Protein AF-A0A0V0R9X2-F1 (afdb_monomer_lite)

Secondary structure (DSSP, 8-state):
---S--TTT--TTSS--HHHHTTBTTS---S-SS-B--HHHHHHHHHTT-SS---GGGPPPP-TTTT--HHHHHHTTTT-TTTSGGG---SEEE-TTSSEEEEEE--EETTEEGGGG--EEEEEEESSS--------SS-S---STTEEEEEE--EETT-TT--TT--EEEEEEEEETTEEEEEETTEEEEE-STT-EEEEEETTEEEEEE--S-HHHHHHSPPPPGGGGGGSEEEETTEEEEPTTEESTTS-EE-SS-EEE-TTS-EEE-SSPPTT----TT------EEETTEEESSPPTTEEE-TTSSBEEEP-GGGTEEEEEEETTTTEEEEEEE-----TTS-----EEETTEEESSPPTTEEEETTTTEEEEPPTTBSSBSSSSTT-BSSB-TT-EEETTEEESSPPTTEEE-SSSBEEE---SSB-TTS-B-SS--TTEEE-TTT-BEEEPPTTEEEESSSTT-EEEESSTTEEEETTEEEEGGG-----

Structure (mmCIF, N/CA/C/O backbone):
data_AF-A0A0V0R9X2-F1
#
_entry.id   AF-A0A0V0R9X2-F1
#
loop_
_atom_site.group_PDB
_atom_site.id
_atom_site.type_symbol
_atom_site.label_atom_id
_atom_site.label_alt_id
_atom_site.label_comp_id
_atom_site.label_asym_id
_atom_site.label_entity_id
_atom_site.label_seq_id
_atom_site.pdbx_PDB_ins_code
_atom_site.Cartn_x
_atom_site.Cartn_y
_atom_site.Cartn_z
_atom_site.occupancy
_atom_site.B_iso_or_equiv
_atom_site.auth_seq_id
_atom_site.auth_comp_id
_atom_site.auth_asym_id
_atom_site.auth_atom_id
_atom_site.pdbx_PDB_model_num
ATOM 1 N N . MET A 1 1 ? -22.196 19.394 17.015 1.00 80.19 1 MET A N 1
ATOM 2 C CA . MET A 1 1 ? -20.835 19.959 16.987 1.00 80.19 1 MET A CA 1
ATOM 3 C C . MET A 1 1 ? -20.416 20.221 18.410 1.00 80.19 1 MET A C 1
ATOM 5 O O . MET A 1 1 ? -21.273 20.595 19.205 1.00 80.19 1 MET A O 1
ATOM 9 N N . GLU A 1 2 ? -19.144 19.989 18.705 1.00 75.19 2 GLU A N 1
ATOM 10 C CA . GLU A 1 2 ? -18.575 20.197 20.029 1.00 75.19 2 GLU A CA 1
ATOM 11 C C . GLU A 1 2 ? -18.632 21.679 20.406 1.00 75.19 2 GLU A C 1
ATOM 13 O O . GLU A 1 2 ? -18.247 22.552 19.619 1.00 75.19 2 GLU A O 1
ATOM 18 N N . ASN A 1 3 ? -19.162 21.949 21.596 1.00 70.06 3 ASN A N 1
ATOM 19 C CA . ASN A 1 3 ? -19.391 23.302 22.098 1.00 70.06 3 ASN A CA 1
ATOM 20 C C . ASN A 1 3 ? -18.400 23.678 23.210 1.00 70.06 3 ASN A C 1
ATOM 22 O O . ASN A 1 3 ? -18.380 24.835 23.634 1.00 70.06 3 ASN A O 1
ATOM 26 N N . TYR A 1 4 ? -17.563 22.729 23.638 1.00 64.06 4 TYR A N 1
ATOM 27 C CA . TYR A 1 4 ? -16.479 22.932 24.590 1.00 64.06 4 TYR A CA 1
ATOM 28 C C . TYR A 1 4 ? -15.119 22.915 23.876 1.00 64.06 4 TYR A C 1
ATOM 30 O O . TYR A 1 4 ? -14.870 22.117 22.977 1.00 64.06 4 TYR A O 1
ATOM 38 N N . GLY A 1 5 ? -14.247 23.865 24.215 1.00 54.88 5 GLY A N 1
ATOM 39 C CA . GLY A 1 5 ? -12.938 24.007 23.575 1.00 54.88 5 GLY A CA 1
ATOM 40 C C . GLY A 1 5 ? -11.884 23.159 24.279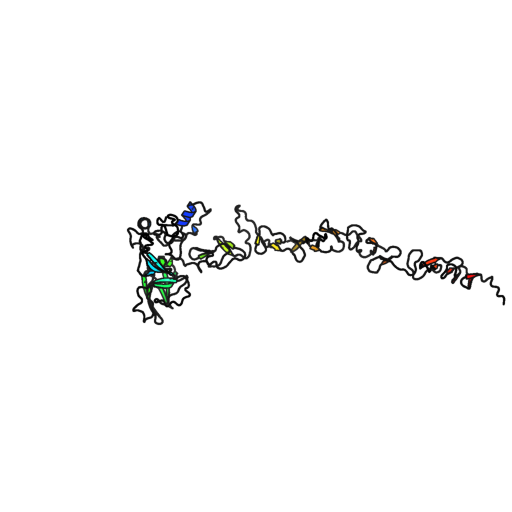 1.00 54.88 5 GLY A C 1
ATOM 41 O O . GLY A 1 5 ? -11.788 23.202 25.502 1.00 54.88 5 GLY A O 1
ATOM 42 N N . ASP A 1 6 ? -11.059 22.441 23.518 1.00 55.72 6 ASP A N 1
ATOM 43 C CA . ASP A 1 6 ? -9.864 21.791 24.059 1.00 55.72 6 ASP A CA 1
ATOM 44 C C . ASP A 1 6 ? -8.648 22.744 24.087 1.00 55.72 6 ASP A C 1
ATOM 46 O O . ASP A 1 6 ? -8.526 23.648 23.250 1.00 55.72 6 ASP A O 1
ATOM 50 N N . TYR A 1 7 ? -7.734 22.517 25.042 1.00 49.47 7 TYR A N 1
ATOM 51 C CA . TYR A 1 7 ? -6.559 23.346 25.359 1.00 49.47 7 TYR A CA 1
ATOM 52 C C . TYR A 1 7 ? -5.622 23.580 24.161 1.00 49.47 7 TYR A C 1
ATOM 54 O O . TYR A 1 7 ? -4.859 24.544 24.154 1.00 49.47 7 TYR A O 1
ATOM 62 N N . ILE A 1 8 ? -5.667 22.713 23.144 1.00 52.38 8 ILE A N 1
ATOM 63 C CA . ILE A 1 8 ? -4.731 22.747 22.014 1.00 52.38 8 ILE A CA 1
ATOM 64 C C . ILE A 1 8 ? -5.265 23.581 20.837 1.00 52.38 8 ILE A C 1
ATOM 66 O O . ILE A 1 8 ? -4.474 23.999 19.993 1.00 52.38 8 ILE A O 1
ATOM 70 N N . SER A 1 9 ? -6.576 23.856 20.753 1.00 51.28 9 SER A N 1
ATOM 71 C CA . SER A 1 9 ? -7.138 24.425 19.518 1.00 51.28 9 SER A CA 1
ATOM 72 C C . SER A 1 9 ? -8.037 25.652 19.645 1.00 51.28 9 SER A C 1
ATOM 74 O O . SER A 1 9 ? -8.200 26.314 18.629 1.00 51.28 9 SER A O 1
ATOM 76 N N . GLU A 1 10 ? -8.644 25.967 20.800 1.00 51.88 10 GLU A N 1
ATOM 77 C CA . GLU A 1 10 ? -9.726 26.985 20.894 1.00 51.88 10 GLU A CA 1
ATOM 78 C C . GLU A 1 10 ? -10.854 26.804 19.836 1.00 51.88 10 GLU A C 1
ATOM 80 O O . GLU A 1 10 ? -11.753 27.637 19.711 1.00 51.88 10 GLU A O 1
ATOM 85 N N . ASN A 1 11 ? -10.856 25.691 19.088 1.00 55.38 11 ASN A N 1
ATOM 86 C CA . ASN A 1 11 ? -11.674 25.475 17.901 1.00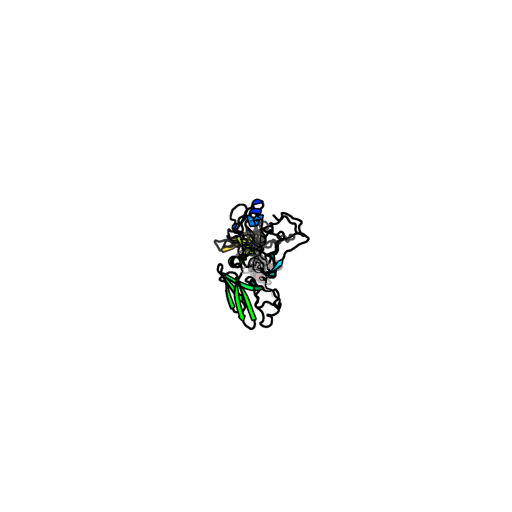 55.38 11 ASN A CA 1
ATOM 87 C C . ASN A 1 11 ? -12.970 24.778 18.299 1.00 55.38 11 ASN A C 1
ATOM 89 O O . ASN A 1 11 ? -13.234 23.616 17.972 1.00 55.38 11 ASN A O 1
ATOM 93 N N . ILE A 1 12 ? -13.795 25.528 19.021 1.00 65.75 12 ILE A N 1
ATOM 94 C CA . ILE A 1 12 ? -15.201 25.195 19.220 1.00 65.75 12 ILE A CA 1
ATOM 95 C C . ILE A 1 12 ? -15.829 25.012 17.825 1.00 65.75 12 ILE A C 1
ATOM 97 O O . ILE A 1 12 ? -15.502 25.739 16.887 1.00 65.75 12 ILE A O 1
ATOM 101 N N . GLN A 1 13 ? -16.722 24.035 17.667 1.00 71.75 13 GLN A N 1
ATOM 102 C CA . GLN A 1 13 ? -17.416 23.723 16.408 1.00 71.75 13 GLN A CA 1
ATOM 103 C C . GLN A 1 13 ? -16.568 23.121 15.273 1.00 71.75 13 GLN A C 1
ATOM 105 O O . GLN A 1 13 ? -17.040 23.082 14.140 1.00 71.75 13 GLN A O 1
ATOM 110 N N . SER A 1 14 ? -15.363 22.611 15.543 1.00 81.06 14 SER A N 1
ATOM 111 C CA . SER A 1 14 ? -14.566 21.874 14.534 1.00 81.06 14 SER A CA 1
ATOM 112 C C . SER A 1 14 ? -14.581 20.351 14.706 1.00 81.06 14 SER A C 1
ATOM 114 O O . SER A 1 14 ? -14.031 19.639 13.872 1.00 81.06 14 SER A O 1
ATOM 116 N N . HIS A 1 15 ? -15.228 19.854 15.762 1.00 85.81 15 HIS A N 1
ATOM 117 C CA . HIS A 1 15 ? -15.343 18.430 16.076 1.00 85.81 15 HIS A CA 1
ATOM 118 C C . HIS A 1 15 ? -16.805 18.036 16.291 1.00 85.81 15 HIS A C 1
ATOM 120 O O . HIS A 1 15 ? -17.671 18.885 16.557 1.00 85.81 15 HIS A O 1
ATOM 126 N N . TRP A 1 16 ? -17.086 16.740 16.204 1.00 88.38 16 TRP A N 1
ATOM 127 C CA . TRP A 1 16 ? -18.368 16.213 16.651 1.00 88.38 16 TRP A CA 1
ATOM 128 C C . TRP A 1 16 ? -18.502 16.279 18.166 1.00 88.38 16 TRP A C 1
ATOM 130 O O . TRP A 1 16 ? -17.515 16.275 18.893 1.00 88.38 16 TRP A O 1
ATOM 140 N N . GLU A 1 17 ? -19.752 16.357 18.618 1.00 85.19 17 GLU A N 1
ATOM 141 C CA . GLU A 1 17 ? -20.056 16.390 20.045 1.00 85.19 17 GLU A CA 1
ATOM 142 C C . GLU A 1 17 ? -19.743 15.014 20.657 1.00 85.19 17 GLU A C 1
ATOM 144 O O . GLU A 1 17 ? -20.178 13.974 20.145 1.00 85.19 17 GLU A O 1
ATOM 149 N N . VAL A 1 18 ? -18.934 15.014 21.718 1.00 83.62 18 VAL A N 1
ATOM 150 C CA . VAL A 1 18 ? -18.329 13.792 22.256 1.00 83.62 18 VAL A CA 1
ATOM 151 C C . VAL A 1 18 ? -19.325 12.877 22.977 1.00 83.62 18 VAL A C 1
ATOM 153 O O . VAL A 1 18 ? -19.177 11.658 22.892 1.00 83.62 18 VAL A O 1
ATOM 156 N N . THR A 1 19 ? -20.373 13.390 23.643 1.00 83.31 19 THR A N 1
ATOM 157 C CA . THR A 1 19 ? -21.357 12.520 24.321 1.00 83.31 19 THR A CA 1
ATOM 158 C C . THR A 1 19 ? -22.166 11.671 23.349 1.00 83.31 19 THR A C 1
ATOM 160 O O . THR A 1 19 ? -22.572 10.559 23.697 1.00 83.31 19 THR A O 1
ATOM 163 N N . VAL A 1 20 ? -22.356 12.145 22.120 1.00 86.38 20 VAL A N 1
ATOM 164 C CA . VAL A 1 20 ? -23.166 11.498 21.089 1.00 86.38 20 VAL A CA 1
ATOM 165 C C . VAL A 1 20 ? -22.308 10.710 20.106 1.00 86.38 20 VAL A C 1
ATOM 167 O O . VAL A 1 20 ? -22.731 9.639 19.675 1.00 86.38 20 VAL A O 1
ATOM 170 N N . LEU A 1 21 ? -21.119 11.209 19.758 1.00 89.12 21 LEU A N 1
ATOM 171 C CA . LEU A 1 21 ? -20.289 10.688 18.666 1.00 89.12 21 LEU A CA 1
ATOM 172 C C . LEU A 1 21 ? -18.864 10.333 19.120 1.00 89.12 21 LEU A C 1
ATOM 174 O O . LEU A 1 21 ? -17.911 10.482 18.365 1.00 89.12 21 LEU A O 1
ATOM 178 N N . ALA A 1 22 ? -18.700 9.819 20.340 1.00 88.19 22 ALA A N 1
ATOM 179 C CA . ALA A 1 22 ? -17.393 9.519 20.939 1.00 88.19 22 ALA A CA 1
ATOM 180 C C . ALA A 1 22 ? -16.443 8.668 20.067 1.00 88.19 22 ALA A C 1
ATOM 182 O O . ALA A 1 22 ? -15.235 8.868 20.098 1.00 88.19 22 ALA A O 1
ATOM 183 N N . GLN A 1 23 ? -16.973 7.719 19.290 1.00 90.44 23 GLN A N 1
ATOM 184 C CA . GLN A 1 23 ? -16.170 6.816 18.452 1.00 90.44 23 GLN A CA 1
ATOM 185 C C . GLN A 1 23 ? -15.819 7.408 17.071 1.00 90.44 23 GLN A C 1
ATOM 187 O O . GLN A 1 23 ? -15.144 6.773 16.264 1.00 90.44 23 GLN A O 1
ATOM 192 N N . GLU A 1 24 ? -16.313 8.597 16.748 1.00 91.44 24 GLU A N 1
ATOM 193 C CA . GLU A 1 24 ? -16.180 9.184 15.417 1.00 91.44 24 GLU A CA 1
ATOM 194 C C . GLU A 1 24 ? -14.770 9.762 15.180 1.00 91.44 24 GLU A C 1
ATOM 196 O O . GLU A 1 24 ? -14.148 10.325 16.082 1.00 91.44 24 GLU A O 1
ATOM 201 N N . GLN A 1 25 ? -14.253 9.630 13.957 1.00 88.75 25 GLN A N 1
ATOM 202 C CA . GLN A 1 25 ? -12.925 10.108 13.554 1.00 88.75 25 GLN A CA 1
ATOM 203 C C . GLN A 1 25 ? -12.683 11.610 13.795 1.00 88.75 25 GLN A C 1
ATOM 205 O O . GLN A 1 25 ? -11.577 12.000 14.172 1.00 88.75 25 GLN A O 1
ATOM 210 N N . LEU A 1 26 ? -13.697 12.448 13.584 1.00 89.19 26 LEU A N 1
ATOM 211 C CA . LEU A 1 26 ? -13.700 13.893 13.812 1.00 89.19 26 LEU A CA 1
ATOM 212 C C . LEU A 1 26 ? -14.105 14.258 15.251 1.00 89.19 26 LEU A C 1
ATOM 214 O O . LEU A 1 26 ? -14.367 15.427 15.534 1.00 89.19 26 LEU A O 1
ATOM 218 N N . THR A 1 27 ? -14.161 13.294 16.171 1.00 87.44 27 THR A N 1
ATOM 219 C CA . THR A 1 27 ? -14.316 13.557 17.605 1.00 87.44 27 THR A CA 1
ATOM 220 C C . THR A 1 27 ? -12.953 13.586 18.290 1.00 87.44 27 THR A C 1
ATOM 222 O O . THR A 1 27 ? -12.115 12.686 18.141 1.00 87.44 27 THR A O 1
ATOM 225 N N . TYR A 1 28 ? -12.731 14.626 19.089 1.00 79.19 28 TYR A N 1
ATOM 226 C CA . TYR A 1 28 ? -11.532 14.784 19.901 1.00 79.19 28 TYR A CA 1
ATOM 227 C C . TYR A 1 28 ? -11.665 13.986 21.209 1.00 79.19 28 TYR A C 1
ATOM 229 O O . TYR A 1 28 ? -12.071 14.496 22.248 1.00 79.19 28 TYR A O 1
ATOM 237 N N . THR A 1 29 ? -11.399 12.686 21.145 1.00 78.81 29 THR A N 1
ATOM 238 C CA . THR A 1 29 ? -11.272 11.825 22.325 1.00 78.81 29 THR A CA 1
ATOM 239 C C . THR A 1 29 ? -10.393 10.621 22.012 1.00 78.81 29 THR A C 1
ATOM 241 O O . THR A 1 29 ? -10.355 10.180 20.862 1.00 78.81 29 THR A O 1
ATOM 244 N N . ASP A 1 30 ? -9.722 10.089 23.030 1.00 79.31 30 ASP A N 1
ATOM 245 C CA . ASP A 1 30 ? -8.855 8.908 22.936 1.00 79.31 30 ASP A CA 1
ATOM 246 C C . ASP A 1 30 ? -9.429 7.710 23.717 1.00 79.31 30 ASP A C 1
ATOM 248 O O . ASP A 1 30 ? -8.724 6.745 24.001 1.00 79.31 30 ASP A O 1
ATOM 252 N N . ILE A 1 31 ? -10.729 7.735 24.054 1.00 86.38 31 ILE A N 1
ATOM 253 C CA . ILE A 1 31 ? -11.377 6.645 24.810 1.00 86.38 31 ILE A CA 1
ATOM 254 C C . ILE A 1 31 ? -11.676 5.384 23.972 1.00 86.38 31 ILE A C 1
ATOM 256 O O . ILE A 1 31 ? -12.237 4.416 24.487 1.00 86.38 31 ILE A O 1
ATOM 260 N N . PHE A 1 32 ? -11.319 5.404 22.686 1.00 88.81 32 PHE A N 1
ATOM 261 C CA . PHE A 1 32 ? -11.445 4.301 21.735 1.00 88.81 32 PHE A CA 1
ATOM 262 C C . PHE A 1 32 ? -10.104 4.057 21.053 1.00 88.81 32 PHE A C 1
ATOM 264 O O . PHE A 1 32 ? -9.469 5.003 20.589 1.00 88.81 32 PHE A O 1
ATOM 271 N N . GLU A 1 33 ? -9.707 2.791 20.911 1.00 84.94 33 GLU A N 1
ATOM 272 C CA . GLU A 1 33 ? -8.497 2.464 20.140 1.00 84.94 33 GLU A CA 1
ATOM 273 C C . GLU A 1 33 ? -8.731 2.574 18.631 1.00 84.94 33 GLU A C 1
ATOM 275 O O . GLU A 1 33 ? -7.809 2.864 17.868 1.00 84.94 33 GLU A O 1
ATOM 280 N N . THR A 1 34 ? -9.972 2.344 18.197 1.00 81.56 34 THR A N 1
ATOM 281 C CA . THR A 1 34 ? -10.385 2.438 16.795 1.00 81.56 34 THR A CA 1
ATOM 282 C C . THR A 1 34 ? -11.466 3.500 16.646 1.00 81.56 34 THR A C 1
ATOM 284 O O . THR A 1 34 ? -12.592 3.319 17.127 1.00 81.56 34 THR A O 1
ATOM 287 N N . LYS A 1 35 ? -11.129 4.591 15.959 1.00 86.44 35 LYS A N 1
ATOM 288 C CA . LYS A 1 35 ? -12.104 5.579 15.498 1.00 86.44 35 LYS A CA 1
ATOM 289 C C . LYS A 1 35 ? -12.736 5.122 14.189 1.00 86.44 35 LYS A C 1
ATOM 291 O O . LYS A 1 35 ? -12.134 4.346 13.456 1.00 86.44 35 LYS A O 1
ATOM 296 N N . GLN A 1 36 ? -13.952 5.588 13.940 1.00 88.00 36 GLN A N 1
ATOM 297 C CA . GLN A 1 36 ? -14.781 5.172 12.815 1.00 88.00 36 GLN A CA 1
ATOM 298 C C . GLN A 1 36 ? -15.109 6.388 11.947 1.00 88.00 36 GLN A C 1
ATOM 300 O O . GLN A 1 36 ? -15.550 7.417 12.471 1.00 88.00 36 GLN A O 1
ATOM 305 N N . VAL A 1 37 ? -14.942 6.272 10.629 1.00 89.69 37 VAL A N 1
ATOM 306 C CA . VAL A 1 37 ? -15.465 7.253 9.670 1.00 89.69 37 VAL A CA 1
ATOM 307 C C . VAL A 1 37 ? -16.935 6.942 9.419 1.00 89.69 37 VAL A C 1
ATOM 309 O O . VAL A 1 37 ? -17.289 6.056 8.644 1.00 89.69 37 VAL A O 1
ATOM 312 N N . SER A 1 38 ? -17.813 7.666 10.103 1.00 91.62 38 SER A N 1
ATOM 313 C CA . SER A 1 38 ? -19.253 7.405 10.065 1.00 91.62 38 SER A CA 1
ATOM 314 C C . SER A 1 38 ? -19.943 7.969 8.817 1.00 91.62 38 SER A C 1
ATOM 316 O O . SER A 1 38 ? -19.464 8.917 8.191 1.00 91.62 38 SER A O 1
ATOM 318 N N . GLU A 1 39 ? -21.151 7.473 8.517 1.00 93.00 39 GLU A N 1
ATOM 319 C CA . GLU A 1 39 ? -22.044 8.098 7.522 1.00 93.00 39 GLU A CA 1
ATOM 320 C C . GLU A 1 39 ? -22.312 9.584 7.828 1.00 93.00 39 GLU A C 1
ATOM 322 O O . GLU A 1 39 ? -22.533 10.363 6.907 1.00 93.00 39 GLU A O 1
ATOM 327 N N . ILE A 1 40 ? -22.262 9.992 9.103 1.00 92.19 40 ILE A N 1
ATOM 328 C CA . ILE A 1 40 ? -22.489 11.379 9.533 1.00 92.19 40 ILE A CA 1
ATOM 329 C C . ILE A 1 40 ? -21.333 12.280 9.084 1.00 92.19 40 ILE A C 1
ATOM 331 O O . ILE A 1 40 ? -21.572 13.354 8.533 1.00 92.19 40 ILE A O 1
ATOM 335 N N . SER A 1 41 ? -20.084 11.840 9.262 1.00 92.12 41 SER A N 1
ATOM 336 C CA . SER A 1 41 ? -18.917 12.562 8.739 1.00 92.12 41 SER A CA 1
ATOM 337 C C . SER A 1 41 ? -18.890 12.598 7.227 1.00 92.12 41 SER A C 1
ATOM 339 O O . SER A 1 41 ? -18.606 13.643 6.651 1.00 92.12 41 SER A O 1
ATOM 341 N N . LEU A 1 42 ? -19.210 11.484 6.571 1.00 92.62 42 LEU A N 1
ATOM 342 C CA . LEU A 1 42 ? -19.286 11.461 5.114 1.00 92.62 42 LEU A CA 1
ATOM 343 C C . LEU A 1 42 ? -20.358 12.428 4.596 1.00 92.62 42 LEU A C 1
ATOM 345 O O . LEU A 1 42 ? -20.074 13.174 3.665 1.00 92.62 42 LEU A O 1
ATOM 349 N N . ALA A 1 43 ? -21.524 12.499 5.246 1.00 93.69 43 ALA A N 1
ATOM 350 C CA . ALA A 1 43 ? -22.560 13.477 4.921 1.00 93.69 43 ALA A CA 1
ATOM 351 C C . ALA A 1 43 ? -22.088 14.924 5.109 1.00 93.69 43 ALA A C 1
ATOM 353 O O . ALA A 1 43 ? -22.313 15.753 4.231 1.00 93.69 43 ALA A O 1
ATOM 354 N N . LEU A 1 44 ? -21.360 15.221 6.195 1.00 92.06 44 LEU A N 1
ATOM 355 C CA . LEU A 1 44 ? -20.739 16.534 6.378 1.00 92.06 44 LEU A CA 1
ATOM 356 C C . LEU A 1 44 ? -19.805 16.874 5.209 1.00 92.06 44 LEU A C 1
ATOM 358 O O . LEU A 1 44 ? -19.877 17.980 4.683 1.00 92.06 44 LEU A O 1
ATOM 362 N N . LEU A 1 45 ? -18.937 15.944 4.796 1.00 91.81 45 LEU A N 1
ATOM 363 C CA . LEU A 1 45 ? -18.021 16.160 3.671 1.00 91.81 45 LEU A CA 1
ATOM 364 C C . LEU A 1 45 ? -18.776 16.363 2.351 1.00 91.81 45 LEU A C 1
ATOM 366 O O . LEU A 1 45 ? -18.395 17.233 1.570 1.00 91.81 45 LEU A O 1
ATOM 370 N N . ASP A 1 46 ? -19.847 15.611 2.116 1.00 93.62 46 ASP A N 1
ATOM 371 C CA . ASP A 1 46 ? -20.698 15.722 0.925 1.00 93.62 46 ASP A CA 1
ATOM 372 C C . ASP A 1 46 ? -21.360 17.111 0.849 1.00 93.62 46 ASP A C 1
ATOM 374 O O . ASP A 1 46 ? -21.249 17.814 -0.157 1.00 93.62 46 ASP A O 1
ATOM 378 N N . ASP A 1 47 ? -21.912 17.585 1.970 1.00 94.38 47 ASP A N 1
ATOM 379 C CA . ASP A 1 47 ? -22.558 18.898 2.085 1.00 94.38 47 ASP A CA 1
ATOM 380 C C . ASP A 1 47 ? -21.597 20.079 1.830 1.00 94.38 47 ASP A C 1
ATOM 382 O O . ASP A 1 47 ? -22.025 21.150 1.382 1.00 94.38 47 ASP A O 1
ATOM 386 N N . THR A 1 48 ? -20.284 19.913 2.059 1.00 92.44 48 THR A N 1
ATOM 387 C CA . THR A 1 48 ? -19.296 20.979 1.777 1.00 92.44 48 THR A CA 1
ATOM 388 C C . THR A 1 48 ? -19.150 21.289 0.289 1.00 92.44 48 THR A C 1
ATOM 390 O O . THR A 1 48 ? -18.699 22.381 -0.061 1.00 92.44 48 THR A O 1
ATOM 393 N N . ASN A 1 49 ? -19.498 20.343 -0.591 1.00 89.44 49 ASN A N 1
ATOM 394 C CA . ASN A 1 49 ? -19.192 20.383 -2.024 1.00 89.44 49 ASN A CA 1
ATOM 395 C C . ASN A 1 49 ? -17.687 20.544 -2.348 1.00 89.44 49 ASN A C 1
ATOM 397 O O . ASN A 1 49 ? -17.332 20.990 -3.439 1.00 89.44 49 ASN A O 1
ATOM 401 N N . TRP A 1 50 ? -16.781 20.206 -1.421 1.00 92.69 50 TRP A N 1
ATOM 402 C CA . TRP A 1 50 ? -15.331 20.211 -1.675 1.00 92.69 50 TRP A CA 1
ATOM 403 C C . TRP A 1 50 ? -14.836 18.931 -2.354 1.00 92.69 50 TRP A C 1
ATOM 405 O O . TRP A 1 50 ? -13.751 18.919 -2.936 1.00 92.69 50 TRP A O 1
ATOM 415 N N . TYR A 1 51 ? -15.622 17.857 -2.290 1.00 84.94 51 TYR A N 1
ATOM 416 C CA . TYR A 1 51 ? -15.266 16.538 -2.800 1.00 84.94 51 TYR A CA 1
ATOM 417 C C . TYR A 1 51 ? -16.139 16.186 -4.006 1.00 84.94 51 TYR A C 1
ATOM 419 O O . TYR A 1 51 ? -17.352 16.357 -3.972 1.00 84.94 51 TYR A O 1
ATOM 427 N N . ASN A 1 52 ? -15.525 15.662 -5.071 1.00 76.69 52 ASN A N 1
ATOM 428 C CA . ASN A 1 52 ? -16.240 15.315 -6.309 1.00 76.69 52 ASN A CA 1
ATOM 429 C C . ASN A 1 52 ? -17.192 14.116 -6.148 1.00 76.69 52 ASN A C 1
ATOM 431 O O . ASN A 1 52 ? -18.155 13.989 -6.899 1.00 76.69 52 ASN A O 1
ATOM 435 N N . SER A 1 53 ? -16.890 13.207 -5.217 1.00 83.06 53 SER A N 1
ATOM 436 C CA . SER A 1 53 ? -17.717 12.037 -4.915 1.00 83.06 53 SER A CA 1
ATOM 437 C C . SER A 1 53 ? -17.394 11.496 -3.524 1.00 83.06 53 SER A C 1
ATOM 439 O O . SER A 1 53 ? -16.253 11.091 -3.277 1.00 83.06 53 SER A O 1
ATOM 441 N N . VAL A 1 54 ? -18.391 11.436 -2.643 1.00 85.88 54 VAL A N 1
ATOM 442 C CA . VAL A 1 54 ? -18.278 10.807 -1.322 1.00 85.88 54 VAL A CA 1
ATOM 443 C C . VAL A 1 54 ? -18.727 9.346 -1.390 1.00 85.88 54 VAL A C 1
ATOM 445 O O . VAL A 1 54 ? -19.776 9.017 -1.943 1.00 85.88 54 VAL A O 1
ATOM 448 N N . LYS A 1 55 ? -17.914 8.444 -0.834 1.00 84.44 55 LYS A N 1
ATOM 449 C CA . LYS A 1 55 ? -18.117 6.990 -0.897 1.00 84.44 55 LYS A CA 1
ATOM 450 C C . LYS A 1 55 ? -18.785 6.459 0.370 1.00 84.44 55 LYS A C 1
ATOM 452 O O . LYS A 1 55 ? -18.127 5.908 1.245 1.00 84.44 55 LYS A O 1
ATOM 457 N N . TYR A 1 56 ? -20.109 6.585 0.457 1.00 88.44 56 TYR A N 1
ATOM 458 C CA . TYR A 1 56 ? -20.891 6.096 1.606 1.00 88.44 56 TYR A CA 1
ATOM 459 C C . TYR A 1 56 ? -20.800 4.579 1.829 1.00 88.44 56 TYR A C 1
ATOM 461 O O . TYR A 1 56 ? -21.021 4.104 2.934 1.00 88.44 56 TYR A O 1
ATOM 469 N N . ASN A 1 57 ? -20.428 3.800 0.813 1.00 84.62 57 ASN A N 1
ATOM 470 C CA . ASN A 1 57 ? -20.160 2.367 0.967 1.00 84.62 57 ASN A CA 1
ATOM 471 C C . ASN A 1 57 ? -18.906 2.059 1.806 1.00 84.62 57 ASN A C 1
ATOM 473 O O . ASN A 1 57 ? -18.718 0.908 2.188 1.00 84.62 57 ASN A O 1
ATOM 477 N N . MET A 1 58 ? -18.054 3.055 2.062 1.00 82.12 58 MET A N 1
ATOM 478 C CA . MET A 1 58 ? -16.911 2.959 2.974 1.00 82.12 58 MET A CA 1
ATOM 479 C C . MET A 1 58 ? -17.254 3.435 4.390 1.00 82.12 58 MET A C 1
ATOM 481 O O . MET A 1 58 ? -16.376 3.435 5.246 1.00 82.12 58 MET A O 1
ATOM 485 N N . ALA A 1 59 ? -18.496 3.870 4.631 1.00 88.81 59 ALA A N 1
ATOM 486 C CA . ALA A 1 59 ? -18.917 4.319 5.944 1.00 88.81 59 ALA A CA 1
ATOM 487 C C . ALA A 1 59 ? -18.836 3.175 6.949 1.00 88.81 59 ALA A C 1
ATOM 489 O O . ALA A 1 59 ? -19.373 2.084 6.733 1.00 88.81 59 ALA A O 1
ATOM 490 N N . GLU A 1 60 ? -18.203 3.454 8.073 1.00 89.31 60 GLU A N 1
ATOM 491 C CA . GLU A 1 60 ? -18.053 2.489 9.133 1.00 89.31 60 GLU A CA 1
ATOM 492 C C . GLU A 1 60 ? -19.169 2.623 10.169 1.00 89.31 60 GLU A C 1
ATOM 494 O O . GLU A 1 60 ? -19.788 3.677 10.376 1.00 89.31 60 GLU A O 1
ATOM 499 N N . LYS A 1 61 ? -19.457 1.507 10.837 1.00 87.69 61 LYS A N 1
ATOM 500 C CA . LYS A 1 61 ? -20.562 1.421 11.780 1.00 87.69 61 LYS A CA 1
ATOM 501 C C . LYS A 1 61 ? -20.093 1.819 13.175 1.00 87.69 61 LYS A C 1
ATOM 503 O O . LYS A 1 61 ? -19.322 1.110 13.810 1.00 87.69 61 LYS A O 1
ATOM 508 N N . MET A 1 62 ? -20.660 2.897 13.705 1.00 88.31 62 MET A N 1
ATOM 509 C CA . MET A 1 62 ? -20.468 3.257 15.111 1.00 88.31 62 MET A CA 1
ATOM 510 C C . MET A 1 62 ? -21.262 2.328 16.035 1.00 88.31 62 MET A C 1
ATOM 512 O O . MET A 1 62 ? -22.428 2.013 15.765 1.00 88.31 62 MET A O 1
ATOM 516 N N . ILE A 1 63 ? -20.643 1.930 17.146 1.00 89.44 63 ILE A N 1
ATOM 517 C CA . ILE A 1 63 ? -21.301 1.201 18.240 1.00 89.44 63 ILE A CA 1
ATOM 518 C C . ILE A 1 63 ? -21.797 2.147 19.339 1.00 89.44 63 ILE A C 1
ATOM 520 O O . ILE A 1 63 ? -22.819 1.874 19.967 1.00 89.44 63 ILE A O 1
ATOM 524 N N . TRP A 1 64 ? -21.130 3.285 19.536 1.00 89.94 64 TRP A N 1
ATOM 525 C CA . TRP A 1 64 ? -21.528 4.289 20.520 1.00 89.94 64 TRP A CA 1
ATOM 526 C C . TRP A 1 64 ? -22.825 4.998 20.107 1.00 89.94 64 TRP A C 1
ATOM 528 O O . TRP A 1 64 ? -22.958 5.446 18.968 1.00 89.94 64 TRP A O 1
ATOM 538 N N . GLY A 1 65 ? -23.805 5.084 21.014 1.00 87.38 65 GLY A N 1
ATOM 539 C CA . GLY A 1 65 ? -25.053 5.822 20.771 1.00 87.38 65 GLY A CA 1
ATOM 540 C C . GLY A 1 65 ? -25.996 5.182 19.743 1.00 87.38 65 GLY A C 1
ATOM 541 O O . GLY A 1 65 ? -27.069 5.717 19.440 1.00 87.38 65 GLY A O 1
ATOM 542 N N . GLN A 1 66 ? -25.653 4.002 19.223 1.00 87.94 66 GLN A N 1
ATOM 543 C CA . GLN A 1 66 ? -26.428 3.333 18.189 1.00 87.94 66 GLN A CA 1
ATOM 544 C C . GLN A 1 66 ? -27.797 2.867 18.712 1.00 87.94 66 GLN A C 1
ATOM 546 O O . GLN A 1 66 ? -27.909 2.217 19.751 1.00 87.94 66 GLN A O 1
ATOM 551 N N . LYS A 1 67 ? -28.858 3.168 17.946 1.00 87.44 67 LYS A N 1
ATOM 552 C CA . LYS A 1 67 ? -30.257 2.782 18.235 1.00 87.44 67 LYS A CA 1
ATOM 553 C C . LYS A 1 67 ? -30.775 3.261 19.606 1.00 87.44 67 LYS A C 1
ATOM 555 O O . LYS A 1 67 ? -31.705 2.666 20.146 1.00 87.44 67 LYS A O 1
ATOM 560 N N . LYS A 1 68 ? -30.216 4.340 20.168 1.00 87.12 68 LYS A N 1
ATOM 561 C CA . LYS A 1 68 ? -30.639 4.878 21.476 1.00 87.12 68 LYS A CA 1
ATOM 562 C C . LYS A 1 68 ? -31.786 5.897 21.407 1.00 87.12 68 LYS A C 1
ATOM 564 O O . LYS A 1 68 ? -32.412 6.183 22.421 1.00 87.12 68 LYS A O 1
ATOM 569 N N . GLY A 1 69 ? -32.114 6.389 20.210 1.00 87.50 69 GLY A N 1
ATOM 570 C CA . GLY A 1 69 ? -33.245 7.292 19.976 1.00 87.50 69 GLY A CA 1
ATOM 571 C C . GLY A 1 69 ? -32.987 8.745 20.394 1.00 87.50 69 GLY A C 1
ATOM 572 O O . GLY A 1 69 ? -31.885 9.117 20.791 1.00 87.50 69 GLY A O 1
ATOM 573 N N . CYS A 1 70 ? -34.017 9.586 20.276 1.00 86.12 70 CYS A N 1
ATOM 574 C CA . CYS A 1 70 ? -33.902 11.037 20.464 1.00 86.12 70 CYS A CA 1
ATOM 575 C C . CYS A 1 70 ? -33.502 11.444 21.889 1.00 86.12 70 CYS A C 1
ATOM 577 O O . CYS A 1 70 ? -32.826 12.455 22.058 1.00 86.12 70 CYS A O 1
ATOM 579 N N . ASP A 1 71 ? -33.885 10.661 22.902 1.00 84.31 71 ASP A N 1
ATOM 580 C CA . ASP A 1 71 ? -33.529 10.948 24.295 1.00 84.31 71 ASP A CA 1
ATOM 581 C C . ASP A 1 71 ? -32.020 10.849 24.539 1.00 84.31 71 ASP A C 1
ATOM 583 O O . ASP A 1 71 ? -31.495 11.595 25.357 1.00 84.31 71 ASP A O 1
ATOM 587 N N . PHE A 1 72 ? -31.304 9.980 23.821 1.00 84.50 72 PHE A N 1
ATOM 588 C CA . PHE A 1 72 ? -29.845 9.944 23.893 1.00 84.50 72 PHE A CA 1
ATOM 589 C C . PHE A 1 72 ? -29.238 11.229 23.331 1.00 84.50 72 PHE A C 1
ATOM 591 O O . PHE A 1 72 ? -28.417 11.840 23.990 1.00 84.50 72 PHE A O 1
ATOM 598 N N . LEU A 1 73 ? -29.708 11.711 22.177 1.00 80.12 73 LEU A N 1
ATOM 599 C CA . LEU A 1 73 ? -29.213 12.956 21.576 1.00 80.12 73 LEU A CA 1
ATOM 600 C C . LEU A 1 73 ? -29.502 14.201 22.437 1.00 80.12 73 LEU A C 1
ATOM 602 O O . LEU A 1 73 ? -28.717 15.140 22.443 1.00 80.12 73 LEU A O 1
ATOM 606 N N . GLN A 1 74 ? -30.649 14.237 23.123 1.00 75.56 74 GLN A N 1
ATOM 607 C CA . GLN A 1 74 ? -31.124 15.431 23.839 1.00 75.56 74 GLN A CA 1
ATOM 608 C C . GLN A 1 74 ? -30.797 15.437 25.336 1.00 75.56 74 GLN A C 1
ATOM 610 O O . GLN A 1 74 ? -30.794 16.500 25.951 1.00 75.56 74 GLN A O 1
ATOM 615 N N . LYS A 1 75 ? -30.604 14.258 25.939 1.00 68.56 75 LYS A N 1
ATOM 616 C CA . LYS A 1 75 ? -30.474 14.064 27.392 1.00 68.56 75 LYS A CA 1
ATOM 617 C C . LYS A 1 75 ? -29.367 13.066 27.756 1.00 68.56 75 LYS A C 1
ATOM 619 O O . LYS A 1 75 ? -29.418 12.520 28.861 1.00 68.56 75 LYS A O 1
ATOM 624 N N . SER A 1 76 ? -28.418 12.803 26.843 1.00 60.59 76 SER A N 1
ATOM 625 C CA . SER A 1 76 ? -27.350 11.782 26.948 1.00 60.59 76 SER A CA 1
ATOM 626 C C . SER A 1 76 ? -26.809 11.655 28.370 1.00 60.59 76 SER A C 1
ATOM 628 O O . SER A 1 76 ? -26.853 10.568 28.950 1.00 60.59 76 SER A O 1
ATOM 630 N N . CYS A 1 77 ? -26.368 12.785 28.934 1.00 65.19 77 CYS A N 1
ATOM 631 C CA . CYS A 1 77 ? -25.660 12.837 30.206 1.00 65.19 77 CYS A CA 1
ATOM 632 C C . CYS A 1 77 ? -26.410 13.537 31.364 1.00 65.19 77 CYS A C 1
ATOM 634 O O . CYS A 1 77 ? -26.256 13.149 32.526 1.00 65.19 77 CYS A O 1
ATOM 636 N N . TYR A 1 78 ? -27.249 14.543 31.085 1.00 58.75 78 TYR A N 1
ATOM 637 C CA . TYR A 1 78 ? -27.773 15.450 32.123 1.00 58.75 78 TYR A CA 1
ATOM 638 C C . TYR A 1 78 ? -28.862 14.822 33.024 1.00 58.75 78 TYR A C 1
ATOM 640 O O . TYR A 1 78 ? -28.829 15.007 34.242 1.00 58.75 78 TYR A O 1
ATOM 648 N N . ASP A 1 79 ? -29.771 14.017 32.450 1.00 57.44 79 ASP A N 1
ATOM 649 C CA . ASP A 1 79 ? -30.970 13.500 33.146 1.00 57.44 79 ASP A CA 1
ATOM 650 C C . ASP A 1 79 ? -31.012 11.966 33.294 1.00 57.44 79 ASP A C 1
ATOM 652 O O . ASP A 1 79 ? -31.718 11.439 34.155 1.00 57.44 79 ASP A O 1
ATOM 656 N N . LEU A 1 80 ? -30.265 11.226 32.466 1.00 59.12 80 LEU A N 1
ATOM 657 C CA . LEU A 1 80 ? -30.347 9.761 32.347 1.00 59.12 80 LEU A CA 1
ATOM 658 C C . LEU A 1 80 ? -29.141 9.028 32.944 1.00 59.12 80 LEU A C 1
ATOM 660 O O . LEU A 1 80 ? -28.865 7.895 32.538 1.00 59.12 80 LEU A O 1
ATOM 664 N N . LYS A 1 81 ? -28.444 9.665 33.901 1.00 56.88 81 LYS A N 1
ATOM 665 C CA . LYS A 1 81 ? -27.251 9.142 34.590 1.00 56.88 81 LYS A CA 1
ATOM 666 C C . LYS A 1 81 ? -27.353 7.623 34.757 1.00 56.88 81 LYS A C 1
ATOM 668 O O . LYS A 1 81 ? -28.166 7.153 35.547 1.00 56.88 81 LYS A O 1
ATOM 673 N N . GLN A 1 82 ? -26.513 6.890 34.019 1.00 60.66 82 GLN A N 1
ATOM 674 C CA . GLN A 1 82 ? -26.317 5.432 34.105 1.00 60.66 82 GLN A CA 1
ATOM 675 C C . GLN A 1 82 ? -27.342 4.519 33.391 1.00 60.66 82 GLN A C 1
ATOM 677 O O . GLN A 1 82 ? -27.193 3.296 33.442 1.00 60.66 82 GLN A O 1
ATOM 682 N N . ASN A 1 83 ? -28.359 5.035 32.690 1.00 71.75 83 ASN A N 1
ATOM 683 C CA . ASN A 1 83 ? -29.293 4.161 31.954 1.00 71.75 83 ASN A CA 1
ATOM 684 C C . ASN A 1 83 ? -28.679 3.586 30.671 1.00 71.75 83 ASN A C 1
ATOM 686 O O . ASN A 1 83 ? -28.951 2.437 30.310 1.00 71.75 83 ASN A O 1
ATOM 690 N N . TYR A 1 84 ? -27.821 4.360 30.008 1.00 83.56 84 TYR A N 1
ATOM 691 C CA . TYR A 1 84 ? -27.104 3.923 28.818 1.00 83.56 84 TYR A CA 1
ATOM 692 C C . TYR A 1 84 ? -25.810 3.208 29.191 1.00 83.56 84 TYR A C 1
ATOM 694 O O . TYR A 1 84 ? -25.039 3.679 30.022 1.00 83.56 84 TYR A O 1
ATOM 702 N N . THR A 1 85 ? -25.581 2.070 28.545 1.00 85.50 85 THR A N 1
ATOM 703 C CA . THR A 1 85 ? -24.378 1.231 28.652 1.00 85.50 85 THR A CA 1
ATOM 704 C C . THR A 1 85 ? -23.072 1.996 28.432 1.00 85.50 85 THR A C 1
ATOM 706 O O . THR A 1 85 ? -22.060 1.648 29.019 1.00 85.50 85 THR A O 1
ATOM 709 N N . GLU A 1 86 ? -23.120 3.049 27.624 1.00 86.94 86 GLU A N 1
ATOM 710 C CA . GLU A 1 86 ? -22.054 3.996 27.287 1.00 86.94 86 GLU A CA 1
ATOM 711 C C . GLU A 1 86 ? -21.478 4.701 28.519 1.00 86.94 86 GLU A C 1
ATOM 713 O O . GLU A 1 86 ? -20.278 4.940 28.596 1.00 86.94 86 GLU A O 1
ATOM 718 N N . PHE A 1 87 ? -22.332 4.970 29.508 1.00 85.06 87 PHE A N 1
ATOM 719 C CA . PHE A 1 87 ? -21.986 5.700 30.729 1.00 85.06 87 PHE A CA 1
ATOM 720 C C . PHE A 1 87 ? -22.074 4.824 31.985 1.00 85.06 87 PHE A C 1
ATOM 722 O O . PHE A 1 87 ? -22.041 5.339 33.104 1.00 85.06 87 PHE A O 1
ATOM 729 N N . LYS A 1 88 ? -22.238 3.503 31.818 1.00 84.69 88 LYS A N 1
ATOM 730 C CA . LYS A 1 88 ? -22.146 2.551 32.928 1.00 84.69 88 LYS A CA 1
ATOM 731 C C . LYS A 1 88 ? -20.681 2.277 33.204 1.00 84.69 88 LYS A C 1
ATOM 733 O O . LYS A 1 88 ? -19.966 1.777 32.340 1.00 84.69 88 LYS A O 1
ATOM 738 N N . THR A 1 89 ? -20.261 2.584 34.419 1.00 84.69 89 THR A N 1
ATOM 739 C CA . THR A 1 89 ? -18.865 2.496 34.829 1.00 84.69 89 THR A CA 1
ATOM 740 C C . THR A 1 89 ? -18.704 1.674 36.093 1.00 84.69 89 THR A C 1
ATOM 742 O O . THR A 1 89 ? -19.644 1.446 36.856 1.00 84.69 89 THR A O 1
ATOM 745 N N . GLN A 1 90 ? -17.480 1.215 36.295 1.00 85.50 90 GLN A N 1
ATOM 746 C CA . GLN A 1 90 ? -17.016 0.549 37.501 1.00 85.50 90 GLN A CA 1
ATOM 747 C C . GLN A 1 90 ? -15.556 0.950 37.718 1.00 85.50 90 GLN A C 1
ATOM 749 O O . GLN A 1 90 ? -14.881 1.237 36.728 1.00 85.50 90 GLN A O 1
ATOM 754 N N . PRO A 1 91 ? -15.043 0.953 38.965 1.00 87.44 91 PRO A N 1
ATOM 755 C CA . PRO A 1 91 ? -13.700 1.457 39.259 1.00 87.44 91 PRO A CA 1
ATOM 756 C C . PRO A 1 91 ? -12.609 0.902 38.329 1.00 87.44 91 PRO A C 1
ATOM 758 O O . PRO A 1 91 ? -11.755 1.659 37.876 1.00 87.44 91 PRO A O 1
ATOM 761 N N . TYR A 1 92 ? -12.705 -0.385 37.975 1.00 87.88 92 TYR A N 1
ATOM 762 C CA . TYR A 1 92 ? -11.848 -1.058 36.998 1.00 87.88 92 TYR A CA 1
ATOM 763 C C . TYR A 1 92 ? -12.707 -1.934 36.103 1.00 87.88 92 TYR A C 1
ATOM 765 O O . TYR A 1 92 ? -13.617 -2.620 36.569 1.00 87.88 92 TYR A O 1
ATOM 773 N N . GLY A 1 93 ? -12.411 -1.928 34.815 1.00 91.88 93 GLY A N 1
ATOM 774 C CA . GLY A 1 93 ? -13.186 -2.642 33.822 1.00 91.88 93 GLY A CA 1
ATOM 775 C C . GLY A 1 93 ? -12.472 -2.679 32.483 1.00 91.88 93 GLY A C 1
ATOM 776 O O . GLY A 1 93 ? -11.245 -2.617 32.405 1.00 91.88 93 GLY A O 1
ATOM 777 N N . CYS A 1 94 ? -13.267 -2.806 31.434 1.00 93.94 94 CYS A N 1
ATOM 778 C CA . CYS A 1 94 ? -12.805 -2.729 30.061 1.00 93.94 94 CYS A CA 1
ATOM 779 C C . CYS A 1 94 ? -13.302 -1.431 29.435 1.00 93.94 94 CYS A C 1
ATOM 781 O O . CYS A 1 94 ? -14.325 -0.888 29.863 1.00 93.94 94 CYS A O 1
ATOM 783 N N . SER A 1 95 ? -12.576 -0.939 28.436 1.00 93.56 95 SER A N 1
ATOM 784 C CA . SER A 1 95 ? -13.057 0.130 27.565 1.00 93.56 95 SER A CA 1
ATOM 785 C C . SER A 1 95 ? -14.374 -0.287 26.901 1.00 93.56 95 SER A C 1
ATOM 787 O O . SER A 1 95 ? -14.705 -1.475 26.827 1.00 93.56 95 SER A O 1
ATOM 789 N N . TYR A 1 96 ? -15.153 0.679 26.409 1.00 92.75 96 TYR A N 1
ATOM 790 C CA . TYR A 1 96 ? -16.454 0.386 25.790 1.00 92.75 96 TYR A CA 1
ATOM 791 C C . TYR A 1 96 ? -16.332 -0.546 24.566 1.00 92.75 96 TYR A C 1
ATOM 793 O O . TYR A 1 96 ? -17.238 -1.336 24.296 1.00 92.75 96 TYR A O 1
ATOM 801 N N . ASP A 1 97 ? -15.207 -0.477 23.851 1.00 93.12 97 ASP A N 1
ATOM 802 C CA . ASP A 1 97 ? -14.847 -1.346 22.724 1.00 93.12 97 ASP A CA 1
ATOM 803 C C . ASP A 1 97 ? -14.125 -2.646 23.142 1.00 93.12 97 ASP A C 1
ATOM 805 O O . ASP A 1 97 ? -13.718 -3.436 22.294 1.00 93.12 97 ASP A O 1
ATOM 809 N N . TYR A 1 98 ? -13.964 -2.906 24.442 1.00 95.44 98 TYR A N 1
ATOM 810 C CA . TYR A 1 98 ? -13.191 -4.024 24.995 1.00 95.44 98 TYR A CA 1
ATOM 811 C C . TYR A 1 98 ? -11.757 -4.143 24.458 1.00 95.44 98 TYR A C 1
ATOM 813 O O . TYR A 1 98 ? -11.143 -5.192 24.633 1.00 95.44 98 TYR A O 1
ATOM 821 N N . LEU A 1 99 ? -11.198 -3.133 23.792 1.00 94.44 99 LEU A N 1
ATOM 822 C CA . LEU A 1 99 ? -9.843 -3.221 23.246 1.00 94.44 99 LEU A CA 1
ATOM 823 C C . LEU A 1 99 ? -8.780 -2.904 24.302 1.00 94.44 99 LEU A C 1
ATOM 825 O O . LEU A 1 99 ? -7.628 -3.293 24.134 1.00 94.44 99 LEU A O 1
ATOM 829 N N . SER A 1 100 ? -9.172 -2.326 25.439 1.00 93.62 100 SER A N 1
ATOM 830 C CA . SER A 1 100 ? -8.265 -1.974 26.529 1.00 93.62 100 SER A CA 1
ATOM 831 C C . SER A 1 100 ? -8.836 -2.325 27.905 1.00 93.62 100 SER A C 1
ATOM 833 O O . SER A 1 100 ? -10.049 -2.317 28.127 1.00 93.62 100 SER A O 1
ATOM 835 N N . GLN A 1 101 ? -7.953 -2.564 28.875 1.00 92.81 101 GLN A N 1
ATOM 836 C CA . GLN A 1 101 ? -8.307 -2.416 30.288 1.00 92.81 101 GLN A CA 1
ATOM 837 C C . GLN A 1 101 ? -8.499 -0.934 30.588 1.00 92.81 101 GLN A C 1
ATOM 839 O O . GLN A 1 101 ? -7.735 -0.092 30.109 1.00 92.81 101 GLN A O 1
ATOM 844 N N . ALA A 1 102 ? -9.499 -0.618 31.396 1.00 91.88 102 ALA A N 1
ATOM 845 C CA . ALA A 1 102 ? -9.925 0.744 31.652 1.00 91.88 102 ALA A CA 1
ATOM 846 C C . ALA A 1 102 ? -10.245 0.971 33.128 1.00 91.88 102 ALA A C 1
ATOM 848 O O . ALA A 1 102 ? -10.550 0.032 33.871 1.00 91.88 102 ALA A O 1
ATOM 849 N N . VAL A 1 103 ? -10.214 2.234 33.533 1.00 90.00 103 VAL A N 1
ATOM 850 C CA . VAL A 1 103 ? -10.624 2.681 34.868 1.00 90.00 103 VAL A CA 1
ATOM 851 C C . VAL A 1 103 ? -11.765 3.676 34.751 1.00 90.00 103 VAL A C 1
ATOM 853 O O . VAL A 1 103 ? -11.902 4.364 33.742 1.00 90.00 103 VAL A O 1
ATOM 856 N N . GLU A 1 104 ? -12.607 3.749 35.776 1.00 88.62 104 GLU A N 1
ATOM 857 C CA . GLU A 1 104 ? -13.628 4.791 35.822 1.00 88.62 104 GLU A CA 1
ATOM 858 C C . GLU A 1 104 ? -12.959 6.164 35.901 1.00 88.62 104 GLU A C 1
ATOM 860 O O . GLU A 1 104 ? -12.165 6.433 36.803 1.00 88.62 104 GLU A O 1
ATOM 865 N N . GLN A 1 105 ? -13.337 7.050 34.986 1.00 83.62 105 GLN A N 1
ATOM 866 C CA . GLN A 1 105 ? -12.995 8.458 35.054 1.00 83.62 105 GLN A CA 1
ATOM 867 C C . GLN A 1 105 ? -14.244 9.316 35.063 1.00 83.62 105 GLN A C 1
ATOM 869 O O . GLN A 1 105 ? -15.288 8.987 34.500 1.00 83.62 105 GLN A O 1
ATOM 874 N N . GLN A 1 106 ? -14.083 10.470 35.689 1.00 75.00 106 GLN A N 1
ATOM 875 C CA . GLN A 1 106 ? -14.966 11.612 35.559 1.00 75.00 106 GLN A CA 1
ATOM 876 C C . GLN A 1 106 ? -14.040 12.816 35.394 1.00 75.00 106 GLN A C 1
ATOM 878 O O . GLN A 1 106 ? -13.786 13.545 36.350 1.00 75.00 106 GLN A O 1
ATOM 883 N N . GLN A 1 107 ? -13.398 12.930 34.226 1.00 61.12 107 GLN A N 1
ATOM 884 C CA . GLN A 1 107 ? -12.380 13.959 34.014 1.00 61.12 107 GLN A CA 1
ATOM 885 C C . GLN A 1 107 ? -12.975 15.362 34.218 1.00 61.12 107 GLN A C 1
ATOM 887 O O . GLN A 1 107 ? -13.899 15.767 33.514 1.00 61.12 107 GLN A O 1
ATOM 892 N N . GLN A 1 108 ? -12.393 16.109 35.159 1.00 53.28 108 GLN A N 1
ATOM 893 C CA . GLN A 1 108 ? -12.400 17.569 35.161 1.00 53.28 108 GLN A CA 1
ATOM 894 C C . GLN A 1 108 ? -11.083 18.020 34.535 1.00 53.28 108 GLN A C 1
ATOM 896 O O . GLN A 1 108 ? -10.042 17.988 35.194 1.00 53.28 108 GLN A O 1
ATOM 901 N N . ILE A 1 109 ? -11.101 18.432 33.270 1.00 51.44 109 ILE A N 1
ATOM 902 C CA . ILE A 1 109 ? -9.962 19.156 32.705 1.00 51.44 109 ILE A CA 1
ATOM 903 C C . ILE A 1 109 ? -10.236 20.636 32.974 1.00 51.44 109 ILE A C 1
ATOM 905 O O . ILE A 1 109 ? -11.073 21.232 32.308 1.00 51.44 109 ILE A O 1
ATOM 909 N N . ASN A 1 110 ? -9.558 21.227 33.965 1.00 45.16 110 ASN A N 1
ATOM 910 C CA . ASN A 1 110 ? -9.573 22.676 34.233 1.00 45.16 110 ASN A CA 1
ATOM 911 C C . ASN A 1 110 ? -10.985 23.318 34.224 1.00 45.16 110 ASN A C 1
ATOM 913 O O . ASN A 1 110 ? -11.233 24.251 33.464 1.00 45.16 110 ASN A O 1
ATOM 917 N N . ASP A 1 111 ? -11.909 22.807 35.048 1.00 48.53 111 ASP A N 1
ATOM 918 C CA . ASP A 1 111 ? -13.321 23.241 35.139 1.00 48.53 111 ASP A CA 1
ATOM 919 C C . ASP A 1 111 ? -14.210 22.963 33.903 1.00 48.53 111 ASP A C 1
ATOM 921 O O . ASP A 1 111 ? -15.369 23.386 33.878 1.00 48.53 111 ASP A O 1
ATOM 925 N N . GLN A 1 112 ? -13.735 22.205 32.905 1.00 53.47 112 GLN A N 1
ATOM 926 C CA . GLN A 1 112 ? -14.558 21.691 31.803 1.00 53.47 112 GLN A CA 1
ATOM 927 C C . GLN A 1 112 ? -14.726 20.174 31.896 1.00 53.47 112 GLN A C 1
ATOM 929 O O . GLN A 1 112 ? -13.774 19.420 32.114 1.00 53.47 112 GLN A O 1
ATOM 934 N N . ASN A 1 113 ? -15.975 19.729 31.769 1.00 59.81 113 ASN A N 1
ATOM 935 C CA . ASN A 1 113 ? -16.329 18.331 31.919 1.00 59.81 113 ASN A CA 1
ATOM 936 C C . ASN A 1 113 ? -16.368 17.653 30.544 1.00 59.81 113 ASN A C 1
ATOM 938 O O . ASN A 1 113 ? -17.298 17.892 29.774 1.00 59.81 113 ASN A O 1
ATOM 942 N N . LEU A 1 114 ? -15.409 16.767 30.256 1.00 66.69 114 LEU A N 1
ATOM 943 C CA . LEU A 1 114 ? -15.554 15.838 29.133 1.00 66.69 114 LEU A CA 1
ATOM 944 C C . LEU A 1 114 ? -16.829 15.007 29.357 1.00 66.69 114 LEU A C 1
ATOM 946 O O . LEU A 1 114 ? -17.170 14.679 30.498 1.00 66.69 114 LEU A O 1
ATOM 950 N N . PHE A 1 115 ? -17.550 14.691 28.282 1.00 73.81 115 PHE A N 1
ATOM 951 C CA . PHE A 1 115 ? -18.847 14.015 28.354 1.00 73.81 115 PHE A CA 1
ATOM 952 C C . PHE A 1 115 ? -19.902 14.738 29.211 1.00 73.81 115 PHE A C 1
ATOM 954 O O . PHE A 1 115 ? -20.690 14.075 29.883 1.00 73.81 115 PHE A O 1
ATOM 961 N N . ASP A 1 116 ? -19.897 16.072 29.271 1.00 73.31 116 ASP A N 1
ATOM 962 C CA . ASP A 1 116 ? -20.825 16.859 30.101 1.00 73.31 116 ASP A CA 1
ATOM 963 C C . ASP A 1 116 ? -20.845 16.447 31.593 1.00 73.31 116 ASP A C 1
ATOM 965 O O . ASP A 1 116 ? -21.807 16.686 32.326 1.00 73.31 116 ASP A O 1
ATOM 969 N N . GLY A 1 117 ? -19.762 15.829 32.078 1.00 72.44 117 GLY A N 1
ATOM 970 C CA . GLY A 1 117 ? -19.596 15.410 33.475 1.00 72.44 117 GLY A CA 1
ATOM 971 C C . GLY A 1 117 ? -20.033 13.981 33.751 1.00 72.44 117 GLY A C 1
ATOM 972 O O . GLY A 1 117 ? -20.090 13.581 34.920 1.00 72.44 117 GLY A O 1
ATOM 973 N N . CYS A 1 118 ? -20.325 13.206 32.708 1.00 77.88 118 CYS A N 1
ATOM 974 C CA . CYS A 1 118 ? -20.588 11.785 32.830 1.00 77.88 118 CYS A CA 1
ATOM 975 C C . CYS A 1 118 ? -19.327 10.987 33.128 1.00 77.88 118 CYS A C 1
ATOM 977 O O . CYS A 1 118 ? -18.218 11.319 32.715 1.00 77.88 118 CYS A O 1
ATOM 979 N N . LYS A 1 119 ? -19.540 9.892 33.856 1.00 83.31 119 LYS A N 1
ATOM 980 C CA . LYS A 1 119 ? -18.513 8.883 34.057 1.00 83.31 119 LYS A CA 1
ATOM 981 C C . LYS A 1 119 ? -18.374 8.044 32.795 1.00 83.31 119 LYS A C 1
ATOM 983 O O . LYS A 1 119 ? -19.380 7.713 32.165 1.00 83.31 119 LYS A O 1
ATOM 988 N N . TYR A 1 120 ? -17.146 7.676 32.469 1.00 86.00 120 TYR A N 1
ATOM 989 C CA . TYR A 1 120 ? -16.828 6.764 31.375 1.00 86.00 120 TYR A CA 1
ATOM 990 C C . TYR A 1 120 ? -15.663 5.845 31.763 1.00 86.00 120 TYR A C 1
ATOM 992 O O . TYR A 1 120 ? -14.983 6.067 32.768 1.00 86.00 120 TYR A O 1
ATOM 1000 N N . MET A 1 121 ? -15.471 4.780 30.986 1.00 89.44 121 MET A N 1
ATOM 1001 C CA . MET A 1 121 ? -14.342 3.864 31.140 1.00 89.44 121 MET A CA 1
ATOM 1002 C C . MET A 1 121 ? -13.162 4.388 30.318 1.00 89.44 121 MET A C 1
ATOM 1004 O O . MET A 1 121 ? -13.185 4.289 29.094 1.00 89.44 121 MET A O 1
ATOM 1008 N N . ASP A 1 122 ? -12.157 4.953 30.985 1.00 88.69 122 ASP A N 1
ATOM 1009 C CA . ASP A 1 122 ? -10.954 5.517 30.366 1.00 88.69 122 ASP A CA 1
ATOM 1010 C C . ASP A 1 122 ? -9.901 4.423 30.116 1.00 88.69 122 ASP A C 1
ATOM 1012 O O . ASP A 1 122 ? -9.477 3.768 31.081 1.00 88.69 122 ASP A O 1
ATOM 1016 N N . PRO A 1 123 ? -9.493 4.168 28.860 1.00 91.81 123 PRO A N 1
ATOM 1017 C CA . PRO A 1 123 ? -8.471 3.181 28.526 1.00 91.81 123 PRO A CA 1
ATOM 1018 C C . PRO A 1 123 ? -7.129 3.450 29.221 1.00 91.81 123 PRO A C 1
ATOM 1020 O O . PRO A 1 123 ? -6.580 4.544 29.173 1.00 91.81 123 PRO A O 1
ATOM 1023 N N . THR A 1 124 ? -6.548 2.417 29.830 1.00 89.00 124 THR A N 1
ATOM 1024 C CA . THR A 1 124 ? -5.255 2.502 30.544 1.00 89.00 124 THR A CA 1
ATOM 1025 C C . THR A 1 124 ? -4.204 1.538 30.014 1.00 89.00 124 THR A C 1
ATOM 1027 O O . THR A 1 124 ? -3.007 1.817 30.096 1.00 89.00 124 THR A O 1
ATOM 1030 N N . LEU A 1 125 ? -4.631 0.394 29.477 1.00 89.75 125 LEU A N 1
ATOM 1031 C CA . LEU A 1 125 ? -3.739 -0.619 28.933 1.00 89.75 125 LEU A CA 1
ATOM 1032 C C . LEU A 1 125 ? -4.394 -1.305 27.742 1.00 89.75 125 LEU A C 1
ATOM 1034 O O . LEU A 1 125 ? -5.359 -2.049 27.908 1.00 89.75 125 LEU A O 1
ATOM 1038 N N . SER A 1 126 ? -3.836 -1.080 26.558 1.00 92.00 126 SER A N 1
ATOM 1039 C CA . SER A 1 126 ? -4.299 -1.736 25.342 1.00 92.00 126 SER A CA 1
ATOM 1040 C C . SER A 1 126 ? -4.059 -3.242 25.380 1.00 92.00 126 SER A C 1
ATOM 1042 O O . SER A 1 126 ? -2.982 -3.698 25.768 1.00 92.00 126 SER A O 1
ATOM 1044 N N . CYS A 1 127 ? -5.051 -4.008 24.933 1.00 93.44 127 CYS A N 1
ATOM 1045 C CA . CYS A 1 127 ? -4.939 -5.443 24.712 1.00 93.44 127 CYS A CA 1
ATOM 1046 C C . CYS A 1 127 ? -4.427 -5.790 23.311 1.00 93.44 127 CYS A C 1
ATOM 1048 O O . CYS A 1 127 ? -4.069 -6.943 23.072 1.00 93.44 127 CYS A O 1
ATOM 1050 N N . THR A 1 128 ? -4.387 -4.832 22.385 1.00 91.25 128 THR A N 1
ATOM 1051 C CA . THR A 1 128 ? -4.260 -5.117 20.952 1.00 91.25 128 THR A CA 1
ATOM 1052 C C . THR A 1 128 ? -2.839 -5.004 20.404 1.00 91.25 128 THR A C 1
ATOM 1054 O O . THR A 1 128 ? -2.528 -5.603 19.372 1.00 91.25 128 THR A O 1
ATOM 1057 N N . TYR A 1 129 ? -1.956 -4.305 21.117 1.00 83.38 129 TYR A N 1
ATOM 1058 C CA . TYR A 1 129 ? -0.546 -4.164 20.761 1.00 83.38 129 TYR A CA 1
ATOM 1059 C C . TYR A 1 129 ? 0.319 -5.203 21.465 1.00 83.38 129 TYR A C 1
ATOM 1061 O O . TYR A 1 129 ? 0.208 -5.405 22.673 1.00 83.38 129 TYR A O 1
ATOM 1069 N N . GLU A 1 130 ? 1.228 -5.833 20.720 1.00 73.81 130 GLU A N 1
ATOM 1070 C CA . GLU A 1 130 ? 2.222 -6.732 21.304 1.00 73.81 130 GLU A CA 1
ATOM 1071 C C . GLU A 1 130 ? 3.128 -5.953 22.266 1.00 73.81 130 GLU A C 1
ATOM 1073 O O . GLU A 1 130 ? 3.880 -5.056 21.876 1.00 73.81 130 GLU A O 1
ATOM 1078 N N . MET A 1 131 ? 3.048 -6.282 23.555 1.00 67.38 131 MET A N 1
ATOM 1079 C CA . MET A 1 131 ? 3.929 -5.707 24.562 1.00 67.38 131 MET A CA 1
ATOM 1080 C C . MET A 1 131 ? 5.194 -6.561 24.688 1.00 67.38 131 MET A C 1
ATOM 1082 O O . MET A 1 131 ? 5.140 -7.689 25.164 1.00 67.38 131 MET A O 1
ATOM 1086 N N . ASN A 1 132 ? 6.353 -5.990 24.350 1.00 56.38 132 ASN A N 1
ATOM 1087 C CA . ASN A 1 132 ? 7.671 -6.635 24.487 1.00 56.38 132 ASN A CA 1
ATOM 1088 C C . ASN A 1 132 ? 8.186 -6.747 25.938 1.00 56.38 132 ASN A C 1
ATOM 1090 O O . ASN A 1 132 ? 9.359 -7.042 26.149 1.00 56.38 132 ASN A O 1
ATOM 1094 N N . ASN A 1 133 ? 7.358 -6.473 26.949 1.00 54.38 133 ASN A N 1
ATOM 1095 C CA . ASN A 1 133 ? 7.823 -6.403 28.331 1.00 54.38 133 ASN A CA 1
ATOM 1096 C C . ASN A 1 133 ? 7.341 -7.592 29.159 1.00 54.38 133 ASN A C 1
ATOM 1098 O O . ASN A 1 133 ? 6.141 -7.804 29.321 1.00 54.38 133 ASN A O 1
ATOM 1102 N N . GLU A 1 134 ? 8.304 -8.263 29.789 1.00 47.72 134 GLU A N 1
ATOM 1103 C CA . GLU A 1 134 ? 8.149 -9.196 30.910 1.00 47.72 134 GLU A CA 1
ATOM 1104 C C . GLU A 1 134 ? 7.620 -8.472 32.169 1.00 47.72 134 GLU A C 1
ATOM 1106 O O . GLU A 1 134 ? 8.239 -8.482 33.234 1.00 47.72 134 GLU A O 1
ATOM 1111 N N . LYS A 1 135 ? 6.488 -7.763 32.081 1.00 56.38 135 LYS A N 1
ATOM 1112 C CA . LYS A 1 135 ? 5.815 -7.281 33.289 1.00 56.38 135 LYS A CA 1
ATOM 1113 C C . LYS A 1 135 ? 5.169 -8.484 33.970 1.00 56.38 135 LYS A C 1
ATOM 1115 O O . LYS A 1 135 ? 4.369 -9.191 33.369 1.00 56.38 135 LYS A O 1
ATOM 1120 N N . SER A 1 136 ? 5.499 -8.695 35.243 1.00 55.62 136 SER A N 1
ATOM 1121 C CA . SER A 1 136 ? 4.712 -9.575 36.106 1.00 55.62 136 SER A CA 1
ATOM 1122 C C . SER A 1 136 ? 3.357 -8.906 36.344 1.00 55.62 136 SER A C 1
ATOM 1124 O O . SER A 1 136 ? 3.247 -7.958 37.124 1.00 55.62 136 SER A O 1
ATOM 1126 N N . TYR A 1 137 ? 2.341 -9.326 35.594 1.00 70.00 137 TYR A N 1
ATOM 1127 C CA . TYR A 1 137 ? 0.966 -8.881 35.796 1.00 70.00 137 TYR A CA 1
ATOM 1128 C C . TYR A 1 137 ? 0.337 -9.679 36.939 1.00 70.00 137 TYR A C 1
ATOM 1130 O O . TYR A 1 137 ? 0.558 -10.879 37.041 1.00 70.00 137 TYR A O 1
ATOM 1138 N N . LYS A 1 138 ? -0.476 -9.041 37.792 1.00 75.19 138 LYS A N 1
ATOM 1139 C CA . LYS A 1 138 ? -1.223 -9.759 38.843 1.00 75.19 138 LYS A CA 1
ATOM 1140 C C . LYS A 1 138 ? -2.210 -10.768 38.251 1.00 75.19 138 LYS A C 1
ATOM 1142 O O . LYS A 1 138 ? -2.307 -11.893 38.732 1.00 75.19 138 LYS A O 1
ATOM 1147 N N . ILE A 1 139 ? -2.906 -10.350 37.193 1.00 82.62 139 ILE A N 1
ATOM 1148 C CA . ILE A 1 139 ? -3.766 -11.215 36.387 1.00 82.62 139 ILE A CA 1
ATOM 1149 C C . ILE A 1 139 ? -2.905 -11.998 35.400 1.00 82.62 139 ILE A C 1
ATOM 1151 O O . ILE A 1 139 ? -2.097 -11.424 34.666 1.00 82.62 139 ILE A O 1
ATOM 1155 N N . GLN A 1 140 ? -3.087 -13.311 35.395 1.00 87.38 140 GLN A N 1
ATOM 1156 C CA . GLN A 1 140 ? -2.235 -14.271 34.706 1.00 87.38 140 GLN A CA 1
ATOM 1157 C C . GLN A 1 140 ? -2.874 -14.784 33.413 1.00 87.38 140 GLN A C 1
ATOM 1159 O O . GLN A 1 140 ? -4.067 -14.594 33.155 1.00 87.38 140 GLN A O 1
ATOM 1164 N N . HIS A 1 141 ? -2.041 -15.424 32.587 1.00 88.50 141 HIS A N 1
ATOM 1165 C CA . HIS A 1 141 ? -2.391 -15.927 31.251 1.00 88.50 141 HIS A CA 1
ATOM 1166 C C . HIS A 1 141 ? -2.949 -14.872 30.294 1.00 88.50 141 HIS A C 1
ATOM 1168 O O . HIS A 1 141 ? -3.696 -15.197 29.372 1.00 88.50 141 HIS A O 1
ATOM 1174 N N . GLN A 1 142 ? -2.566 -13.613 30.495 1.00 90.94 142 GLN A N 1
ATOM 1175 C CA . GLN A 1 142 ? -2.911 -12.560 29.558 1.00 90.94 142 GLN A CA 1
ATOM 1176 C C . GLN A 1 142 ? -2.161 -12.755 28.240 1.00 90.94 142 GLN A C 1
ATOM 1178 O O . GLN A 1 142 ? -0.978 -13.103 28.228 1.00 90.94 142 GLN A O 1
ATOM 1183 N N . LYS A 1 143 ? -2.847 -12.492 27.133 1.00 92.06 143 LYS A N 1
ATOM 1184 C CA . LYS A 1 143 ? -2.277 -12.471 25.791 1.00 92.06 143 LYS A CA 1
ATOM 1185 C C . LYS A 1 143 ? -2.613 -11.139 25.145 1.00 92.06 143 LYS A C 1
ATOM 1187 O O . LYS A 1 143 ? -3.779 -10.752 25.103 1.00 92.06 143 LYS A O 1
ATOM 1192 N N . PHE A 1 144 ? -1.597 -10.465 24.627 1.00 91.31 144 PHE A N 1
ATOM 1193 C CA . PHE A 1 144 ? -1.731 -9.203 23.906 1.00 91.31 144 PHE A CA 1
ATOM 1194 C C . PHE A 1 144 ? -1.584 -9.446 22.402 1.00 91.31 144 PHE A C 1
ATOM 1196 O O . PHE A 1 144 ? -0.816 -10.317 21.992 1.00 91.31 144 PHE A O 1
ATOM 1203 N N . GLY A 1 145 ? -2.323 -8.695 21.591 1.00 90.69 145 GLY A N 1
ATOM 1204 C CA . GLY A 1 145 ? -2.281 -8.769 20.132 1.00 90.69 145 GLY A CA 1
ATOM 1205 C C . GLY A 1 145 ? -3.634 -8.463 19.492 1.00 90.69 145 GLY A C 1
ATOM 1206 O O . GLY A 1 145 ? -4.654 -8.400 20.169 1.00 90.69 145 GLY A O 1
ATOM 1207 N N . ARG A 1 146 ? -3.674 -8.324 18.162 1.00 89.88 146 ARG A N 1
ATOM 1208 C CA . ARG A 1 146 ? -4.869 -7.891 17.396 1.00 89.88 146 ARG A CA 1
ATOM 1209 C C . ARG A 1 146 ? -6.150 -8.716 17.604 1.00 89.88 146 ARG A C 1
ATOM 1211 O O . ARG A 1 146 ? -7.228 -8.270 17.226 1.00 89.88 146 ARG A O 1
ATOM 1218 N N . ASN A 1 147 ? -6.040 -9.934 18.135 1.00 91.94 147 ASN A N 1
ATOM 1219 C CA . ASN A 1 147 ? -7.181 -10.809 18.435 1.00 91.94 147 ASN A CA 1
ATOM 1220 C C . ASN A 1 147 ? -7.602 -10.762 19.913 1.00 91.94 147 ASN A C 1
ATOM 1222 O O . ASN A 1 147 ? -8.540 -11.454 20.311 1.00 91.94 147 ASN A O 1
ATOM 1226 N N . SER A 1 148 ? -6.900 -9.995 20.739 1.00 94.94 148 SER A N 1
ATOM 1227 C CA . SER A 1 148 ? -7.142 -9.931 22.169 1.00 94.94 148 SER A CA 1
ATOM 1228 C C . SER A 1 148 ? -8.114 -8.825 22.532 1.00 94.94 148 SER A C 1
ATOM 1230 O O . SER A 1 148 ? -8.055 -7.718 22.002 1.00 94.94 148 SER A O 1
ATOM 1232 N N . LYS A 1 149 ? -8.996 -9.138 23.477 1.00 96.19 149 LYS A N 1
ATOM 1233 C CA . LYS A 1 149 ? -9.953 -8.209 24.071 1.00 96.19 149 LYS A CA 1
ATOM 1234 C C . LYS A 1 149 ? -9.847 -8.277 25.591 1.00 96.19 149 LYS A C 1
ATOM 1236 O O . LYS A 1 149 ? -9.421 -9.283 26.164 1.00 96.19 149 LYS A O 1
ATOM 1241 N N . CYS A 1 150 ? -10.218 -7.189 26.241 1.00 96.06 150 CYS A N 1
ATOM 1242 C CA . CYS A 1 150 ? -10.326 -7.088 27.679 1.00 96.06 150 CYS A CA 1
ATOM 1243 C C . CYS A 1 150 ? -11.561 -7.846 28.168 1.00 96.06 150 CYS A C 1
ATOM 1245 O O . CYS A 1 150 ? -12.663 -7.692 27.634 1.00 96.06 150 CYS A O 1
ATOM 1247 N N . LEU A 1 151 ? -11.371 -8.640 29.219 1.00 96.06 151 LEU A N 1
ATOM 1248 C CA . LEU A 1 151 ? -12.429 -9.343 29.937 1.00 96.06 151 LEU A CA 1
ATOM 1249 C C . LEU A 1 151 ? -12.223 -9.183 31.437 1.00 96.06 151 LEU A C 1
ATOM 1251 O O . LEU A 1 151 ? -11.102 -8.972 31.908 1.00 96.06 151 LEU A O 1
ATOM 1255 N N . ILE A 1 152 ? -13.308 -9.347 32.191 1.00 93.50 152 ILE A N 1
ATOM 1256 C CA . ILE A 1 152 ? -13.225 -9.455 33.644 1.00 93.50 152 ILE A CA 1
ATOM 1257 C C . ILE A 1 152 ? -12.603 -10.813 33.990 1.00 93.50 152 ILE A C 1
ATOM 1259 O O . ILE A 1 152 ? -13.095 -11.860 33.565 1.00 93.50 152 ILE A O 1
ATOM 1263 N N . SER A 1 153 ? -11.506 -10.789 34.741 1.00 92.81 153 SER A N 1
ATOM 1264 C CA . SER A 1 153 ? -10.739 -11.967 35.128 1.00 92.81 153 SER A CA 1
ATOM 1265 C C . SER A 1 153 ? -10.087 -11.791 36.493 1.00 92.81 153 SER A C 1
ATOM 1267 O O . SER A 1 153 ? -9.537 -10.737 36.806 1.00 92.81 153 SER A O 1
ATOM 1269 N N . SER A 1 154 ? -10.119 -12.856 37.288 1.00 90.56 154 SER A N 1
ATOM 1270 C CA . SER A 1 154 ? -9.436 -12.972 38.579 1.00 90.56 154 SER A CA 1
ATOM 1271 C C . SER A 1 154 ? -8.374 -14.074 38.585 1.00 90.56 154 SER A C 1
ATOM 1273 O O . SER A 1 154 ? -7.958 -14.527 39.648 1.00 90.56 154 SER A O 1
ATOM 1275 N N . ILE A 1 155 ? -7.951 -14.538 37.406 1.00 90.75 155 ILE A N 1
ATOM 1276 C CA . ILE A 1 155 ? -6.995 -15.641 37.273 1.00 90.75 155 ILE A CA 1
ATOM 1277 C C . ILE A 1 155 ? -5.625 -15.205 37.790 1.00 90.75 155 ILE A C 1
ATOM 1279 O O . ILE A 1 155 ? -4.994 -14.314 37.222 1.00 90.75 155 ILE A O 1
ATOM 1283 N N . SER A 1 156 ? -5.147 -15.865 38.842 1.00 87.81 156 SER A N 1
ATOM 1284 C CA . SER A 1 156 ? -3.865 -15.578 39.487 1.00 87.81 156 SER A CA 1
ATOM 1285 C C . SER A 1 156 ? -3.174 -16.856 39.953 1.00 87.81 156 SER A C 1
ATOM 1287 O O . SER A 1 156 ? -3.754 -17.939 39.906 1.00 87.81 156 SER A O 1
ATOM 1289 N N . LEU A 1 157 ? -1.929 -16.748 40.424 1.00 84.88 157 LEU A N 1
ATOM 1290 C CA . LEU A 1 157 ? -1.278 -17.838 41.160 1.00 84.88 157 LEU A CA 1
ATOM 1291 C C . LEU A 1 157 ? -2.072 -18.136 42.439 1.00 84.88 157 LEU A C 1
ATOM 1293 O O . LEU A 1 157 ? -2.516 -17.210 43.121 1.00 84.88 157 LEU A O 1
ATOM 1297 N N . ASN A 1 158 ? -2.228 -19.422 42.773 1.00 68.62 158 ASN A N 1
ATOM 1298 C CA . ASN A 1 158 ? -3.016 -19.899 43.921 1.00 68.62 158 ASN A CA 1
ATOM 1299 C C . ASN A 1 158 ? -2.584 -19.316 45.285 1.00 68.62 158 ASN A C 1
ATOM 1301 O O . ASN A 1 158 ? -3.340 -19.409 46.248 1.00 68.62 158 ASN A O 1
ATOM 1305 N N . GLU A 1 159 ? -1.391 -18.721 45.385 1.00 59.56 159 GLU A N 1
ATOM 1306 C CA . GLU A 1 159 ? -0.848 -18.129 46.616 1.00 59.56 159 GLU A CA 1
ATOM 1307 C C . GLU A 1 159 ? -1.180 -16.625 46.781 1.00 59.56 159 GLU A C 1
ATOM 1309 O O . GLU A 1 159 ? -1.098 -16.106 47.893 1.00 59.56 159 GLU A O 1
ATOM 1314 N N . ASP A 1 160 ? -1.634 -15.937 45.722 1.00 59.09 160 ASP A N 1
ATOM 1315 C CA . ASP A 1 160 ? -1.834 -14.472 45.686 1.00 59.09 160 ASP A CA 1
ATOM 1316 C C . ASP A 1 160 ? -3.297 -14.014 45.878 1.00 59.09 160 ASP A C 1
ATOM 1318 O O . ASP A 1 160 ? -3.598 -12.813 45.851 1.00 59.09 160 ASP A O 1
ATOM 1322 N N . THR A 1 161 ? -4.236 -14.937 46.128 1.00 52.44 161 THR A N 1
ATOM 1323 C CA . THR A 1 161 ? -5.686 -14.644 46.170 1.00 52.44 161 THR A CA 1
ATOM 1324 C C . THR A 1 161 ? -6.109 -13.667 47.275 1.00 52.44 161 THR A C 1
ATOM 1326 O O . THR A 1 161 ? -7.260 -13.237 47.302 1.00 52.44 161 THR A O 1
ATOM 1329 N N 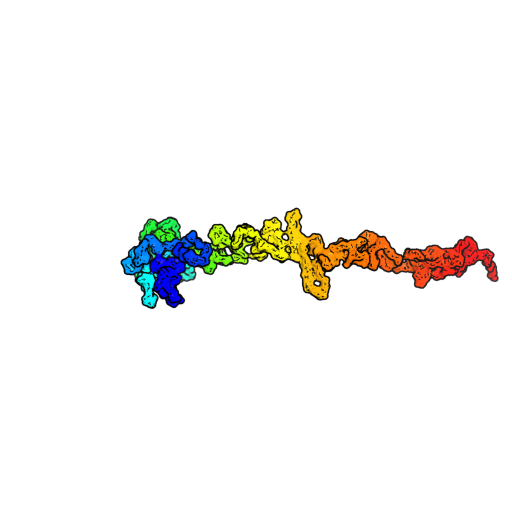. GLN A 1 162 ? -5.218 -13.309 48.205 1.00 53.91 162 GLN A N 1
ATOM 1330 C CA . GLN A 1 162 ? -5.535 -12.415 49.324 1.00 53.91 162 GLN A CA 1
ATOM 1331 C C . GLN A 1 162 ? -5.257 -10.923 49.057 1.00 53.91 162 GLN A C 1
ATOM 1333 O O . GLN A 1 162 ? -5.624 -10.109 49.897 1.00 53.91 162 GLN A O 1
ATOM 1338 N N . ASN A 1 163 ? -4.669 -10.532 47.912 1.00 53.72 163 ASN A N 1
ATOM 1339 C CA . ASN A 1 163 ? -4.406 -9.115 47.580 1.00 53.72 163 ASN A CA 1
ATOM 1340 C C . ASN A 1 163 ? -4.392 -8.810 46.063 1.00 53.72 163 ASN A C 1
ATOM 1342 O O . ASN A 1 163 ? -3.595 -7.992 45.576 1.00 53.72 163 ASN A O 1
ATOM 1346 N N . LEU A 1 164 ? -5.307 -9.414 45.292 1.00 55.53 164 LEU A N 1
ATOM 1347 C CA . LEU A 1 164 ? -5.518 -8.997 43.895 1.00 55.53 164 LEU A CA 1
ATOM 1348 C C . LEU A 1 164 ? -5.849 -7.496 43.796 1.00 55.53 164 LEU A C 1
ATOM 1350 O O . LEU A 1 164 ? -5.431 -6.829 42.848 1.00 55.53 164 LEU A O 1
ATOM 1354 N N . GLY A 1 165 ? -6.435 -6.918 44.851 1.00 52.16 165 GLY A N 1
ATOM 1355 C CA . GLY A 1 165 ? -6.894 -5.536 44.825 1.00 52.16 165 GLY A CA 1
ATOM 1356 C C . GLY A 1 165 ? -7.977 -5.367 43.765 1.00 52.16 165 GLY A C 1
ATOM 1357 O O . GLY A 1 165 ? -8.517 -6.333 43.238 1.00 52.16 165 GLY A O 1
ATOM 1358 N N . GLU A 1 166 ? -8.303 -4.125 43.458 1.00 56.25 166 GLU A N 1
ATOM 1359 C CA . GLU A 1 166 ? -9.432 -3.763 42.605 1.00 56.25 166 GLU A CA 1
ATOM 1360 C C . GLU A 1 166 ? -9.224 -4.104 41.102 1.00 56.25 166 GLU A C 1
ATOM 1362 O O . GLU A 1 166 ? -10.131 -3.904 40.298 1.00 56.25 166 GLU A O 1
ATOM 1367 N N . GLN A 1 167 ? -8.068 -4.663 40.706 1.00 61.53 167 GLN A N 1
ATOM 1368 C CA . GLN A 1 167 ? -7.789 -5.099 39.329 1.00 61.53 167 GLN A CA 1
ATOM 1369 C C . GLN A 1 167 ? -8.378 -6.487 39.044 1.00 61.53 167 GLN A C 1
ATOM 1371 O O . GLN A 1 167 ? -7.790 -7.512 39.383 1.00 61.53 167 GLN A O 1
ATOM 1376 N N . LEU A 1 168 ? -9.532 -6.494 38.376 1.00 84.50 168 LEU A N 1
ATOM 1377 C CA . LEU A 1 168 ? -10.274 -7.691 37.970 1.00 84.50 168 LEU A CA 1
ATOM 1378 C C . LEU A 1 168 ? -10.393 -7.802 36.447 1.00 84.50 168 LEU A C 1
ATOM 1380 O O . LEU A 1 168 ? -11.407 -8.287 35.955 1.00 84.50 168 LEU A O 1
ATOM 1384 N N . THR A 1 169 ? -9.415 -7.318 35.681 1.00 91.69 169 THR A N 1
ATOM 1385 C CA . THR A 1 169 ? -9.451 -7.383 34.214 1.00 91.69 169 THR A CA 1
ATOM 1386 C C . THR A 1 169 ? -8.138 -7.858 33.612 1.00 91.69 169 THR A C 1
ATOM 1388 O O . THR A 1 169 ? -7.058 -7.642 34.157 1.00 91.69 169 THR A O 1
ATOM 1391 N N . GLY A 1 170 ? -8.241 -8.546 32.477 1.00 92.44 170 GLY A N 1
ATOM 1392 C CA . GLY A 1 170 ? -7.098 -9.059 31.734 1.00 92.44 170 GLY A CA 1
ATOM 1393 C C . GLY A 1 170 ? -7.366 -9.095 30.236 1.00 92.44 170 GLY A C 1
ATOM 1394 O O . GLY A 1 170 ? -8.517 -9.131 29.800 1.00 92.44 170 GLY A O 1
ATOM 1395 N N . CYS A 1 171 ? -6.291 -9.079 29.455 1.00 94.81 171 CYS A N 1
ATOM 1396 C CA . CYS A 1 171 ? -6.349 -9.201 28.003 1.00 94.81 171 CYS A CA 1
ATOM 1397 C C . CYS A 1 171 ? -6.271 -10.670 27.591 1.00 94.81 171 CYS A C 1
ATOM 1399 O O . CYS A 1 171 ? -5.301 -11.343 27.934 1.00 94.81 171 CYS A O 1
ATOM 1401 N N . TYR A 1 172 ? -7.255 -11.163 26.844 1.00 95.69 172 TYR A N 1
ATOM 1402 C CA . TYR A 1 172 ? -7.274 -12.547 26.372 1.00 95.69 172 TYR A CA 1
ATOM 1403 C C . TYR A 1 172 ? -7.610 -12.602 24.894 1.00 95.69 172 TYR A C 1
ATOM 1405 O O . TYR A 1 172 ? -8.445 -11.838 24.407 1.00 95.69 172 TYR A O 1
ATOM 1413 N N . GLU A 1 173 ? -6.972 -13.530 24.187 1.00 96.69 173 GLU A N 1
ATOM 1414 C CA . GLU A 1 173 ? -7.321 -13.803 22.801 1.00 96.69 173 GLU A CA 1
ATOM 1415 C C . GLU A 1 173 ? -8.762 -14.306 22.723 1.00 96.69 173 GLU A C 1
ATOM 1417 O O . GLU A 1 173 ? -9.217 -15.095 23.558 1.00 96.69 173 GLU A O 1
ATOM 1422 N N . SER A 1 174 ? -9.491 -13.810 21.728 1.00 96.31 174 SER A N 1
ATOM 1423 C CA . SER A 1 174 ? -10.898 -14.126 21.549 1.00 96.31 174 SER A CA 1
ATOM 1424 C C . SER A 1 174 ? -11.284 -14.197 20.076 1.00 96.31 174 SER A C 1
ATOM 1426 O O . SER A 1 174 ? -10.742 -13.490 19.224 1.00 96.31 174 SER A O 1
ATOM 1428 N N . GLU A 1 175 ? -12.255 -15.052 19.781 1.00 96.50 175 GLU A N 1
ATOM 1429 C CA . GLU A 1 175 ? -12.853 -15.187 18.457 1.00 96.50 175 GLU A CA 1
ATOM 1430 C C . GLU A 1 175 ? -14.376 -15.167 18.576 1.00 96.50 175 GLU A C 1
ATOM 1432 O O . GLU A 1 175 ? -14.938 -15.697 19.531 1.00 96.50 175 GLU A O 1
ATOM 1437 N N . CYS A 1 176 ? -15.058 -14.560 17.606 1.00 95.69 176 CYS A N 1
ATOM 1438 C CA . CYS A 1 176 ? -16.513 -14.524 17.561 1.00 95.69 176 CYS A CA 1
ATOM 1439 C C . CYS A 1 176 ? -17.041 -15.218 16.310 1.00 95.69 176 CYS A C 1
ATOM 1441 O O . CYS A 1 176 ? -16.585 -14.954 15.199 1.00 95.69 176 CYS A O 1
ATOM 1443 N N . VAL A 1 177 ? -18.062 -16.056 16.492 1.00 95.69 177 VAL A N 1
ATOM 1444 C CA . VAL A 1 177 ? -18.855 -16.634 15.401 1.00 95.69 177 VAL A CA 1
ATOM 1445 C C . VAL A 1 177 ? -20.304 -16.204 15.609 1.00 95.69 177 VAL A C 1
ATOM 1447 O O . VAL A 1 177 ? -21.017 -16.748 16.453 1.00 95.69 177 VAL A O 1
ATOM 1450 N N . GLY A 1 178 ? -20.731 -15.174 14.874 1.00 92.75 178 GLY A N 1
ATOM 1451 C CA . GLY A 1 178 ? -21.966 -14.455 15.195 1.00 92.75 178 GLY A CA 1
ATOM 1452 C C . GLY A 1 178 ? -21.851 -13.779 16.566 1.00 92.75 178 GLY A C 1
ATOM 1453 O O . GLY A 1 178 ? -20.849 -13.129 16.839 1.00 92.75 178 GLY A O 1
ATOM 1454 N N . ASN A 1 179 ? -22.839 -13.983 17.442 1.00 93.50 179 ASN A N 1
ATOM 1455 C CA . ASN A 1 179 ? -22.853 -13.428 18.807 1.00 93.50 179 ASN A CA 1
ATOM 1456 C C . ASN A 1 179 ? -22.344 -14.425 19.869 1.00 93.50 179 ASN A C 1
ATOM 1458 O O . ASN A 1 179 ? -22.696 -14.319 21.042 1.00 93.50 179 ASN A O 1
ATOM 1462 N N . VAL A 1 180 ? -21.567 -15.433 19.462 1.00 96.25 180 VAL A N 1
ATOM 1463 C CA . VAL A 1 180 ? -20.934 -16.400 20.370 1.00 96.25 180 VAL A CA 1
ATOM 1464 C C . VAL A 1 180 ? -19.441 -16.114 20.409 1.00 96.25 180 VAL A C 1
ATOM 1466 O O . VAL A 1 180 ? -18.781 -16.198 19.373 1.00 96.25 180 VAL A O 1
ATOM 1469 N N . ALA A 1 181 ? -18.923 -15.805 21.598 1.00 97.81 181 ALA A N 1
ATOM 1470 C CA . ALA A 1 181 ? -17.502 -15.554 21.819 1.00 97.81 181 ALA A CA 1
ATOM 1471 C C . ALA A 1 181 ? -16.794 -16.809 22.351 1.00 97.81 181 ALA A C 1
ATOM 1473 O O . ALA A 1 181 ? -17.297 -17.484 23.251 1.00 97.81 181 ALA A O 1
ATOM 1474 N N . TYR A 1 182 ? -15.613 -17.093 21.815 1.00 98.12 182 TYR A N 1
ATOM 1475 C CA . TYR A 1 182 ? -14.680 -18.115 22.273 1.00 98.12 182 TYR A CA 1
ATOM 1476 C C . TYR A 1 182 ? -13.480 -17.413 22.900 1.00 98.12 182 TYR A C 1
ATOM 1478 O O . TYR A 1 182 ? -12.841 -16.592 22.245 1.00 98.12 182 TYR A O 1
ATOM 1486 N N . LEU A 1 183 ? -13.207 -17.698 24.171 1.00 97.94 183 LEU A N 1
ATOM 1487 C CA . LEU A 1 183 ? -12.128 -17.083 24.944 1.00 97.94 183 LEU A CA 1
ATOM 1488 C C . LEU A 1 183 ? -11.003 -18.099 25.128 1.00 97.94 183 LEU A C 1
ATOM 1490 O O . LEU A 1 183 ? -11.265 -19.215 25.582 1.00 97.94 183 LEU A O 1
ATOM 1494 N N . TYR A 1 184 ? -9.769 -17.715 24.811 1.00 97.25 184 TYR A N 1
ATOM 1495 C CA . TYR A 1 184 ? -8.595 -18.583 24.901 1.00 97.25 184 TYR A CA 1
ATOM 1496 C C . TYR A 1 184 ? -7.761 -18.190 26.122 1.00 97.25 184 TYR A C 1
ATOM 1498 O O . TYR A 1 184 ? -7.216 -17.087 26.188 1.00 97.25 184 TYR A O 1
ATOM 1506 N N . VAL A 1 185 ? -7.669 -19.093 27.099 1.00 95.31 185 VAL A N 1
ATOM 1507 C CA . VAL A 1 185 ? -6.998 -18.851 28.382 1.00 95.31 185 VAL A CA 1
ATOM 1508 C C . VAL A 1 185 ? -6.120 -20.049 28.715 1.00 95.31 185 VAL A C 1
ATOM 1510 O O . VAL A 1 185 ? -6.630 -21.146 28.940 1.00 95.31 185 VAL A O 1
ATOM 1513 N N . GLY A 1 186 ? -4.800 -19.857 28.743 1.00 91.25 186 GLY A N 1
ATOM 1514 C CA . GLY A 1 186 ? -3.869 -20.976 28.912 1.00 91.25 186 GLY A CA 1
ATOM 1515 C C . GLY A 1 186 ? -4.056 -22.011 27.799 1.00 91.25 186 GLY A C 1
ATOM 1516 O O . GLY A 1 186 ? -3.978 -21.666 26.620 1.00 91.25 186 GLY A O 1
ATOM 1517 N N . SER A 1 187 ? -4.322 -23.266 28.166 1.00 92.88 187 SER A N 1
ATOM 1518 C CA . SER A 1 187 ? -4.680 -24.324 27.207 1.00 92.88 187 SER A CA 1
ATOM 1519 C C . SER A 1 187 ? -6.193 -24.538 27.042 1.00 92.88 187 SER A C 1
ATOM 1521 O O . SER A 1 187 ? -6.614 -25.394 26.259 1.00 92.88 187 SER A O 1
ATOM 1523 N N . GLN A 1 188 ? -7.022 -23.769 27.755 1.00 96.25 188 GLN A N 1
ATOM 1524 C CA . GLN A 1 188 ? -8.475 -23.925 27.789 1.00 96.25 188 GLN A CA 1
ATOM 1525 C C . GLN A 1 188 ? -9.187 -22.944 26.855 1.00 96.25 188 GLN A C 1
ATOM 1527 O O . GLN A 1 188 ? -8.728 -21.828 26.604 1.00 96.25 188 GLN A O 1
ATOM 1532 N N . ILE A 1 189 ? -10.350 -23.373 26.360 1.00 97.50 189 ILE A N 1
ATOM 1533 C CA . ILE A 1 189 ? -11.231 -22.570 25.510 1.00 97.50 189 ILE A CA 1
ATOM 1534 C C . ILE A 1 189 ? -12.605 -22.508 26.173 1.00 97.50 189 ILE A C 1
ATOM 1536 O O . ILE A 1 189 ? -13.224 -23.544 26.425 1.00 97.50 189 ILE A O 1
ATOM 1540 N N . PHE A 1 190 ? -13.097 -21.296 26.419 1.00 97.69 190 PHE A N 1
ATOM 1541 C CA . PHE A 1 190 ? -14.408 -21.052 27.016 1.00 97.69 190 PHE A CA 1
ATOM 1542 C C . PHE A 1 190 ? -15.382 -20.503 25.980 1.00 97.69 190 PHE A C 1
ATOM 1544 O O . PHE A 1 190 ? -15.090 -19.521 25.304 1.00 97.69 190 PHE A O 1
ATOM 1551 N N . GLN A 1 191 ? -16.558 -21.120 25.870 1.00 98.06 191 GLN A N 1
ATOM 1552 C CA . GLN A 1 191 ? -17.608 -20.694 24.947 1.00 98.06 191 GLN A CA 1
ATOM 1553 C C . GLN A 1 191 ? -18.672 -19.869 25.682 1.00 98.06 191 GLN A C 1
ATOM 1555 O O . GLN A 1 191 ? -19.458 -20.401 26.467 1.00 98.06 191 GLN A O 1
ATOM 1560 N N . CYS A 1 192 ? -18.740 -18.576 25.389 1.00 97.69 192 CYS A N 1
ATOM 1561 C CA . CYS A 1 192 ? -19.729 -17.664 25.946 1.00 97.69 192 CYS A CA 1
ATOM 1562 C C . CYS A 1 192 ? -21.057 -17.757 25.193 1.00 97.69 192 CYS A C 1
ATOM 1564 O O . CYS A 1 192 ? -21.171 -17.315 24.050 1.00 97.69 192 CYS A O 1
ATOM 1566 N N . LEU A 1 193 ? -22.080 -18.304 25.855 1.00 93.75 193 LEU A N 1
ATOM 1567 C CA . LEU A 1 193 ? -23.430 -18.443 25.293 1.00 93.75 193 LEU A CA 1
ATOM 1568 C C . LEU A 1 193 ? -24.385 -17.341 25.766 1.00 93.75 193 LEU A C 1
ATOM 1570 O O . LEU A 1 193 ? -25.457 -17.162 25.190 1.00 93.75 193 LEU A O 1
ATOM 1574 N N . ARG A 1 194 ? -24.042 -16.654 26.861 1.00 96.50 194 ARG A N 1
ATOM 1575 C CA . ARG A 1 194 ? -24.855 -15.607 27.492 1.00 96.50 194 ARG A CA 1
ATOM 1576 C C . ARG A 1 194 ? -23.959 -14.506 28.052 1.00 96.50 194 ARG A C 1
ATOM 1578 O O . ARG A 1 194 ? -22.848 -14.786 28.504 1.00 96.50 194 ARG A O 1
ATOM 1585 N N . ASN A 1 195 ? -24.478 -13.281 28.076 1.00 96.06 195 ASN A N 1
ATOM 1586 C CA . ASN A 1 195 ? -23.797 -12.145 28.690 1.00 96.06 195 ASN A CA 1
ATOM 1587 C C . ASN A 1 195 ? -23.485 -12.435 30.165 1.00 96.06 195 ASN A C 1
ATOM 1589 O O . ASN A 1 195 ? -24.309 -13.036 30.861 1.00 96.06 195 ASN A O 1
ATOM 1593 N N . ASN A 1 196 ? -22.326 -11.984 30.646 1.00 95.19 196 ASN A N 1
ATOM 1594 C CA . ASN A 1 196 ? -21.870 -12.150 32.033 1.00 95.19 196 ASN A CA 1
ATOM 1595 C C . ASN A 1 196 ? -21.774 -13.607 32.530 1.00 95.19 196 ASN A C 1
ATOM 1597 O O . ASN A 1 196 ? -21.733 -13.845 33.736 1.00 95.19 196 ASN A O 1
ATOM 1601 N N . GLN A 1 197 ? -21.760 -14.603 31.639 1.00 97.31 197 GLN A N 1
ATOM 1602 C CA . GLN A 1 197 ? -21.506 -15.991 32.026 1.00 97.31 197 GLN A CA 1
ATOM 1603 C C . GLN A 1 197 ? -20.107 -16.118 32.649 1.00 97.31 197 GLN A C 1
ATOM 1605 O O . GLN A 1 197 ? -19.135 -15.661 32.064 1.00 97.31 197 GLN A O 1
ATOM 1610 N N . VAL A 1 198 ? -20.003 -16.745 33.820 1.00 96.19 198 VAL A N 1
ATOM 1611 C CA . VAL A 1 198 ? -18.733 -16.909 34.545 1.00 96.19 198 VAL A CA 1
ATOM 1612 C C . VAL A 1 198 ? -18.255 -18.352 34.437 1.00 96.19 198 VAL A C 1
ATOM 1614 O O . VAL A 1 198 ? -19.061 -19.282 34.540 1.00 96.19 198 VAL A O 1
ATOM 1617 N N . PHE A 1 199 ? -16.952 -18.529 34.247 1.00 96.56 199 PHE A N 1
ATOM 1618 C CA . PHE A 1 199 ? -16.277 -19.819 34.249 1.00 96.56 199 PHE A CA 1
ATOM 1619 C C . PHE A 1 199 ? -15.160 -19.837 35.284 1.00 96.56 199 PHE A C 1
ATOM 1621 O O . PHE A 1 199 ? -14.393 -18.881 35.384 1.00 96.56 199 PHE A O 1
ATOM 1628 N N . ASP A 1 200 ? -15.047 -20.944 36.015 1.00 94.56 200 ASP A N 1
ATOM 1629 C CA . ASP A 1 200 ? -13.880 -21.216 36.849 1.00 94.56 200 ASP A CA 1
ATOM 1630 C C . ASP A 1 200 ? -12.725 -21.707 35.965 1.00 94.56 200 ASP A C 1
ATOM 1632 O O . ASP A 1 200 ? -12.915 -22.543 35.077 1.00 94.56 200 ASP A O 1
ATOM 1636 N N . TYR A 1 201 ? -11.521 -21.206 36.224 1.00 93.50 201 TYR A N 1
ATOM 1637 C CA . TYR A 1 201 ? -10.287 -21.621 35.565 1.00 93.50 201 TYR A CA 1
ATOM 1638 C C . TYR A 1 201 ? -9.335 -22.212 36.596 1.00 93.50 201 TYR A C 1
ATOM 1640 O O . TYR A 1 201 ? -9.129 -21.622 37.656 1.00 93.50 201 TYR A O 1
ATOM 1648 N N . ILE A 1 202 ? -8.747 -23.367 36.279 1.00 92.00 202 ILE A N 1
ATOM 1649 C CA . ILE A 1 202 ? -7.709 -24.017 37.084 1.00 92.00 202 ILE A CA 1
ATOM 1650 C C . ILE A 1 202 ? -6.727 -24.707 36.135 1.00 92.00 202 ILE A C 1
ATOM 1652 O O . ILE A 1 202 ? -7.109 -25.632 35.419 1.00 92.00 202 ILE A O 1
ATOM 1656 N N . GLU A 1 203 ? -5.463 -24.288 36.139 1.00 92.06 203 GLU A N 1
ATOM 1657 C CA . GLU A 1 203 ? -4.393 -24.907 35.346 1.00 92.06 203 GLU A CA 1
ATOM 1658 C C . GLU A 1 203 ? -3.017 -24.551 35.932 1.00 92.06 203 GLU A C 1
ATOM 1660 O O . GLU A 1 203 ? -2.786 -23.410 36.305 1.00 92.06 203 GLU A O 1
ATOM 1665 N N . ASN A 1 204 ? -2.080 -25.507 36.006 1.00 89.38 204 ASN A N 1
ATOM 1666 C CA . ASN A 1 204 ? -0.660 -25.273 36.338 1.00 89.38 204 ASN A CA 1
ATOM 1667 C C . ASN A 1 204 ? -0.382 -24.384 37.578 1.00 89.38 204 ASN A C 1
ATOM 1669 O O . ASN A 1 204 ? 0.589 -23.634 37.598 1.00 89.38 204 ASN A O 1
ATOM 1673 N N . GLY A 1 205 ? -1.213 -24.476 38.624 1.00 87.25 205 GLY A N 1
ATOM 1674 C CA . GLY A 1 205 ? -1.061 -23.683 39.856 1.00 87.25 205 GLY A CA 1
ATOM 1675 C C . GLY A 1 205 ? -1.710 -22.294 39.817 1.00 87.25 205 GLY A C 1
ATOM 1676 O O . GLY A 1 205 ? -1.639 -21.566 40.808 1.00 87.25 205 GLY A O 1
ATOM 1677 N N . TYR A 1 206 ? -2.373 -21.954 38.714 1.00 89.69 206 TYR A N 1
ATOM 1678 C CA . TYR A 1 206 ? -3.217 -20.777 38.572 1.00 89.69 206 TYR A CA 1
ATOM 1679 C C . TYR A 1 206 ? -4.683 -21.155 38.785 1.00 89.69 206 TYR A C 1
ATOM 1681 O O . TYR A 1 206 ? -5.130 -22.202 38.304 1.00 89.69 206 TYR A O 1
ATOM 1689 N N . ALA A 1 207 ? -5.434 -20.295 39.467 1.00 90.12 207 ALA A N 1
ATOM 1690 C CA . ALA A 1 207 ? -6.881 -20.410 39.573 1.00 90.12 207 ALA A CA 1
ATOM 1691 C C . ALA A 1 207 ? -7.555 -19.039 39.599 1.00 90.12 207 ALA A C 1
ATOM 1693 O O . ALA A 1 207 ? -6.928 -18.017 39.872 1.00 90.12 207 ALA A O 1
ATOM 1694 N N . GLY A 1 208 ? -8.849 -19.027 39.309 1.00 90.44 208 GLY A N 1
ATOM 1695 C CA . GLY A 1 208 ? -9.685 -17.837 39.372 1.00 90.44 208 GLY A CA 1
ATOM 1696 C C . GLY A 1 208 ? -10.912 -18.004 38.496 1.00 90.44 208 GLY A C 1
ATOM 1697 O O . GLY A 1 208 ? -11.313 -19.123 38.176 1.00 90.44 208 GLY A O 1
ATOM 1698 N N . GLN A 1 209 ? -11.499 -16.885 38.100 1.00 92.75 209 GLN A N 1
ATOM 1699 C CA . GLN A 1 209 ? -12.675 -16.856 37.246 1.00 92.75 209 GLN A CA 1
ATOM 1700 C C . GLN A 1 209 ? -12.437 -15.961 36.043 1.00 92.75 209 GLN A C 1
ATOM 1702 O O . GLN A 1 209 ? -11.768 -14.936 36.154 1.00 92.75 209 GLN A O 1
ATOM 1707 N N . ILE A 1 210 ? -13.027 -16.335 34.913 1.00 94.69 210 ILE A N 1
ATOM 1708 C CA . ILE A 1 210 ? -13.164 -15.469 33.748 1.00 94.69 210 ILE A CA 1
ATOM 1709 C C . ILE A 1 210 ? -14.646 -15.260 33.459 1.00 94.69 210 ILE A C 1
ATOM 1711 O O . ILE A 1 210 ? -15.437 -16.206 33.444 1.00 94.69 210 ILE A O 1
ATOM 1715 N N . GLN A 1 211 ? -15.032 -14.006 33.261 1.00 95.62 211 GLN A N 1
ATOM 1716 C CA . GLN A 1 211 ? -16.404 -13.620 32.971 1.00 95.62 211 GLN A CA 1
ATOM 1717 C C . GLN A 1 211 ? -16.527 -13.205 31.504 1.00 95.62 211 GLN A C 1
ATOM 1719 O O . GLN A 1 211 ? -15.786 -12.363 31.001 1.00 95.62 211 GLN A O 1
ATOM 1724 N N . CYS A 1 212 ? -17.504 -13.802 30.828 1.00 97.19 212 CYS A N 1
ATOM 1725 C CA . CYS A 1 212 ? -17.921 -13.442 29.485 1.00 97.19 212 CYS A CA 1
ATOM 1726 C C . CYS A 1 212 ? -18.391 -11.982 29.408 1.00 97.19 212 CYS A C 1
ATOM 1728 O O . CYS A 1 212 ? -18.895 -11.453 30.402 1.00 97.19 212 CYS A O 1
ATOM 1730 N N . PRO A 1 213 ? -18.321 -11.359 28.219 1.00 96.12 213 PRO A N 1
ATOM 1731 C CA . PRO A 1 213 ? -18.719 -9.969 28.017 1.00 96.12 213 PRO A CA 1
ATOM 1732 C C . PRO A 1 213 ? -20.122 -9.661 28.552 1.00 96.12 213 PRO A C 1
ATOM 1734 O O . PRO A 1 213 ? -21.035 -10.488 28.472 1.00 96.12 213 PRO A O 1
ATOM 1737 N N . ASP A 1 214 ? -20.308 -8.452 29.072 1.00 94.06 214 ASP A N 1
ATOM 1738 C CA . ASP A 1 214 ? -21.609 -7.933 29.512 1.00 94.06 214 ASP A CA 1
ATOM 1739 C C . ASP A 1 214 ? -22.577 -7.685 28.345 1.00 94.06 214 ASP A C 1
ATOM 1741 O O . ASP A 1 214 ? -23.796 -7.691 28.540 1.00 94.06 214 ASP A O 1
ATOM 1745 N N . ASP A 1 215 ? -22.041 -7.548 27.132 1.00 94.44 215 ASP A N 1
ATOM 1746 C CA . ASP A 1 215 ? -22.776 -7.446 25.877 1.00 94.44 215 ASP A CA 1
ATOM 1747 C C . ASP A 1 215 ? -22.046 -8.225 24.768 1.00 94.44 215 ASP A C 1
ATOM 1749 O O . ASP A 1 215 ? -21.082 -7.740 24.173 1.00 94.44 215 ASP A O 1
ATOM 1753 N N . LEU A 1 216 ? -22.497 -9.457 24.497 1.00 95.56 216 LEU A N 1
ATOM 1754 C CA . LEU A 1 216 ? -21.914 -10.313 23.459 1.00 95.56 216 LEU A CA 1
ATOM 1755 C C . LEU A 1 216 ? -22.101 -9.763 22.041 1.00 95.56 216 LEU A C 1
ATOM 1757 O O . LEU A 1 216 ? -21.223 -9.958 21.202 1.00 95.56 216 LEU A O 1
ATOM 1761 N N . GLU A 1 217 ? -23.216 -9.081 21.762 1.00 94.31 217 GLU A N 1
ATOM 1762 C CA . GLU A 1 217 ? -23.457 -8.492 20.441 1.00 94.31 217 GLU A CA 1
ATOM 1763 C C . GLU A 1 217 ? -22.458 -7.361 20.195 1.00 94.31 217 GLU A C 1
ATOM 1765 O O . GLU A 1 217 ? -21.774 -7.361 19.170 1.00 94.31 217 GLU A O 1
ATOM 1770 N N . ARG A 1 218 ? -22.288 -6.458 21.172 1.00 93.31 218 ARG A N 1
ATOM 1771 C CA . ARG A 1 218 ? -21.268 -5.404 21.108 1.00 93.31 218 ARG A CA 1
ATOM 1772 C C . ARG A 1 218 ? -19.877 -6.014 20.968 1.00 93.31 218 ARG A C 1
ATOM 1774 O O . ARG A 1 218 ? -19.198 -5.704 19.993 1.00 93.31 218 ARG A O 1
ATOM 1781 N N . PHE A 1 219 ? -19.489 -6.910 21.880 1.00 95.25 219 PHE A N 1
ATOM 1782 C CA . PHE A 1 219 ? -18.165 -7.546 21.915 1.00 95.25 219 PHE A CA 1
ATOM 1783 C C . PHE A 1 219 ? -17.754 -8.148 20.565 1.00 95.25 219 PHE A C 1
ATOM 1785 O O . PHE A 1 219 ? -16.624 -7.936 20.112 1.00 95.25 219 PHE A O 1
ATOM 1792 N N . CYS A 1 220 ? -18.686 -8.851 19.911 1.00 93.81 220 CYS A N 1
ATOM 1793 C CA . CYS A 1 220 ? -18.468 -9.498 18.619 1.00 93.81 220 CYS A CA 1
ATOM 1794 C C . CYS A 1 220 ? -18.639 -8.577 17.403 1.00 93.81 220 CYS A C 1
ATOM 1796 O O . CYS A 1 220 ? -18.185 -8.932 16.319 1.00 93.81 220 CYS A O 1
ATOM 1798 N N . SER A 1 221 ? -19.260 -7.406 17.566 1.00 91.56 221 SER A N 1
ATOM 1799 C CA . SER A 1 221 ? -19.406 -6.403 16.500 1.00 91.56 221 SER A CA 1
ATOM 1800 C C . SER A 1 221 ? -18.217 -5.451 16.359 1.00 91.56 221 SER A C 1
ATOM 1802 O O . SER A 1 221 ? -18.137 -4.733 15.370 1.00 91.56 221 SER A O 1
ATOM 1804 N N . ILE A 1 222 ? -17.320 -5.417 17.346 1.00 90.94 222 ILE A N 1
ATOM 1805 C CA . ILE A 1 222 ? -16.135 -4.557 17.317 1.00 90.94 222 ILE A CA 1
ATOM 1806 C C . ILE A 1 222 ? -15.099 -5.152 16.374 1.00 90.94 222 ILE A C 1
ATOM 1808 O O . ILE A 1 222 ? -14.583 -6.251 16.628 1.00 90.94 222 ILE A O 1
ATOM 1812 N N . ASP A 1 223 ? -14.776 -4.382 15.340 1.00 87.12 223 ASP A N 1
ATOM 1813 C CA . ASP A 1 223 ? -13.734 -4.704 14.380 1.00 87.12 223 ASP A CA 1
ATOM 1814 C C . ASP A 1 223 ? -12.379 -4.888 15.063 1.00 87.12 223 ASP A C 1
ATOM 1816 O O . ASP A 1 223 ? -12.049 -4.261 16.072 1.00 87.12 223 ASP A O 1
ATOM 1820 N N . LYS A 1 224 ? -11.574 -5.785 14.497 1.00 87.25 224 LYS A N 1
ATOM 1821 C CA . LYS A 1 224 ? -10.189 -5.948 14.933 1.00 87.25 224 LYS A CA 1
ATOM 1822 C C . LYS A 1 224 ? -9.403 -4.697 14.532 1.00 87.25 224 LYS A C 1
ATOM 1824 O O . LYS A 1 224 ? -9.643 -4.177 13.445 1.00 87.25 224 LYS A O 1
ATOM 1829 N N . PRO A 1 225 ? -8.435 -4.239 15.333 1.00 88.38 225 PRO A N 1
ATOM 1830 C CA . PRO A 1 225 ? -7.551 -3.169 14.901 1.00 88.38 225 PRO A CA 1
ATOM 1831 C C . PRO A 1 225 ? -6.709 -3.623 13.709 1.00 88.38 225 PRO A C 1
ATOM 1833 O O . PRO A 1 225 ? -6.429 -4.815 13.525 1.00 88.38 225 PRO A O 1
ATOM 1836 N N . CYS A 1 226 ? -6.293 -2.654 12.901 1.00 88.94 226 CYS A N 1
ATOM 1837 C CA . CYS A 1 226 ? -5.488 -2.938 11.729 1.00 88.94 226 CYS A CA 1
ATOM 1838 C C . CYS A 1 226 ? -4.100 -3.483 12.086 1.00 88.94 226 CYS A C 1
ATOM 1840 O O . CYS A 1 226 ? -3.481 -3.030 13.056 1.00 88.94 226 CYS A O 1
ATOM 1842 N N . PRO A 1 227 ? -3.573 -4.422 11.281 1.00 89.69 227 PRO A N 1
ATOM 1843 C CA . PRO A 1 227 ? -2.240 -4.967 11.496 1.00 89.69 227 PRO A CA 1
ATOM 1844 C C . PRO A 1 227 ? -1.196 -3.845 11.447 1.00 89.69 227 PRO A C 1
ATOM 1846 O O . PRO A 1 227 ? -1.245 -2.983 10.569 1.00 89.69 227 PRO A O 1
ATOM 1849 N N . ASN A 1 228 ? -0.290 -3.829 12.432 1.00 87.19 228 ASN A N 1
ATOM 1850 C CA . ASN A 1 228 ? 0.792 -2.848 12.591 1.00 87.19 228 ASN A CA 1
ATOM 1851 C C . ASN A 1 228 ? 0.375 -1.378 12.391 1.00 87.19 228 ASN A C 1
ATOM 1853 O O . ASN A 1 228 ? 1.175 -0.577 11.913 1.00 87.19 228 ASN A O 1
ATOM 1857 N N . GLN A 1 229 ? -0.874 -1.014 12.717 1.00 87.12 229 GLN A N 1
ATOM 1858 C CA . GLN A 1 229 ? -1.418 0.334 12.478 1.00 87.12 229 GLN A CA 1
ATOM 1859 C C . GLN A 1 229 ? -1.246 0.800 11.021 1.00 87.12 229 GLN A C 1
ATOM 1861 O O . GLN A 1 229 ? -0.912 1.957 10.752 1.00 87.12 229 GLN A O 1
ATOM 1866 N N . CYS A 1 230 ? -1.394 -0.126 10.071 1.00 89.94 230 CYS A N 1
ATOM 1867 C CA . CYS A 1 230 ? -1.138 0.118 8.653 1.00 89.94 230 CYS A CA 1
ATOM 1868 C C . CYS A 1 230 ? 0.241 0.729 8.381 1.00 89.94 230 CYS A C 1
ATOM 1870 O O . CYS A 1 230 ? 0.393 1.533 7.462 1.00 89.94 230 CYS A O 1
ATOM 1872 N N . SER A 1 231 ? 1.235 0.401 9.217 1.00 91.38 231 SER A N 1
ATOM 1873 C CA . SER A 1 231 ? 2.611 0.905 9.156 1.00 91.38 231 SER A CA 1
ATOM 1874 C C . SER A 1 231 ? 2.707 2.431 9.051 1.00 91.38 231 SER A C 1
ATOM 1876 O O . SER A 1 231 ? 3.682 2.947 8.504 1.00 91.38 231 SER A O 1
ATOM 1878 N N . GLN A 1 232 ? 1.681 3.155 9.521 1.00 90.75 232 GLN A N 1
ATOM 1879 C CA . GLN A 1 232 ? 1.522 4.609 9.352 1.00 90.75 232 GLN A CA 1
ATOM 1880 C C . GLN A 1 232 ? 1.562 5.068 7.878 1.00 90.75 232 GLN A C 1
ATOM 1882 O O . GLN A 1 232 ? 1.888 6.212 7.565 1.00 90.75 232 GLN A O 1
ATOM 1887 N N . ARG A 1 233 ? 1.252 4.153 6.957 1.00 89.62 233 ARG A N 1
ATOM 1888 C CA . ARG A 1 233 ? 1.318 4.291 5.494 1.00 89.62 233 ARG A CA 1
ATOM 1889 C C . ARG A 1 233 ? -0.009 3.921 4.834 1.00 89.62 233 ARG A C 1
ATOM 1891 O O . ARG A 1 233 ? -0.062 3.594 3.652 1.00 89.62 233 ARG A O 1
ATOM 1898 N N . GLY A 1 234 ? -1.087 3.972 5.603 1.00 87.69 234 GLY A N 1
ATOM 1899 C CA . GLY A 1 234 ? -2.440 3.668 5.175 1.00 87.69 234 GLY A CA 1
ATOM 1900 C C . GLY A 1 234 ? -3.456 4.151 6.198 1.00 87.69 234 GLY A C 1
ATOM 1901 O O . GLY A 1 234 ? -3.094 4.612 7.282 1.00 87.69 234 GLY A O 1
ATOM 1902 N N . TYR A 1 235 ? -4.725 4.017 5.843 1.00 85.06 235 TYR A N 1
ATOM 1903 C CA . TYR A 1 235 ? -5.860 4.263 6.720 1.00 85.06 235 TYR A CA 1
ATOM 1904 C C . TYR A 1 235 ? -6.455 2.932 7.165 1.00 85.06 235 TYR A C 1
ATOM 1906 O O . TYR A 1 235 ? -6.583 2.009 6.361 1.00 85.06 235 TYR A O 1
ATOM 1914 N N . CYS A 1 236 ? -6.814 2.828 8.441 1.00 84.56 236 CYS A N 1
ATOM 1915 C CA . CYS A 1 236 ? -7.518 1.660 8.947 1.00 84.56 236 CYS A CA 1
ATOM 1916 C C . CYS A 1 236 ? -9.016 1.818 8.693 1.00 84.56 236 CYS A C 1
ATOM 1918 O O . CYS A 1 236 ? -9.587 2.804 9.141 1.00 84.56 236 CYS A O 1
ATOM 1920 N N . VAL A 1 237 ? -9.626 0.867 7.984 1.00 84.62 237 VAL A N 1
ATOM 1921 C CA . VAL A 1 237 ? -11.069 0.838 7.715 1.00 84.62 237 VAL A CA 1
ATOM 1922 C C . VAL A 1 237 ? -11.586 -0.569 8.009 1.00 84.62 237 VAL A C 1
ATOM 1924 O O . VAL A 1 237 ? -11.185 -1.536 7.356 1.00 84.62 237 VAL A O 1
ATOM 1927 N N . SER A 1 238 ? -12.435 -0.703 9.027 1.00 82.19 238 SER A N 1
ATOM 1928 C CA . SER A 1 238 ? -13.042 -1.965 9.484 1.00 82.19 238 SER A CA 1
ATOM 1929 C C . SER A 1 238 ? -12.017 -3.098 9.666 1.00 82.19 238 SER A C 1
ATOM 1931 O O . SER A 1 238 ? -12.189 -4.227 9.194 1.00 82.19 238 SER A O 1
ATOM 1933 N N . GLY A 1 239 ? -10.882 -2.772 10.291 1.00 84.38 239 GLY A N 1
ATOM 1934 C CA . GLY A 1 239 ? -9.790 -3.711 10.564 1.00 84.38 239 GLY A CA 1
ATOM 1935 C C . GLY A 1 239 ? -8.936 -4.119 9.363 1.00 84.38 239 GLY A C 1
ATOM 1936 O O . GLY A 1 239 ? -8.129 -5.046 9.474 1.00 84.38 239 GLY A O 1
ATOM 1937 N N . LYS A 1 240 ? -9.086 -3.437 8.223 1.00 86.88 240 LYS A N 1
ATOM 1938 C CA . LYS A 1 240 ? -8.254 -3.608 7.027 1.00 86.88 240 LYS A CA 1
ATOM 1939 C C . LYS A 1 240 ? -7.518 -2.320 6.692 1.00 86.88 240 LYS A C 1
ATOM 1941 O O . LYS A 1 240 ? -8.058 -1.228 6.839 1.00 86.88 240 LYS A O 1
ATOM 1946 N N . CYS A 1 241 ? -6.292 -2.455 6.205 1.00 87.12 241 CYS A N 1
ATOM 1947 C CA . CYS A 1 241 ? -5.510 -1.310 5.777 1.00 87.12 241 CYS A CA 1
ATOM 1948 C C . CYS A 1 241 ? -5.818 -0.921 4.334 1.00 87.12 241 CYS A C 1
ATOM 1950 O O . CYS A 1 241 ? -5.659 -1.723 3.417 1.00 87.12 241 CYS A O 1
ATOM 1952 N N . ILE A 1 242 ? -6.207 0.336 4.144 1.00 85.81 242 ILE A N 1
ATOM 1953 C CA . ILE A 1 242 ? -6.267 0.999 2.846 1.00 85.81 242 ILE A CA 1
ATOM 1954 C C . ILE A 1 242 ? -4.969 1.783 2.677 1.00 85.81 242 ILE A C 1
ATOM 1956 O O . ILE A 1 242 ? -4.787 2.844 3.277 1.00 85.81 242 ILE A O 1
ATOM 1960 N N . CYS A 1 243 ? -4.032 1.235 1.910 1.00 82.12 243 CYS A N 1
ATOM 1961 C CA . CYS A 1 243 ? -2.699 1.813 1.792 1.00 82.12 243 CYS A CA 1
ATOM 1962 C C . CYS A 1 243 ? -2.690 3.134 1.025 1.00 82.12 243 CYS A C 1
ATOM 1964 O O . CYS A 1 243 ? -3.431 3.324 0.060 1.00 82.12 243 CYS A O 1
ATOM 1966 N N . LEU A 1 244 ? -1.823 4.048 1.460 1.00 79.31 244 LEU A N 1
ATOM 1967 C CA . LEU A 1 244 ? -1.512 5.262 0.719 1.00 79.31 244 LEU A CA 1
ATOM 1968 C C . LEU A 1 244 ? -0.816 4.903 -0.596 1.00 79.31 244 LEU A C 1
ATOM 1970 O O . LEU A 1 244 ? -0.178 3.855 -0.727 1.00 79.31 244 LEU A O 1
ATOM 1974 N N . GLN A 1 245 ? -0.897 5.812 -1.566 1.00 71.81 245 GLN A N 1
ATOM 1975 C CA . GLN A 1 245 ? -0.239 5.644 -2.856 1.00 71.81 245 GLN A CA 1
ATOM 1976 C C . GLN A 1 245 ? 1.256 5.314 -2.682 1.00 71.81 245 GLN A C 1
ATOM 1978 O O . GLN A 1 245 ? 1.978 6.014 -1.972 1.00 71.81 245 GLN A O 1
ATOM 1983 N N . GLY A 1 246 ? 1.711 4.256 -3.360 1.00 72.56 246 GLY A N 1
ATOM 1984 C CA . GLY A 1 246 ? 3.093 3.769 -3.281 1.00 72.56 246 GLY A CA 1
ATOM 1985 C C . GLY A 1 246 ? 3.346 2.731 -2.184 1.00 72.56 246 GLY A C 1
ATOM 1986 O O . GLY A 1 246 ? 4.473 2.253 -2.072 1.00 72.56 246 GLY A O 1
ATOM 1987 N N . TYR A 1 247 ? 2.324 2.341 -1.417 1.00 80.25 247 TYR A N 1
ATOM 1988 C CA . TYR A 1 247 ? 2.411 1.297 -0.395 1.00 80.25 247 TYR A CA 1
ATOM 1989 C C . TYR A 1 247 ? 1.373 0.193 -0.616 1.00 80.25 247 TYR A C 1
ATOM 1991 O O . TYR A 1 247 ? 0.315 0.428 -1.196 1.00 80.25 247 TYR A O 1
ATOM 1999 N N . ASN A 1 248 ? 1.689 -1.018 -0.160 1.00 78.94 248 ASN A N 1
ATOM 2000 C CA . ASN A 1 248 ? 0.837 -2.204 -0.243 1.00 78.94 248 ASN A CA 1
ATOM 2001 C C . ASN A 1 248 ? 1.211 -3.218 0.859 1.00 78.94 248 ASN A C 1
ATOM 2003 O O . ASN A 1 248 ? 2.099 -2.983 1.683 1.00 78.94 248 ASN A O 1
ATOM 2007 N N . GLY A 1 249 ? 0.551 -4.372 0.854 1.00 80.94 249 GLY A N 1
ATOM 2008 C CA . GLY A 1 249 ? 0.643 -5.401 1.880 1.00 80.94 249 GLY A CA 1
ATOM 2009 C C . GLY A 1 249 ? -0.517 -5.294 2.867 1.00 80.94 249 GLY A C 1
ATOM 2010 O O . GLY A 1 249 ? -1.214 -4.284 2.908 1.00 80.94 249 GLY A O 1
ATOM 2011 N N . GLU A 1 250 ? -0.719 -6.338 3.676 1.00 87.75 250 GLU A N 1
ATOM 2012 C CA . GLU A 1 250 ? -1.818 -6.399 4.660 1.00 87.75 250 GLU A CA 1
ATOM 2013 C C . GLU A 1 250 ? -1.784 -5.218 5.649 1.00 87.75 250 GLU A C 1
ATOM 2015 O O . GLU A 1 250 ? -2.825 -4.788 6.136 1.00 87.75 250 GLU A O 1
ATOM 2020 N N . ASP A 1 251 ? -0.588 -4.682 5.908 1.00 90.56 251 ASP A N 1
ATOM 2021 C CA . ASP A 1 251 ? -0.302 -3.595 6.841 1.00 90.56 251 ASP A CA 1
ATOM 2022 C C . ASP A 1 251 ? 0.411 -2.393 6.195 1.00 90.56 251 ASP A C 1
ATOM 2024 O O . ASP A 1 251 ? 0.994 -1.582 6.909 1.00 90.56 251 ASP A O 1
ATOM 2028 N N . CYS A 1 252 ? 0.427 -2.278 4.864 1.00 89.50 252 CYS A N 1
ATOM 2029 C CA . CYS A 1 252 ? 1.101 -1.193 4.128 1.00 89.50 252 CYS A CA 1
ATOM 2030 C C . CYS A 1 252 ? 2.615 -1.042 4.380 1.00 89.50 252 CYS A C 1
ATOM 2032 O O . CYS A 1 252 ? 3.202 0.004 4.081 1.00 89.50 252 CYS A O 1
ATOM 2034 N N . SER A 1 253 ? 3.276 -2.070 4.923 1.00 90.38 253 SER A N 1
ATOM 2035 C CA . SER A 1 253 ? 4.728 -2.057 5.144 1.00 90.38 253 SER A CA 1
ATOM 2036 C C . SER A 1 253 ? 5.526 -2.162 3.841 1.00 90.38 253 SER A C 1
ATOM 2038 O O . SER A 1 253 ? 6.673 -1.706 3.773 1.00 90.38 253 SER A O 1
ATOM 2040 N N . GLN A 1 254 ? 4.930 -2.725 2.786 1.00 84.38 254 GLN A N 1
ATOM 2041 C CA . GLN A 1 254 ? 5.600 -2.940 1.511 1.00 84.38 254 GLN A CA 1
ATOM 2042 C C . GLN A 1 254 ? 5.559 -1.653 0.691 1.00 84.38 254 GLN A C 1
ATOM 2044 O O . GLN A 1 254 ? 4.495 -1.165 0.322 1.00 84.38 254 GLN A O 1
ATOM 2049 N N . SER A 1 255 ? 6.731 -1.101 0.386 1.00 77.44 255 SER A N 1
ATOM 2050 C CA . SER A 1 255 ? 6.851 -0.023 -0.594 1.00 77.44 255 SER A CA 1
ATOM 2051 C C . SER A 1 255 ? 6.710 -0.619 -1.993 1.00 77.44 255 SER A C 1
ATOM 2053 O O . SER A 1 255 ? 7.482 -1.511 -2.346 1.00 77.44 255 SER A O 1
ATOM 2055 N N . CYS A 1 256 ? 5.781 -0.122 -2.811 1.00 68.25 256 CYS A N 1
ATOM 2056 C CA . CYS A 1 256 ? 5.811 -0.403 -4.243 1.00 68.25 256 CYS A CA 1
ATOM 2057 C C . CYS A 1 256 ? 7.024 0.352 -4.815 1.00 68.25 256 CYS A C 1
ATOM 2059 O O . CYS A 1 256 ? 7.039 1.582 -4.822 1.00 68.25 256 CYS A O 1
ATOM 2061 N N . SER A 1 257 ? 8.067 -0.365 -5.239 1.00 56.06 257 SER A N 1
ATOM 2062 C CA . SER A 1 257 ? 9.285 0.232 -5.804 1.00 56.06 257 SER A CA 1
ATOM 2063 C C . SER A 1 257 ? 9.057 0.883 -7.172 1.00 56.06 257 SER A C 1
ATOM 2065 O O . SER A 1 257 ? 9.847 1.739 -7.559 1.00 56.06 257 SER A O 1
ATOM 2067 N N . ASP A 1 258 ? 7.971 0.520 -7.871 1.00 47.78 258 ASP A N 1
ATOM 2068 C CA . ASP A 1 258 ? 7.792 0.852 -9.289 1.00 47.78 258 ASP A CA 1
ATOM 2069 C C . ASP A 1 258 ? 6.367 1.348 -9.656 1.00 47.78 258 ASP A C 1
ATOM 2071 O O . ASP A 1 258 ? 6.268 2.395 -10.292 1.00 47.78 258 ASP A O 1
ATOM 2075 N N . TYR A 1 259 ? 5.257 0.699 -9.232 1.00 52.59 259 TYR A N 1
ATOM 2076 C CA . TYR A 1 259 ? 3.866 1.137 -9.540 1.00 52.59 259 TYR A CA 1
ATOM 2077 C C . TYR A 1 259 ? 2.795 0.721 -8.521 1.00 52.59 259 TYR A C 1
ATOM 2079 O O . TYR A 1 259 ? 2.840 -0.390 -7.996 1.00 52.59 259 TYR A O 1
ATOM 2087 N N . ALA A 1 260 ? 1.763 1.564 -8.355 1.00 52.38 260 ALA A N 1
ATOM 2088 C CA . ALA A 1 260 ? 0.488 1.234 -7.707 1.00 52.38 260 ALA A CA 1
ATOM 2089 C C . ALA A 1 260 ? -0.699 1.629 -8.616 1.00 52.38 260 ALA A C 1
ATOM 2091 O O . ALA A 1 260 ? -0.691 2.729 -9.170 1.00 52.38 260 ALA A O 1
ATOM 2092 N N . TYR A 1 261 ? -1.710 0.766 -8.775 1.00 59.09 261 TYR A N 1
ATOM 2093 C CA . TYR A 1 261 ? -2.966 1.066 -9.491 1.00 59.09 261 TYR A CA 1
ATOM 2094 C C . TYR A 1 261 ? -4.179 0.789 -8.595 1.00 59.09 261 TYR A C 1
ATOM 2096 O O . TYR A 1 261 ? -4.092 -0.056 -7.711 1.00 59.09 261 TYR A O 1
ATOM 2104 N N . GLN A 1 262 ? -5.296 1.492 -8.802 1.00 54.31 262 GLN A N 1
ATOM 2105 C CA . GLN A 1 262 ? -6.551 1.198 -8.100 1.00 54.31 262 GLN A CA 1
ATOM 2106 C C . GLN A 1 262 ? -7.307 0.082 -8.827 1.00 54.31 262 GLN A C 1
ATOM 2108 O O . GLN A 1 262 ? -7.553 0.181 -10.031 1.00 54.31 262 GLN A O 1
ATOM 2113 N N . ASP A 1 263 ? -7.650 -0.988 -8.110 1.00 56.41 263 ASP A N 1
ATOM 2114 C CA . ASP A 1 263 ? -8.522 -2.038 -8.634 1.00 56.41 263 ASP A CA 1
ATOM 2115 C C . ASP A 1 263 ? -9.991 -1.574 -8.719 1.00 56.41 263 ASP A C 1
ATOM 2117 O O . ASP A 1 263 ? -10.348 -0.451 -8.361 1.00 56.41 263 ASP A O 1
ATOM 2121 N N . SER A 1 264 ? -10.876 -2.443 -9.215 1.00 56.16 264 SER A N 1
ATOM 2122 C CA . SER A 1 264 ? -12.320 -2.169 -9.316 1.00 56.16 264 SER A CA 1
ATOM 2123 C C . SER A 1 264 ? -13.023 -1.930 -7.970 1.00 56.16 264 SER A C 1
ATOM 2125 O O . SER A 1 264 ? -14.207 -1.600 -7.953 1.00 56.16 264 SER A O 1
ATOM 2127 N N . GLN A 1 265 ? -12.319 -2.130 -6.857 1.00 55.72 265 GLN A N 1
ATOM 2128 C CA . GLN A 1 265 ? -12.766 -1.923 -5.487 1.00 55.72 265 GLN A CA 1
ATOM 2129 C C . GLN A 1 265 ? -11.999 -0.766 -4.817 1.00 55.72 265 GLN A C 1
ATOM 2131 O O . GLN A 1 265 ? -12.062 -0.630 -3.598 1.00 55.72 265 GLN A O 1
ATOM 2136 N N . ASP A 1 266 ? -11.297 0.059 -5.605 1.00 55.97 266 ASP A N 1
ATOM 2137 C CA . ASP A 1 266 ? -10.500 1.215 -5.183 1.00 55.97 266 ASP A CA 1
ATOM 2138 C C . ASP A 1 266 ? -9.307 0.906 -4.263 1.00 55.97 266 ASP A C 1
ATOM 2140 O O . ASP A 1 266 ? -8.734 1.823 -3.665 1.00 55.97 266 ASP A O 1
ATOM 2144 N N . ASN A 1 267 ? -8.877 -0.355 -4.172 1.00 53.94 267 ASN A N 1
ATOM 2145 C CA . ASN A 1 267 ? -7.673 -0.695 -3.418 1.00 53.94 267 ASN A CA 1
ATOM 2146 C C . ASN A 1 267 ? -6.435 -0.456 -4.279 1.00 53.94 267 ASN A C 1
ATOM 2148 O O . ASN A 1 267 ? -6.395 -0.842 -5.449 1.00 53.94 267 ASN A O 1
ATOM 2152 N N . PHE A 1 268 ? -5.399 0.137 -3.689 1.00 58.44 268 PHE A N 1
ATOM 2153 C CA . PHE A 1 268 ? -4.104 0.285 -4.344 1.00 58.44 268 PHE A CA 1
ATOM 2154 C C . PHE A 1 268 ? -3.368 -1.059 -4.375 1.00 58.44 268 PHE A C 1
ATOM 2156 O O . PHE A 1 268 ? -2.975 -1.592 -3.342 1.00 58.44 268 PHE A O 1
ATOM 2163 N N . GLN A 1 269 ? -3.168 -1.597 -5.575 1.00 58.50 269 GLN A N 1
ATOM 2164 C CA . GLN A 1 269 ? -2.430 -2.829 -5.836 1.00 58.50 269 GLN A CA 1
ATOM 2165 C C . GLN A 1 269 ? -1.052 -2.494 -6.410 1.00 58.50 269 GLN A C 1
ATOM 2167 O O . GLN A 1 269 ? -0.952 -1.693 -7.345 1.00 58.50 269 GLN A O 1
ATOM 2172 N N . CYS A 1 270 ? 0.015 -3.131 -5.912 1.00 61.84 270 CYS A N 1
ATOM 2173 C CA . CYS A 1 270 ? 1.306 -3.066 -6.605 1.00 61.84 270 CYS A CA 1
ATOM 2174 C C . CYS A 1 270 ? 1.253 -3.924 -7.880 1.00 61.84 270 CYS A C 1
ATOM 2176 O O . CYS A 1 270 ? 0.757 -5.052 -7.859 1.00 61.84 270 CYS A O 1
ATOM 2178 N N . SER A 1 271 ? 1.826 -3.423 -8.975 1.00 55.44 271 SER A N 1
ATOM 2179 C CA . SER A 1 271 ? 2.064 -4.217 -10.184 1.00 55.44 271 SER A CA 1
ATOM 2180 C C . SER A 1 271 ? 3.498 -4.047 -10.662 1.00 55.44 271 SER A C 1
ATOM 2182 O O . SER A 1 271 ? 4.023 -2.939 -10.677 1.00 55.44 271 SER A O 1
ATOM 2184 N N . ASN A 1 272 ? 4.097 -5.141 -11.131 1.00 52.19 272 ASN A N 1
ATOM 2185 C CA . ASN A 1 272 ? 5.398 -5.125 -11.804 1.00 52.19 272 ASN A CA 1
ATOM 2186 C C . ASN A 1 272 ? 5.255 -4.947 -13.335 1.00 52.19 272 ASN A C 1
ATOM 2188 O O . ASN A 1 272 ? 6.227 -5.101 -14.067 1.00 52.19 272 ASN A O 1
ATOM 2192 N N . SER A 1 273 ? 4.038 -4.691 -13.838 1.00 51.50 273 SER A N 1
ATOM 2193 C CA . SER A 1 273 ? 3.709 -4.494 -15.265 1.00 51.50 273 SER A CA 1
ATOM 2194 C C . SER A 1 273 ? 2.579 -3.465 -15.448 1.00 51.50 273 SER A C 1
ATOM 2196 O O . SER A 1 273 ? 1.640 -3.429 -14.652 1.00 51.50 273 SER A O 1
ATOM 2198 N N . CYS A 1 274 ? 2.654 -2.614 -16.482 1.00 55.59 274 CYS A N 1
ATOM 2199 C CA . CYS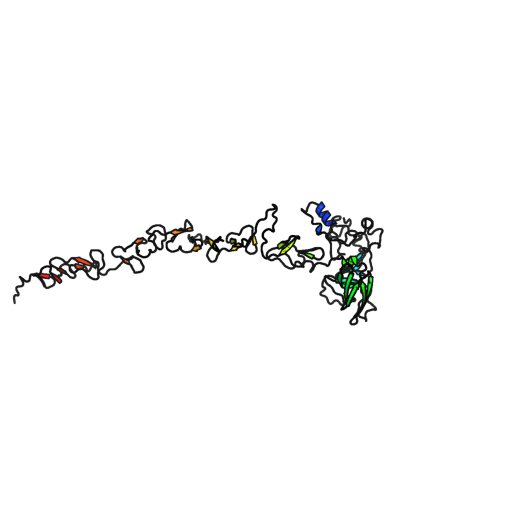 A 1 274 ? 1.635 -1.590 -16.761 1.00 55.59 274 CYS A CA 1
ATOM 2200 C C . CYS A 1 274 ? 0.326 -2.251 -17.249 1.00 55.59 274 CYS A C 1
ATOM 2202 O O . CYS A 1 274 ? 0.330 -2.843 -18.330 1.00 55.59 274 CYS A O 1
ATOM 2204 N N . PRO A 1 275 ? -0.806 -2.149 -16.525 1.00 52.09 275 PRO A N 1
ATOM 2205 C CA . PRO A 1 275 ? -2.071 -2.698 -17.001 1.00 52.09 275 PRO A CA 1
ATOM 2206 C C . PRO A 1 275 ? -2.576 -1.873 -18.191 1.00 52.09 275 PRO A C 1
ATOM 2208 O O . PRO A 1 275 ? -2.798 -0.665 -18.071 1.00 52.09 275 PRO A O 1
ATOM 2211 N N . SER A 1 276 ? -2.781 -2.504 -19.347 1.00 51.81 276 SER A N 1
ATOM 2212 C CA . SER A 1 276 ? -3.467 -1.855 -20.468 1.00 51.81 276 SER A CA 1
ATOM 2213 C C . SER A 1 276 ? -4.898 -1.484 -20.044 1.00 51.81 276 SER A C 1
ATOM 2215 O O . SER A 1 276 ? -5.633 -2.338 -19.558 1.00 51.81 276 SER A O 1
ATOM 2217 N N . GLY A 1 277 ? -5.309 -0.223 -20.224 1.00 50.47 277 GLY A N 1
ATOM 2218 C CA . GLY A 1 277 ? -6.720 0.181 -20.103 1.00 50.47 277 GLY A CA 1
ATOM 2219 C C . GLY A 1 277 ? -7.254 0.580 -18.717 1.00 50.47 277 GLY A C 1
ATOM 2220 O O . GLY A 1 277 ? -8.463 0.737 -18.594 1.00 50.47 277 GLY A O 1
ATOM 2221 N N . HIS A 1 278 ? -6.414 0.797 -17.696 1.00 47.09 278 HIS A N 1
ATOM 2222 C CA . HIS A 1 278 ? -6.880 1.127 -16.329 1.00 47.09 278 HIS A CA 1
ATOM 2223 C C . HIS A 1 278 ? -6.719 2.596 -15.883 1.00 47.09 278 HIS A C 1
ATOM 2225 O O . HIS A 1 278 ? -6.859 2.887 -14.699 1.00 47.09 278 HIS A O 1
ATOM 2231 N N . TYR A 1 279 ? -6.471 3.544 -16.796 1.00 42.31 279 TYR A N 1
ATOM 2232 C CA . TYR A 1 279 ? -6.462 4.975 -16.453 1.00 42.31 279 TYR A CA 1
ATOM 2233 C C . TYR A 1 279 ? -7.686 5.718 -16.996 1.00 42.31 279 TYR A C 1
ATOM 2235 O O . TYR A 1 279 ? -7.953 5.702 -18.197 1.00 42.31 279 TYR A O 1
ATOM 2243 N N . ILE A 1 280 ? -8.374 6.427 -16.097 1.00 40.75 280 ILE A N 1
ATOM 2244 C CA . ILE A 1 280 ? -9.311 7.507 -16.413 1.00 40.75 280 ILE A CA 1
ATOM 2245 C C . ILE A 1 280 ? -8.494 8.807 -16.383 1.00 40.75 280 ILE A C 1
ATOM 2247 O O . ILE A 1 280 ? -8.156 9.305 -15.313 1.00 40.75 280 ILE A O 1
ATOM 2251 N N . ASP A 1 281 ? -8.128 9.340 -17.550 1.00 38.59 281 ASP A N 1
ATOM 2252 C CA . ASP A 1 281 ? -7.784 10.766 -17.662 1.00 38.59 281 ASP A CA 1
ATOM 2253 C C . ASP A 1 281 ? -9.086 11.585 -17.562 1.00 38.59 281 ASP A C 1
ATOM 2255 O O . ASP A 1 281 ? -10.167 11.058 -17.844 1.00 38.59 281 ASP A O 1
ATOM 2259 N N . GLN A 1 282 ? -9.003 12.873 -17.215 1.00 48.62 282 GLN A N 1
ATOM 2260 C CA . GLN A 1 282 ? -10.124 13.812 -17.038 1.00 48.62 282 GLN A CA 1
ATOM 2261 C C . GLN A 1 282 ? -11.075 13.919 -18.258 1.00 48.62 282 GLN A C 1
ATOM 2263 O O . GLN A 1 282 ? -12.086 14.611 -18.187 1.00 48.62 282 GLN A O 1
ATOM 2268 N N . ASN A 1 283 ? -10.791 13.203 -19.355 1.00 41.19 283 ASN A N 1
ATOM 2269 C CA . ASN A 1 283 ? -11.525 13.183 -20.618 1.00 41.19 283 ASN A CA 1
ATOM 2270 C C . ASN A 1 283 ? -12.116 11.812 -21.041 1.00 41.19 283 ASN A C 1
ATOM 2272 O O . ASN A 1 283 ? -12.523 11.685 -22.190 1.00 41.19 283 ASN A O 1
ATOM 2276 N N . GLN A 1 284 ? -12.200 10.790 -20.175 1.00 43.62 284 GLN A N 1
ATOM 2277 C CA . GLN A 1 284 ? -12.900 9.509 -20.464 1.00 43.62 284 GLN A CA 1
ATOM 2278 C C . GLN A 1 284 ? -12.479 8.755 -21.756 1.00 43.62 284 GLN A C 1
ATOM 2280 O O . GLN A 1 284 ? -13.293 8.059 -22.364 1.00 43.62 284 GLN A O 1
ATOM 2285 N N . TYR A 1 285 ? -11.208 8.814 -22.167 1.00 44.69 285 TYR A N 1
ATOM 2286 C CA . TYR A 1 285 ? -10.679 7.941 -23.226 1.00 44.69 285 TYR A CA 1
ATOM 2287 C C . TYR A 1 285 ? -9.523 7.087 -22.703 1.00 44.69 285 TYR A C 1
ATOM 2289 O O . TYR A 1 285 ? -8.569 7.602 -22.123 1.00 44.69 285 TYR A O 1
ATOM 2297 N N . SER A 1 286 ? -9.603 5.773 -22.933 1.00 47.34 286 SER A N 1
ATOM 2298 C CA . SER A 1 286 ? -8.531 4.821 -22.641 1.00 47.34 286 SER A CA 1
ATOM 2299 C C . SER A 1 286 ? -7.327 5.095 -23.546 1.00 47.34 286 SER A C 1
ATOM 2301 O O . SER A 1 286 ? -7.408 4.894 -24.760 1.00 47.34 286 SER A O 1
ATOM 2303 N N . SER A 1 287 ? -6.206 5.527 -22.975 1.00 52.47 287 SER A N 1
ATOM 2304 C CA . SER A 1 287 ? -4.916 5.584 -23.665 1.00 52.47 287 SER A CA 1
ATOM 2305 C C . SER A 1 287 ? -4.044 4.401 -23.233 1.00 52.47 287 SER A C 1
ATOM 2307 O O . SER A 1 287 ? -3.893 4.119 -22.044 1.00 52.47 287 SER A O 1
ATOM 2309 N N . ASN A 1 288 ? -3.491 3.673 -24.207 1.00 58.97 288 ASN A N 1
ATOM 2310 C CA . ASN A 1 288 ? -2.526 2.608 -23.935 1.00 58.97 288 ASN A CA 1
ATOM 2311 C C . ASN A 1 288 ? -1.232 3.241 -23.397 1.00 58.97 288 ASN A C 1
ATOM 2313 O O . ASN A 1 288 ? -0.731 4.195 -23.988 1.00 58.97 288 ASN A O 1
ATOM 2317 N N . ARG A 1 289 ? -0.709 2.727 -22.278 1.00 64.44 289 ARG A N 1
ATOM 2318 C CA . ARG A 1 289 ? 0.618 3.077 -21.751 1.00 64.44 289 ARG A CA 1
ATOM 2319 C C . ARG A 1 289 ? 1.565 1.897 -21.921 1.00 64.44 289 ARG A C 1
ATOM 2321 O O . ARG A 1 289 ? 1.131 0.750 -21.841 1.00 64.44 289 ARG A O 1
ATOM 2328 N N . PHE A 1 290 ? 2.842 2.200 -22.107 1.00 72.06 290 PHE A N 1
ATOM 2329 C CA . PHE A 1 290 ? 3.908 1.231 -22.339 1.00 72.06 290 PHE A CA 1
ATOM 2330 C C . PHE A 1 290 ? 4.907 1.262 -21.183 1.00 72.06 290 PHE A C 1
ATOM 2332 O O . PHE A 1 290 ? 5.162 2.328 -20.619 1.00 72.06 290 PHE A O 1
ATOM 2339 N N . LEU A 1 291 ? 5.456 0.104 -20.820 1.00 68.44 291 LEU A N 1
ATOM 2340 C CA . LEU A 1 291 ? 6.452 -0.019 -19.757 1.00 68.44 291 LEU A CA 1
ATOM 2341 C C . LEU A 1 291 ? 7.856 0.306 -20.291 1.00 68.44 291 LEU A C 1
ATOM 2343 O O . LEU A 1 291 ? 8.332 -0.378 -21.188 1.00 68.44 291 LEU A O 1
ATOM 2347 N N . GLN A 1 292 ? 8.544 1.291 -19.716 1.00 74.50 292 GLN A N 1
ATOM 2348 C CA . GLN A 1 292 ? 9.917 1.680 -20.060 1.00 74.50 292 GLN A CA 1
ATOM 2349 C C . GLN A 1 292 ? 10.759 1.858 -18.796 1.00 74.50 292 GLN A C 1
ATOM 2351 O O . GLN A 1 292 ? 10.504 2.797 -18.057 1.00 74.50 292 GLN A O 1
ATOM 2356 N N . GLU A 1 293 ? 11.763 1.014 -18.534 1.00 59.09 293 GLU A N 1
ATOM 2357 C CA . GLU A 1 293 ? 12.671 1.172 -17.371 1.00 59.09 293 GLU A CA 1
ATOM 2358 C C . GLU A 1 293 ? 11.935 1.426 -16.034 1.00 59.09 293 GLU A C 1
ATOM 2360 O O . GLU A 1 293 ? 12.298 2.315 -15.266 1.00 59.09 293 GLU A O 1
ATOM 2365 N N . SER A 1 294 ? 10.835 0.706 -15.787 1.00 55.94 294 SER A N 1
ATOM 2366 C CA . SER A 1 294 ? 9.931 0.945 -14.647 1.00 55.94 294 SER A CA 1
ATOM 2367 C C . SER A 1 294 ? 9.144 2.266 -14.700 1.00 55.94 294 SER A C 1
ATOM 2369 O O . SER A 1 294 ? 8.762 2.773 -13.655 1.00 55.94 294 SER A O 1
ATOM 2371 N N . LYS A 1 295 ? 8.927 2.828 -15.899 1.00 58.84 295 LYS A N 1
ATOM 2372 C CA . LYS A 1 295 ? 8.056 3.907 -16.457 1.00 58.84 295 LYS A CA 1
ATOM 2373 C C . LYS A 1 295 ? 6.738 3.501 -17.138 1.00 58.84 295 LYS A C 1
ATOM 2375 O O . LYS A 1 295 ? 6.853 2.871 -18.175 1.00 58.84 295 LYS A O 1
ATOM 2380 N N . CYS A 1 296 ? 5.527 3.888 -16.718 1.00 67.12 296 CYS A N 1
ATOM 2381 C CA . CYS A 1 296 ? 4.341 3.791 -17.592 1.00 67.12 296 CYS A CA 1
ATOM 2382 C C . CYS A 1 296 ? 4.189 5.077 -18.425 1.00 67.12 296 CYS A C 1
ATOM 2384 O O . CYS A 1 296 ? 3.585 6.063 -17.980 1.00 67.12 296 CYS A O 1
ATOM 2386 N N . VAL A 1 297 ? 4.725 5.059 -19.645 1.00 68.31 297 VAL A N 1
ATOM 2387 C CA . VAL A 1 297 ? 4.770 6.201 -20.575 1.00 68.31 297 VAL A CA 1
ATOM 2388 C C . VAL A 1 297 ? 3.668 6.120 -21.636 1.00 68.31 297 VAL A C 1
ATOM 2390 O O . VAL A 1 297 ? 3.186 5.039 -21.960 1.00 68.31 297 VAL A O 1
ATOM 2393 N N . LEU A 1 298 ? 3.232 7.270 -22.166 1.00 72.06 298 LEU A N 1
ATOM 2394 C CA . LEU A 1 298 ? 2.222 7.330 -23.239 1.00 72.06 298 LEU A CA 1
ATOM 2395 C C . LEU A 1 298 ? 2.800 6.949 -24.609 1.00 72.06 298 LEU A C 1
ATOM 2397 O O . LEU A 1 298 ? 2.086 6.416 -25.445 1.00 72.06 298 LEU A O 1
ATOM 2401 N N . ASN A 1 299 ? 4.084 7.225 -24.824 1.00 79.31 299 ASN A N 1
ATOM 2402 C CA . ASN A 1 299 ? 4.873 6.817 -25.982 1.00 79.31 299 ASN A CA 1
ATOM 2403 C C . ASN A 1 299 ? 6.259 6.425 -25.470 1.00 79.31 299 ASN A C 1
ATOM 2405 O O . ASN A 1 299 ? 6.697 6.991 -24.470 1.00 79.31 299 ASN A O 1
ATOM 2409 N N . CYS A 1 300 ? 6.940 5.497 -26.141 1.00 82.25 300 CYS A N 1
ATOM 2410 C CA . CYS A 1 300 ? 8.337 5.215 -25.824 1.00 82.25 300 CYS A CA 1
ATOM 2411 C C . CYS A 1 300 ? 9.196 6.462 -26.070 1.00 82.25 300 CYS A C 1
ATOM 2413 O O . CYS A 1 300 ? 9.024 7.144 -27.086 1.00 82.25 300 CYS A O 1
ATOM 2415 N N . ASP A 1 301 ? 10.104 6.752 -25.143 1.00 87.75 301 ASP A N 1
ATOM 2416 C CA . ASP A 1 301 ? 11.042 7.862 -25.267 1.00 87.75 301 ASP A CA 1
ATOM 2417 C C . ASP A 1 301 ? 12.032 7.617 -26.420 1.00 87.75 301 ASP A C 1
ATOM 2419 O O . ASP A 1 301 ? 12.190 6.501 -26.927 1.00 87.75 301 ASP A O 1
ATOM 2423 N N . GLN A 1 302 ? 12.736 8.670 -26.851 1.00 85.31 302 GLN A N 1
ATOM 2424 C CA . GLN A 1 302 ? 13.791 8.517 -27.856 1.00 85.31 302 GLN A CA 1
ATOM 2425 C C . GLN A 1 302 ? 14.859 7.524 -27.378 1.00 85.31 302 GLN A C 1
ATOM 2427 O O . GLN A 1 302 ? 15.302 7.573 -26.234 1.00 85.31 302 GLN A O 1
ATOM 2432 N N . GLY A 1 303 ? 15.273 6.622 -28.270 1.00 86.69 303 GLY A N 1
ATOM 2433 C CA . GLY A 1 303 ? 16.167 5.516 -27.918 1.00 86.69 303 GLY A CA 1
ATOM 2434 C C . GLY A 1 303 ? 15.464 4.245 -27.459 1.00 86.69 303 GLY A C 1
ATOM 2435 O O . GLY A 1 303 ? 16.151 3.276 -27.149 1.00 86.69 303 GLY A O 1
ATOM 2436 N N . TYR A 1 304 ? 14.130 4.212 -27.482 1.00 90.00 304 TYR A N 1
ATOM 2437 C CA . TYR A 1 304 ? 13.324 3.028 -27.202 1.00 90.00 304 TYR A CA 1
ATOM 2438 C C . TYR A 1 304 ? 12.369 2.716 -28.359 1.00 90.00 304 TYR A C 1
ATOM 2440 O O . TYR A 1 304 ? 11.922 3.608 -29.079 1.00 90.00 304 TYR A O 1
ATOM 2448 N N . TYR A 1 305 ? 12.031 1.439 -28.527 1.00 88.38 305 TYR A N 1
ATOM 2449 C CA . TYR A 1 305 ? 11.033 0.963 -29.484 1.00 88.38 305 TYR A CA 1
ATOM 2450 C C . TYR A 1 305 ? 10.010 0.061 -28.790 1.00 88.38 305 TYR A C 1
ATOM 2452 O O . TYR A 1 305 ? 10.309 -0.567 -27.778 1.00 88.38 305 TYR A O 1
ATOM 2460 N N . LEU A 1 306 ? 8.800 -0.022 -29.343 1.00 84.31 306 LEU A N 1
ATOM 2461 C CA . LEU A 1 306 ? 7.757 -0.894 -28.812 1.00 84.31 306 LEU A CA 1
ATOM 2462 C C . LEU A 1 306 ? 7.989 -2.348 -29.247 1.00 84.31 306 LEU A C 1
ATOM 2464 O O . LEU A 1 306 ? 8.146 -2.623 -30.439 1.00 84.31 306 LEU A O 1
ATOM 2468 N N . ASP A 1 307 ? 8.003 -3.272 -28.290 1.00 81.50 307 ASP A N 1
ATOM 2469 C CA . ASP A 1 307 ? 8.179 -4.698 -28.547 1.00 81.50 307 ASP A CA 1
ATOM 2470 C C . ASP A 1 307 ? 7.023 -5.316 -29.357 1.00 81.50 307 ASP A C 1
ATOM 2472 O O . ASP A 1 307 ? 5.950 -4.737 -29.533 1.00 81.50 307 ASP A O 1
ATOM 2476 N N . GLY A 1 308 ? 7.222 -6.546 -29.841 1.00 72.88 308 GLY A N 1
ATOM 2477 C CA . GLY A 1 308 ? 6.200 -7.264 -30.612 1.00 72.88 308 GLY A CA 1
ATOM 2478 C C . GLY A 1 308 ? 4.914 -7.578 -29.836 1.00 72.88 308 GLY A C 1
ATOM 2479 O O . GLY A 1 308 ? 3.909 -7.914 -30.460 1.00 72.88 308 GLY A O 1
ATOM 2480 N N . SER A 1 309 ? 4.930 -7.463 -28.501 1.00 71.25 309 SER A N 1
ATOM 2481 C CA . SER A 1 309 ? 3.740 -7.617 -27.655 1.00 71.25 309 SER A CA 1
ATOM 2482 C C . SER A 1 309 ? 2.902 -6.337 -27.562 1.00 71.25 309 SER A C 1
ATOM 2484 O O . SER A 1 309 ? 1.728 -6.401 -27.194 1.00 71.25 309 SER A O 1
ATOM 2486 N N . GLY A 1 310 ? 3.473 -5.184 -27.927 1.00 72.44 310 GLY A N 1
ATOM 2487 C CA . GLY A 1 310 ? 2.807 -3.890 -27.854 1.00 72.44 310 GLY A CA 1
ATOM 2488 C C . GLY A 1 310 ? 2.712 -3.323 -26.436 1.00 72.44 310 GLY A C 1
ATOM 2489 O O . GLY A 1 310 ? 1.883 -2.445 -26.204 1.00 72.44 310 GLY A O 1
ATOM 2490 N N . GLN A 1 311 ? 3.513 -3.824 -25.489 1.00 72.56 311 GLN A N 1
ATOM 2491 C CA . GLN A 1 311 ? 3.406 -3.474 -24.064 1.00 72.56 311 GLN A CA 1
ATOM 2492 C C . GLN A 1 311 ? 4.690 -2.882 -23.484 1.00 72.56 311 GLN A C 1
ATOM 2494 O O . GLN A 1 311 ? 4.615 -2.094 -22.540 1.00 72.56 311 GLN A O 1
ATOM 2499 N N . ASN A 1 312 ? 5.854 -3.218 -24.045 1.00 78.25 312 ASN A N 1
ATOM 2500 C CA . ASN A 1 312 ? 7.141 -2.837 -23.469 1.00 78.25 312 ASN A CA 1
ATOM 2501 C C . ASN A 1 312 ? 7.942 -1.959 -24.427 1.00 78.25 312 ASN A C 1
ATOM 2503 O O . ASN A 1 312 ? 8.136 -2.302 -25.592 1.00 78.25 312 ASN A O 1
ATOM 2507 N N . CYS A 1 313 ? 8.458 -0.852 -23.908 1.00 85.38 313 CYS A N 1
ATOM 2508 C CA . CYS A 1 313 ? 9.481 -0.046 -24.548 1.00 85.38 313 CYS A CA 1
ATOM 2509 C C . CYS A 1 313 ? 10.847 -0.671 -24.269 1.00 85.38 313 CYS A C 1
ATOM 2511 O O . CYS A 1 313 ? 11.331 -0.683 -23.136 1.00 85.38 313 CYS A O 1
ATOM 2513 N N . ILE A 1 314 ? 11.472 -1.193 -25.315 1.00 87.06 314 ILE A N 1
ATOM 2514 C CA . ILE A 1 314 ? 12.779 -1.836 -25.266 1.00 87.06 314 ILE A CA 1
ATOM 2515 C C . ILE A 1 314 ? 13.820 -0.867 -25.806 1.00 87.06 314 ILE A C 1
ATOM 2517 O O . ILE A 1 314 ? 13.599 -0.202 -26.816 1.00 87.06 314 ILE A O 1
ATOM 2521 N N . GLN A 1 315 ? 14.958 -0.782 -25.127 1.00 90.31 315 GLN A N 1
ATOM 2522 C CA . GLN A 1 315 ? 16.045 0.094 -25.537 1.00 90.31 315 GLN A CA 1
ATOM 2523 C C . GLN A 1 315 ? 16.578 -0.324 -26.913 1.00 90.31 315 GLN A C 1
ATOM 2525 O O . GLN A 1 315 ? 16.760 -1.512 -27.199 1.00 90.31 315 GLN A O 1
ATOM 2530 N N . CYS A 1 316 ? 16.846 0.658 -27.768 1.00 92.19 316 CYS A N 1
ATOM 2531 C CA . CYS A 1 316 ? 17.512 0.433 -29.039 1.00 92.19 316 CYS A CA 1
ATOM 2532 C C . CYS A 1 316 ? 18.901 -0.189 -28.824 1.00 92.19 316 CYS A C 1
ATOM 2534 O O . CYS A 1 316 ? 19.501 0.012 -27.767 1.00 92.19 316 CYS A O 1
ATOM 2536 N N . PRO A 1 317 ? 19.446 -0.941 -29.799 1.00 91.12 317 PRO A N 1
ATOM 2537 C CA . PRO A 1 317 ? 20.743 -1.606 -29.662 1.00 91.12 317 PRO A CA 1
ATOM 2538 C C . PRO A 1 317 ? 21.914 -0.610 -29.557 1.00 91.12 317 PRO A C 1
ATOM 2540 O O . PRO A 1 317 ? 22.634 -0.363 -30.524 1.00 91.12 317 PRO A O 1
ATOM 2543 N N . VAL A 1 318 ? 22.144 -0.050 -28.366 1.00 85.69 318 VAL A N 1
ATOM 2544 C CA . VAL A 1 318 ? 23.189 0.960 -28.119 1.00 85.69 318 VAL A CA 1
ATOM 2545 C C . VAL A 1 318 ? 24.582 0.402 -28.414 1.00 85.69 318 VAL A C 1
ATOM 2547 O O . VAL A 1 318 ? 25.425 1.103 -28.961 1.00 85.69 318 VAL A O 1
ATOM 2550 N N . GLN A 1 319 ? 24.808 -0.889 -28.148 1.00 83.38 319 GLN A N 1
ATOM 2551 C CA . GLN A 1 319 ? 26.063 -1.577 -28.486 1.00 83.38 319 GLN A CA 1
ATOM 2552 C C . GLN A 1 319 ? 26.342 -1.635 -29.999 1.00 83.38 319 GLN A C 1
ATOM 2554 O O . GLN A 1 319 ? 27.477 -1.868 -30.399 1.00 83.38 319 GLN A O 1
ATOM 2559 N N . GLN A 1 320 ? 25.325 -1.425 -30.840 1.00 87.25 320 GLN A N 1
ATOM 2560 C CA . GLN A 1 320 ? 25.447 -1.331 -32.299 1.00 87.25 320 GLN A CA 1
ATOM 2561 C C . GLN A 1 320 ? 25.421 0.129 -32.779 1.00 87.25 320 GLN A C 1
ATOM 2563 O O . GLN A 1 320 ? 25.113 0.394 -33.938 1.00 87.25 320 GLN A O 1
ATOM 2568 N N . ASN A 1 321 ? 25.707 1.080 -31.885 1.00 88.50 321 ASN A N 1
ATOM 2569 C CA . ASN A 1 321 ? 25.721 2.520 -32.148 1.00 88.50 321 ASN A CA 1
ATOM 2570 C C . ASN A 1 321 ? 24.386 3.072 -32.679 1.00 88.50 321 ASN A C 1
ATOM 2572 O O . ASN A 1 321 ? 24.360 4.078 -33.389 1.00 88.50 321 ASN A O 1
ATOM 2576 N N . CYS A 1 322 ? 23.270 2.421 -32.338 1.00 90.62 322 CYS A N 1
ATOM 2577 C CA . CYS A 1 322 ? 21.944 2.817 -32.788 1.00 90.62 322 CYS A CA 1
ATOM 2578 C C . CYS A 1 322 ? 21.265 3.766 -31.789 1.00 90.62 322 CYS A C 1
ATOM 2580 O O . CYS A 1 322 ? 21.068 3.398 -30.631 1.00 90.62 322 CYS A O 1
ATOM 2582 N N . LEU A 1 323 ? 20.892 4.969 -32.245 1.00 89.69 323 LEU A N 1
ATOM 2583 C CA . LEU A 1 323 ? 20.261 6.009 -31.425 1.00 89.69 323 LEU A CA 1
ATOM 2584 C C . LEU A 1 323 ? 18.736 5.905 -31.439 1.00 89.69 323 LEU A C 1
ATOM 2586 O O . LEU A 1 323 ? 18.115 6.025 -30.394 1.00 89.69 323 LEU A O 1
ATOM 2590 N N . THR A 1 324 ? 18.121 5.689 -32.601 1.00 90.88 324 THR A N 1
ATOM 2591 C CA . THR A 1 324 ? 16.678 5.414 -32.705 1.00 90.88 324 THR A CA 1
ATOM 2592 C C . THR A 1 324 ? 16.445 4.208 -33.595 1.00 90.88 324 THR A C 1
ATOM 2594 O O . THR A 1 324 ? 17.221 3.957 -34.515 1.00 90.88 324 THR A O 1
ATOM 2597 N N . CYS A 1 325 ? 15.396 3.438 -33.327 1.00 91.69 325 CYS A N 1
ATOM 2598 C CA . CYS A 1 325 ? 15.155 2.166 -33.993 1.00 91.69 325 CYS A CA 1
ATOM 2599 C C . CYS A 1 325 ? 13.665 1.823 -34.055 1.00 91.69 325 CYS A C 1
ATOM 2601 O O . CYS A 1 325 ? 12.840 2.413 -33.359 1.00 91.69 325 CYS A O 1
ATOM 2603 N N . GLN A 1 326 ? 13.330 0.847 -34.896 1.00 90.56 326 GLN A N 1
ATOM 2604 C CA . GLN A 1 326 ? 11.973 0.353 -35.075 1.00 90.56 326 GLN A CA 1
ATOM 2605 C C . GLN A 1 326 ? 11.956 -1.171 -35.199 1.00 90.56 326 GLN A C 1
ATOM 2607 O O . GLN A 1 326 ? 12.795 -1.763 -35.881 1.00 90.56 326 GLN A O 1
ATOM 2612 N N . TYR A 1 327 ? 10.962 -1.795 -34.567 1.00 88.38 327 TYR A N 1
ATOM 2613 C CA . TYR A 1 327 ? 10.674 -3.219 -34.698 1.00 88.38 327 TYR A CA 1
ATOM 2614 C C . TYR A 1 327 ? 9.713 -3.491 -35.855 1.00 88.38 327 TYR A C 1
ATOM 2616 O O . TYR A 1 327 ? 8.675 -2.840 -35.984 1.00 88.38 327 TYR A O 1
ATOM 2624 N N . PHE A 1 328 ? 10.045 -4.480 -36.683 1.00 86.50 328 PHE A N 1
ATOM 2625 C CA . PHE A 1 328 ? 9.244 -4.882 -37.834 1.00 86.50 328 PHE A CA 1
ATOM 2626 C C . PHE A 1 328 ? 8.581 -6.232 -37.562 1.00 86.50 328 PHE A C 1
ATOM 2628 O O . PHE A 1 328 ? 9.173 -7.289 -37.779 1.00 86.50 328 PHE A O 1
ATOM 2635 N N . SER A 1 329 ? 7.314 -6.208 -37.137 1.00 77.62 329 SER A N 1
ATOM 2636 C CA . SER A 1 329 ? 6.554 -7.406 -36.737 1.00 77.62 329 SER A CA 1
ATOM 2637 C C . SER A 1 329 ? 6.452 -8.489 -37.820 1.00 77.62 329 SER A C 1
ATOM 2639 O O . SER A 1 329 ? 6.223 -9.649 -37.497 1.00 77.62 329 SER A O 1
ATOM 2641 N N . GLY A 1 330 ? 6.621 -8.135 -39.099 1.00 78.69 330 GLY A N 1
ATOM 2642 C CA . GLY A 1 330 ? 6.597 -9.090 -40.211 1.00 78.69 330 GLY A CA 1
ATOM 2643 C C . GLY A 1 330 ? 7.859 -9.952 -40.344 1.00 78.69 330 GLY A C 1
ATOM 2644 O O . GLY A 1 330 ? 7.766 -11.068 -40.846 1.00 78.69 330 GLY A O 1
ATOM 2645 N N . THR A 1 331 ? 9.021 -9.460 -39.902 1.00 82.19 331 THR A N 1
ATOM 2646 C CA . THR A 1 331 ? 10.315 -10.169 -39.997 1.00 82.19 331 THR A CA 1
ATOM 2647 C C . THR A 1 331 ? 10.918 -10.495 -38.632 1.00 82.19 331 THR A C 1
ATOM 2649 O O . THR A 1 331 ? 11.805 -11.338 -38.544 1.00 82.19 331 THR A O 1
ATOM 2652 N N . GLY A 1 332 ? 10.441 -9.851 -37.562 1.00 80.56 332 GLY A N 1
ATOM 2653 C CA . GLY A 1 332 ? 11.015 -9.956 -36.221 1.00 80.56 332 GLY A CA 1
ATOM 2654 C C . GLY A 1 332 ? 12.335 -9.198 -36.057 1.00 80.56 332 GLY A C 1
ATOM 2655 O O . GLY A 1 332 ? 12.999 -9.352 -35.035 1.00 80.56 332 GLY A O 1
ATOM 2656 N N . GLU A 1 333 ? 12.721 -8.389 -37.045 1.00 86.81 333 GLU A N 1
ATOM 2657 C CA . GLU A 1 333 ? 13.977 -7.642 -37.046 1.00 86.81 333 GLU A CA 1
ATOM 2658 C C . GLU A 1 333 ? 13.808 -6.235 -36.456 1.00 86.81 333 GLU A C 1
ATOM 2660 O O . GLU A 1 333 ? 12.757 -5.600 -36.582 1.00 86.81 333 GLU A O 1
ATOM 2665 N N . ILE A 1 334 ? 14.882 -5.729 -35.846 1.00 88.00 334 ILE A N 1
ATOM 2666 C CA . ILE A 1 334 ? 14.995 -4.349 -35.366 1.00 88.00 334 ILE A CA 1
ATOM 2667 C C . ILE A 1 334 ? 15.881 -3.601 -36.359 1.00 88.00 334 ILE A C 1
ATOM 2669 O O . ILE A 1 334 ? 17.047 -3.962 -36.523 1.00 88.00 334 ILE A O 1
ATOM 2673 N N . LYS A 1 335 ? 15.349 -2.563 -37.012 1.00 91.75 335 LYS A N 1
ATOM 2674 C CA . LYS A 1 335 ? 16.151 -1.686 -37.874 1.00 91.75 335 LYS A CA 1
ATOM 2675 C C . LYS A 1 335 ? 16.450 -0.383 -37.165 1.00 91.75 335 LYS A C 1
ATOM 2677 O O . LYS A 1 335 ? 15.566 0.232 -36.568 1.00 91.75 335 LYS A O 1
ATOM 2682 N N . CYS A 1 336 ? 17.696 0.044 -37.262 1.00 91.75 336 CYS A N 1
ATOM 2683 C CA . CYS A 1 336 ? 18.102 1.365 -36.841 1.00 91.75 336 CYS A CA 1
ATOM 2684 C C . CYS A 1 336 ? 17.559 2.430 -37.803 1.00 91.75 336 CYS A C 1
ATOM 2686 O O . CYS A 1 336 ? 17.515 2.214 -39.014 1.00 91.75 336 CYS A O 1
ATOM 2688 N N . LEU A 1 337 ? 17.141 3.569 -37.258 1.00 89.88 337 LEU A N 1
ATOM 2689 C CA . LEU A 1 337 ? 16.653 4.733 -37.998 1.00 89.88 337 LEU A CA 1
ATOM 2690 C C . LEU A 1 337 ? 17.637 5.904 -37.922 1.00 89.88 337 LEU A C 1
ATOM 2692 O O . LEU A 1 337 ? 17.730 6.676 -38.869 1.00 89.88 337 LEU A O 1
ATOM 2696 N N . THR A 1 338 ? 18.385 6.036 -36.823 1.00 88.75 338 THR A N 1
ATOM 2697 C CA . THR A 1 338 ? 19.468 7.021 -36.684 1.00 88.75 338 THR A CA 1
ATOM 2698 C C . THR A 1 338 ? 20.619 6.451 -35.865 1.00 88.75 338 THR A C 1
ATOM 2700 O O . THR A 1 338 ? 20.401 5.682 -34.929 1.00 88.75 338 THR A O 1
ATOM 2703 N N . CYS A 1 339 ? 21.847 6.848 -36.189 1.00 88.31 339 CYS A N 1
ATOM 2704 C CA . CYS A 1 339 ? 23.051 6.413 -35.482 1.00 88.31 339 CYS A CA 1
ATOM 2705 C C . CYS A 1 339 ? 23.468 7.418 -34.407 1.00 88.31 339 CYS A C 1
ATOM 2707 O O . CYS A 1 339 ? 23.249 8.621 -34.562 1.00 88.31 339 CYS A O 1
ATOM 2709 N N . ILE A 1 340 ? 24.086 6.925 -33.333 1.00 86.81 340 ILE A N 1
ATOM 2710 C CA . ILE A 1 340 ? 24.682 7.759 -32.284 1.00 86.81 340 ILE A CA 1
ATOM 2711 C C . ILE A 1 340 ? 25.820 8.575 -32.907 1.00 86.81 340 ILE A C 1
ATOM 2713 O O . ILE A 1 340 ? 26.705 8.016 -33.553 1.00 86.81 340 ILE A O 1
ATOM 2717 N N . GLN A 1 341 ? 25.790 9.893 -32.720 1.00 83.88 341 GLN A N 1
ATOM 2718 C CA . GLN A 1 341 ? 26.842 10.809 -33.164 1.00 83.88 341 GLN A CA 1
ATOM 2719 C C . GLN A 1 341 ? 27.628 11.315 -31.952 1.00 83.88 341 GLN A C 1
ATOM 2721 O O . GLN A 1 341 ? 27.045 11.542 -30.894 1.00 83.88 341 GLN A O 1
ATOM 2726 N N . ASN A 1 342 ? 28.940 11.510 -32.102 1.00 70.62 342 ASN A N 1
ATOM 2727 C CA . ASN A 1 342 ? 29.766 12.136 -31.068 1.00 70.62 342 ASN A CA 1
ATOM 2728 C C . ASN A 1 342 ? 29.841 13.647 -31.327 1.00 70.62 342 ASN A C 1
ATOM 2730 O O . ASN A 1 342 ? 30.258 14.064 -32.404 1.00 70.62 342 ASN A O 1
ATOM 2734 N N . GLU A 1 343 ? 29.484 14.471 -30.341 1.00 60.19 343 GLU A N 1
ATOM 2735 C CA . GLU A 1 343 ? 29.459 15.944 -30.440 1.00 60.19 343 GLU A CA 1
ATOM 2736 C C . GLU A 1 343 ? 30.851 16.606 -30.319 1.00 60.19 343 GLU A C 1
ATOM 2738 O O . GLU A 1 343 ? 30.987 17.701 -29.773 1.00 60.19 343 GLU A O 1
ATOM 2743 N N . ASN A 1 344 ? 31.916 15.979 -30.826 1.00 57.47 344 ASN A N 1
ATOM 2744 C CA . ASN A 1 344 ? 33.227 16.631 -30.873 1.00 57.47 344 ASN A CA 1
ATOM 2745 C C . ASN A 1 344 ? 33.290 17.566 -32.091 1.00 57.47 344 ASN A C 1
ATOM 2747 O O . ASN A 1 344 ? 33.729 17.194 -33.177 1.00 57.47 344 ASN A O 1
ATOM 2751 N N . PHE A 1 345 ? 32.830 18.798 -31.871 1.00 52.56 345 PHE A N 1
ATOM 2752 C CA . PHE A 1 345 ? 32.684 19.892 -32.840 1.00 52.56 345 PHE A CA 1
ATOM 2753 C C . PHE A 1 345 ? 33.987 20.420 -33.475 1.00 52.56 345 PHE A C 1
ATOM 2755 O O . PHE A 1 345 ? 33.924 21.356 -34.270 1.00 52.56 345 PHE A O 1
ATOM 2762 N N . GLU A 1 346 ? 35.157 19.855 -33.164 1.00 55.38 346 GLU A N 1
ATOM 2763 C CA . GLU A 1 346 ? 36.439 20.379 -33.662 1.00 55.38 346 GLU A CA 1
ATOM 2764 C C . GLU A 1 346 ? 37.005 19.643 -34.891 1.00 55.38 346 GLU A C 1
ATOM 2766 O O . GLU A 1 346 ? 37.913 20.174 -35.521 1.00 55.38 346 GLU A O 1
ATOM 2771 N N . GLU A 1 347 ? 36.443 18.502 -35.325 1.00 52.72 347 GLU A N 1
ATOM 2772 C CA . GLU A 1 347 ? 37.012 17.746 -36.464 1.00 52.72 347 GLU A CA 1
ATOM 2773 C C . GLU A 1 347 ? 36.004 17.030 -37.394 1.00 52.72 347 GLU A C 1
ATOM 2775 O O . GLU A 1 347 ? 36.370 16.028 -37.989 1.00 52.72 347 GLU A O 1
ATOM 2780 N N . ASN A 1 348 ? 34.752 17.482 -37.583 1.00 50.91 348 ASN A N 1
ATOM 2781 C CA . ASN A 1 348 ? 33.838 16.925 -38.621 1.00 50.91 348 ASN A CA 1
ATOM 2782 C C . ASN A 1 348 ? 33.810 15.369 -38.725 1.00 50.91 348 ASN A C 1
ATOM 2784 O O . ASN A 1 348 ? 33.604 14.799 -39.799 1.00 50.91 348 ASN A O 1
ATOM 2788 N N . GLN A 1 349 ? 34.023 14.660 -37.612 1.00 57.34 349 GLN A N 1
ATOM 2789 C CA . GLN A 1 349 ? 34.065 13.200 -37.558 1.00 57.34 349 GLN A CA 1
ATOM 2790 C C . GLN A 1 349 ? 32.727 12.687 -37.027 1.00 57.34 349 GLN A C 1
ATOM 2792 O O . GLN A 1 349 ? 32.575 12.336 -35.859 1.00 57.34 349 GLN A O 1
ATOM 2797 N N . TYR A 1 350 ? 31.723 12.630 -37.903 1.00 60.34 350 TYR A N 1
ATOM 2798 C CA . TYR A 1 350 ? 30.577 11.753 -37.662 1.00 60.34 350 TYR A CA 1
ATOM 2799 C C . TYR A 1 350 ? 31.109 10.325 -37.604 1.00 60.34 350 TYR A C 1
ATOM 2801 O O . TYR A 1 350 ? 31.729 9.882 -38.567 1.00 60.34 350 TYR A O 1
ATOM 2809 N N . ASN A 1 351 ? 30.918 9.597 -36.508 1.00 70.56 351 ASN A N 1
ATOM 2810 C CA . ASN A 1 351 ? 31.546 8.281 -36.363 1.00 70.56 351 ASN A CA 1
ATOM 2811 C C . ASN A 1 351 ? 30.751 7.167 -37.034 1.00 70.56 351 ASN A C 1
ATOM 2813 O O . ASN A 1 351 ? 31.365 6.230 -37.522 1.00 70.56 351 ASN A O 1
ATOM 2817 N N . TYR A 1 352 ? 29.423 7.290 -37.137 1.00 85.00 352 TYR A N 1
ATOM 2818 C CA . TYR A 1 352 ? 28.573 6.210 -37.637 1.00 85.00 352 TYR A CA 1
ATOM 2819 C C . TYR A 1 352 ? 27.519 6.707 -38.625 1.00 85.00 352 TYR A C 1
ATOM 2821 O O . TYR A 1 352 ? 26.828 7.692 -38.366 1.00 85.00 352 TYR A O 1
ATOM 2829 N N . ILE A 1 353 ? 27.377 6.000 -39.743 1.00 86.62 353 ILE A N 1
ATOM 2830 C CA . ILE A 1 353 ? 26.421 6.285 -40.814 1.00 86.62 353 ILE A CA 1
ATOM 2831 C C . ILE A 1 353 ? 25.416 5.152 -40.953 1.00 86.62 353 ILE A C 1
ATOM 2833 O O . ILE A 1 353 ? 25.755 3.978 -40.793 1.00 86.62 353 ILE A O 1
ATOM 2837 N N . LEU A 1 354 ? 24.172 5.517 -41.265 1.00 87.56 354 LEU A N 1
ATOM 2838 C CA . LEU A 1 354 ? 23.098 4.561 -41.466 1.00 87.56 354 LEU A CA 1
ATOM 2839 C C . LEU A 1 354 ? 23.173 3.946 -42.870 1.00 87.56 354 LEU A C 1
ATOM 2841 O O . LEU A 1 354 ? 23.127 4.652 -43.877 1.00 87.56 354 LEU A O 1
ATOM 2845 N N . PHE A 1 355 ? 23.212 2.618 -42.936 1.00 90.25 355 PHE A N 1
ATOM 2846 C CA . PHE A 1 355 ? 23.072 1.855 -44.171 1.00 90.25 355 PHE A CA 1
ATOM 2847 C C . PHE A 1 355 ? 22.269 0.577 -43.915 1.00 90.25 355 PHE A C 1
ATOM 2849 O O . PHE A 1 355 ? 22.581 -0.191 -43.008 1.00 90.25 355 PHE A O 1
ATOM 2856 N N . ASP A 1 356 ? 21.197 0.384 -44.690 1.00 88.94 356 ASP A N 1
ATOM 2857 C CA . ASP A 1 356 ? 20.263 -0.752 -44.585 1.00 88.94 356 ASP A CA 1
ATOM 2858 C C . ASP A 1 356 ? 19.814 -1.080 -43.143 1.00 88.94 356 ASP A C 1
ATOM 2860 O O . ASP A 1 356 ? 19.789 -2.224 -42.689 1.00 88.94 356 ASP A O 1
ATOM 2864 N N . GLY A 1 357 ? 19.477 -0.041 -42.373 1.00 87.62 357 GLY A N 1
ATOM 2865 C CA . GLY A 1 357 ? 18.997 -0.199 -41.000 1.00 87.62 357 GLY A CA 1
ATOM 2866 C C . GLY A 1 357 ? 20.075 -0.573 -39.978 1.00 87.62 357 GLY A C 1
ATOM 2867 O O . GLY A 1 357 ? 19.732 -0.994 -38.874 1.00 87.62 357 GLY A O 1
ATOM 2868 N N . LYS A 1 358 ? 21.361 -0.426 -40.313 1.00 90.56 358 LYS A N 1
ATOM 2869 C CA . LYS A 1 358 ? 22.498 -0.638 -39.408 1.00 90.56 358 LYS A CA 1
ATOM 2870 C C . LYS A 1 358 ? 23.448 0.553 -39.443 1.00 90.56 358 LYS A C 1
ATOM 2872 O O . LYS A 1 358 ? 23.503 1.286 -40.425 1.00 90.56 358 LYS A O 1
ATOM 2877 N N . CYS A 1 359 ? 24.187 0.734 -38.357 1.00 90.12 359 CYS A N 1
ATOM 2878 C CA . CYS A 1 359 ? 25.154 1.812 -38.213 1.00 90.12 359 CYS A CA 1
ATOM 2879 C C . CYS A 1 359 ? 26.564 1.291 -38.471 1.00 90.12 359 CYS A C 1
ATOM 2881 O O . CYS A 1 359 ? 27.001 0.342 -37.820 1.00 90.12 359 CYS A O 1
ATOM 2883 N N . TYR A 1 360 ? 27.260 1.924 -39.411 1.00 88.75 360 TYR A N 1
ATOM 2884 C CA . TYR A 1 360 ? 28.608 1.558 -39.831 1.00 88.75 360 TYR A CA 1
ATOM 2885 C C . TYR A 1 360 ? 29.576 2.718 -39.618 1.00 88.75 360 TYR A C 1
ATOM 2887 O O . TYR A 1 360 ? 29.232 3.869 -39.882 1.00 88.75 360 TYR A O 1
ATOM 2895 N N . ASP A 1 361 ? 30.790 2.417 -39.165 1.00 85.62 361 ASP A N 1
ATOM 2896 C CA . ASP A 1 361 ? 31.896 3.377 -39.107 1.00 85.62 361 ASP A CA 1
ATOM 2897 C C . ASP A 1 361 ? 32.518 3.621 -40.491 1.00 85.62 361 ASP A C 1
ATOM 2899 O O . ASP A 1 361 ? 32.828 4.762 -40.853 1.00 85.62 361 ASP A O 1
ATOM 2903 N N . GLN A 1 362 ? 32.601 2.563 -41.301 1.00 85.38 362 GLN A N 1
ATOM 2904 C CA . GLN A 1 362 ? 32.961 2.587 -42.714 1.00 85.38 362 GLN A CA 1
ATOM 2905 C C . GLN A 1 362 ? 31.870 1.938 -43.567 1.00 85.38 362 GLN A C 1
ATOM 2907 O O . GLN A 1 362 ? 31.354 0.869 -43.242 1.00 85.38 362 GLN A O 1
ATOM 2912 N N . CYS A 1 363 ? 31.517 2.587 -44.676 1.00 88.62 363 CYS A N 1
ATOM 2913 C CA . CYS A 1 363 ? 30.520 2.052 -45.595 1.00 88.62 363 CYS A CA 1
ATOM 2914 C C . CYS A 1 363 ? 30.971 0.703 -46.187 1.00 88.62 363 CYS A C 1
ATOM 2916 O O . CYS A 1 363 ? 32.166 0.514 -46.421 1.00 88.62 363 CYS A O 1
ATOM 2918 N N . PRO A 1 364 ? 30.037 -0.232 -46.446 1.00 90.94 364 PRO A N 1
ATOM 2919 C CA . PRO A 1 364 ? 30.362 -1.498 -47.096 1.00 90.94 364 PRO A CA 1
ATOM 2920 C C . PRO A 1 364 ? 31.016 -1.315 -48.472 1.00 90.94 364 PRO A C 1
ATOM 2922 O O . PRO A 1 364 ? 30.835 -0.286 -49.122 1.00 90.94 364 PRO A O 1
ATOM 2925 N N . TYR A 1 365 ? 31.714 -2.353 -48.941 1.00 90.25 365 TYR A N 1
ATOM 2926 C CA . TYR A 1 365 ? 32.342 -2.388 -50.266 1.00 90.25 365 TYR A CA 1
ATOM 2927 C C . TYR A 1 365 ? 31.375 -1.930 -51.370 1.00 90.25 365 TYR A C 1
ATOM 2929 O O . TYR A 1 365 ? 30.220 -2.362 -51.415 1.00 90.25 365 TYR A O 1
ATOM 2937 N N . GLY A 1 366 ? 31.844 -1.061 -52.265 1.00 90.19 366 GLY A N 1
ATOM 2938 C CA . GLY A 1 366 ? 31.031 -0.437 -53.307 1.00 90.19 366 GLY A CA 1
ATOM 2939 C C . GLY A 1 366 ? 30.304 0.835 -52.872 1.00 90.19 366 GLY A C 1
ATOM 2940 O O . GLY A 1 366 ? 29.566 1.392 -53.683 1.00 90.19 366 GLY A O 1
ATOM 2941 N N . TYR A 1 367 ? 30.487 1.309 -51.635 1.00 92.25 367 TYR A N 1
ATOM 2942 C CA . TYR A 1 367 ? 29.860 2.529 -51.127 1.00 92.25 367 TYR A CA 1
ATOM 2943 C C . TYR A 1 367 ? 30.864 3.444 -50.411 1.00 92.25 367 TYR A C 1
ATOM 2945 O O . TYR A 1 367 ? 31.772 2.979 -49.728 1.00 92.25 367 TYR A O 1
ATOM 2953 N N . TYR A 1 368 ? 30.658 4.757 -50.519 1.00 90.56 368 TYR A N 1
ATOM 2954 C CA . TYR A 1 368 ? 31.383 5.783 -49.775 1.00 90.56 368 TYR A CA 1
ATOM 2955 C C . TYR A 1 368 ? 30.469 6.554 -48.828 1.00 90.56 368 TYR A C 1
ATOM 2957 O O . TYR A 1 368 ? 29.244 6.575 -48.957 1.00 90.56 368 TYR A O 1
ATOM 2965 N N . LYS A 1 369 ? 31.110 7.212 -47.870 1.00 87.69 369 LYS A N 1
ATOM 2966 C CA . LYS A 1 369 ? 30.496 8.038 -46.838 1.00 87.69 369 LYS A CA 1
ATOM 2967 C C . LYS A 1 369 ? 30.129 9.417 -47.386 1.00 87.69 369 LYS A C 1
ATOM 2969 O O . LYS A 1 369 ? 31.018 10.221 -47.649 1.00 87.69 369 LYS A O 1
ATOM 2974 N N . ASP A 1 370 ? 28.836 9.701 -47.511 1.00 85.06 370 ASP A N 1
ATOM 2975 C CA . ASP A 1 370 ? 28.341 11.045 -47.814 1.00 85.06 370 ASP A CA 1
ATOM 2976 C C . ASP A 1 370 ? 28.059 11.783 -46.497 1.00 85.06 370 ASP A C 1
ATOM 2978 O O . ASP A 1 370 ? 27.127 11.450 -45.763 1.00 85.06 370 ASP A O 1
ATOM 2982 N N . VAL A 1 371 ? 28.927 12.736 -46.150 1.00 78.00 371 VAL A N 1
ATOM 2983 C CA . VAL A 1 371 ? 28.871 13.453 -44.865 1.00 78.00 371 VAL A CA 1
ATOM 2984 C C . VAL A 1 371 ? 27.704 14.440 -44.814 1.00 78.00 371 VAL A C 1
ATOM 2986 O O . VAL A 1 371 ? 27.141 14.651 -43.743 1.00 78.00 371 VAL A O 1
ATOM 2989 N N . ASP A 1 372 ? 27.309 14.998 -45.959 1.00 80.69 372 ASP A N 1
ATOM 2990 C CA . ASP A 1 372 ? 26.221 15.973 -46.036 1.00 80.69 372 ASP A CA 1
ATOM 2991 C C . ASP A 1 372 ? 24.856 15.299 -45.841 1.00 80.69 372 ASP A C 1
ATOM 2993 O O . ASP A 1 372 ? 23.947 15.875 -45.242 1.00 80.69 372 ASP A O 1
ATOM 2997 N N . LEU A 1 373 ? 24.714 14.064 -46.334 1.00 80.44 373 LEU A N 1
ATOM 2998 C CA . LEU A 1 373 ? 23.471 13.292 -46.268 1.00 80.44 373 LEU A CA 1
ATOM 2999 C C . LEU A 1 373 ? 23.450 12.229 -45.156 1.00 80.44 373 LEU A C 1
ATOM 3001 O O . LEU A 1 373 ? 22.396 11.648 -44.900 1.00 80.44 373 LEU A O 1
ATOM 3005 N N . LEU A 1 374 ? 24.581 11.990 -44.481 1.00 77.88 374 LEU A N 1
ATOM 3006 C CA . LEU A 1 374 ? 24.751 10.979 -43.425 1.00 77.88 374 LEU A CA 1
ATOM 3007 C C . LEU A 1 374 ? 24.298 9.569 -43.851 1.00 77.88 374 LEU A C 1
ATOM 3009 O O . LEU A 1 374 ? 23.732 8.811 -43.058 1.00 77.88 374 LEU A O 1
ATOM 3013 N N . GLU A 1 375 ? 24.576 9.204 -45.102 1.00 84.69 375 GLU A N 1
ATOM 3014 C CA . GLU A 1 375 ? 24.234 7.911 -45.706 1.00 84.69 375 GLU A CA 1
ATOM 3015 C C . GLU A 1 375 ? 25.405 7.353 -46.531 1.00 84.69 375 GLU A C 1
ATOM 3017 O O . GLU A 1 375 ? 26.314 8.080 -46.942 1.00 84.69 375 GLU A O 1
ATOM 3022 N N . CYS A 1 376 ? 25.393 6.045 -46.786 1.00 89.81 376 CYS A N 1
ATOM 3023 C CA . CYS A 1 376 ? 26.349 5.425 -47.700 1.00 89.81 376 CYS A CA 1
ATOM 3024 C C . CYS A 1 376 ? 25.840 5.526 -49.144 1.00 89.81 376 CYS A C 1
ATOM 3026 O O . CYS A 1 376 ? 24.786 4.981 -49.484 1.00 89.81 376 CYS A O 1
ATOM 3028 N N . LYS A 1 377 ? 26.601 6.201 -50.008 1.00 90.38 377 LYS A N 1
ATOM 3029 C CA . LYS A 1 377 ? 26.307 6.349 -51.440 1.00 90.38 377 LYS A CA 1
ATOM 3030 C C . LYS A 1 377 ? 27.160 5.409 -52.268 1.00 90.38 377 LYS A C 1
ATOM 3032 O O . LYS A 1 377 ? 28.296 5.124 -51.922 1.00 90.38 377 LYS A O 1
ATOM 3037 N N . GLN A 1 378 ? 26.598 4.909 -53.360 1.00 92.56 378 GLN A N 1
ATOM 3038 C CA . GLN A 1 378 ? 27.282 3.940 -54.207 1.00 92.56 378 GLN A CA 1
ATOM 3039 C C . GLN A 1 378 ? 28.482 4.586 -54.916 1.00 92.56 378 GLN A C 1
ATOM 3041 O O . GLN A 1 378 ? 28.372 5.685 -55.462 1.00 92.56 378 GLN A O 1
ATOM 3046 N N . CYS A 1 379 ? 29.610 3.882 -54.923 1.00 92.50 379 CYS A N 1
ATOM 3047 C CA . CYS A 1 379 ? 30.780 4.217 -55.716 1.00 92.50 379 CYS A CA 1
ATOM 3048 C C . CYS A 1 379 ? 30.473 4.139 -57.212 1.00 92.50 379 CYS A C 1
ATOM 3050 O O . CYS A 1 379 ? 29.647 3.338 -57.661 1.00 92.50 379 CYS A O 1
ATOM 3052 N N . ASN A 1 380 ? 31.174 4.947 -58.005 1.00 93.06 380 ASN A N 1
ATOM 3053 C CA . ASN A 1 380 ? 31.110 4.800 -59.450 1.00 93.06 380 ASN A CA 1
ATOM 3054 C C . ASN A 1 380 ? 31.876 3.545 -59.882 1.00 93.06 380 ASN A C 1
ATOM 3056 O O . ASN A 1 380 ? 32.975 3.279 -59.400 1.00 93.06 380 ASN A O 1
ATOM 3060 N N . SER A 1 381 ? 31.302 2.763 -60.792 1.00 90.50 381 SER A N 1
ATOM 3061 C CA . SER A 1 381 ? 31.983 1.592 -61.340 1.00 90.50 381 SER A CA 1
ATOM 3062 C C . SER A 1 381 ? 33.136 2.055 -62.248 1.00 90.50 381 SER A C 1
ATOM 3064 O O . SER A 1 381 ? 32.915 2.947 -63.070 1.00 90.50 381 SER A O 1
ATOM 3066 N N . PRO A 1 382 ? 34.355 1.488 -62.140 1.00 92.81 382 PRO A N 1
ATOM 3067 C CA . PRO A 1 382 ? 34.708 0.226 -61.486 1.00 92.81 382 PRO A CA 1
ATOM 3068 C C . PRO A 1 382 ? 35.433 0.373 -60.132 1.00 92.81 382 PRO A C 1
ATOM 3070 O O . PRO A 1 382 ? 36.187 -0.525 -59.758 1.00 92.81 382 PRO A O 1
ATOM 3073 N N . CYS A 1 383 ? 35.226 1.468 -59.388 1.00 93.88 383 CYS A N 1
ATOM 3074 C CA . CYS A 1 383 ? 35.776 1.589 -58.034 1.00 93.88 383 CYS A CA 1
ATOM 3075 C C . CYS A 1 383 ? 35.181 0.508 -57.112 1.00 93.88 383 CYS A C 1
ATOM 3077 O O . CYS A 1 383 ? 33.962 0.313 -57.090 1.00 93.88 383 CYS A O 1
ATOM 3079 N N . GLY A 1 384 ? 36.034 -0.148 -56.324 1.00 90.38 384 GLY A N 1
ATOM 3080 C CA . GLY A 1 384 ? 35.621 -1.045 -55.246 1.00 90.38 384 GLY A CA 1
ATOM 3081 C C . GLY A 1 384 ? 35.285 -0.260 -53.982 1.00 90.38 384 GLY A C 1
ATOM 3082 O O . GLY A 1 384 ? 34.129 -0.143 -53.587 1.00 90.38 384 GLY A O 1
ATOM 3083 N N . HIS A 1 385 ? 36.293 0.369 -53.396 1.00 91.94 385 HIS A N 1
ATOM 3084 C CA . HIS A 1 385 ? 36.188 1.401 -52.378 1.00 91.94 385 HIS A CA 1
ATOM 3085 C C . HIS A 1 385 ? 36.428 2.766 -53.015 1.00 91.94 385 HIS A C 1
ATOM 3087 O O . HIS A 1 385 ? 37.243 2.923 -53.926 1.00 91.94 385 HIS A O 1
ATOM 3093 N N . CYS A 1 386 ? 35.743 3.784 -52.513 1.00 93.31 386 CYS A N 1
ATOM 3094 C CA . CYS A 1 386 ? 35.918 5.153 -52.965 1.00 93.31 386 CYS A CA 1
ATOM 3095 C C . CYS A 1 386 ? 35.691 6.126 -51.804 1.00 93.31 386 CYS A C 1
ATOM 3097 O O . CYS A 1 386 ? 35.079 5.776 -50.795 1.00 93.31 386 CYS A O 1
ATOM 3099 N N . TYR A 1 387 ? 36.199 7.349 -51.935 1.00 90.69 387 TYR A N 1
ATOM 3100 C CA . TYR A 1 387 ? 35.948 8.438 -50.981 1.00 90.69 387 TYR A CA 1
ATOM 3101 C C . TYR A 1 387 ? 35.001 9.509 -51.541 1.00 90.69 387 TYR A C 1
ATOM 3103 O O . TYR A 1 387 ? 34.777 10.538 -50.907 1.00 90.69 387 TYR A O 1
ATOM 3111 N N . GLY A 1 388 ? 34.437 9.272 -52.727 1.00 89.94 388 GLY A N 1
ATOM 3112 C CA . GLY A 1 388 ? 33.475 10.151 -53.373 1.00 89.94 388 GLY A CA 1
ATOM 3113 C C . GLY A 1 388 ? 32.900 9.542 -54.654 1.00 89.94 388 GLY A C 1
ATOM 3114 O O . GLY A 1 388 ? 33.210 8.410 -55.020 1.00 89.94 388 GLY A O 1
ATOM 3115 N N . LYS A 1 389 ? 32.028 10.297 -55.325 1.00 89.75 389 LYS A N 1
ATOM 3116 C CA . LYS A 1 389 ? 31.255 9.843 -56.494 1.00 89.75 389 LYS A CA 1
ATOM 3117 C C . LYS A 1 389 ? 32.033 9.822 -57.815 1.00 89.75 389 LYS A C 1
ATOM 3119 O O . LYS A 1 389 ? 31.547 9.248 -58.789 1.00 89.75 389 LYS A O 1
ATOM 3124 N N . ASP A 1 390 ? 33.150 10.535 -57.899 1.00 90.69 390 ASP A N 1
ATOM 3125 C CA . ASP A 1 390 ? 33.853 10.746 -59.161 1.00 90.69 390 ASP A CA 1
ATOM 3126 C C . ASP A 1 390 ? 34.812 9.579 -59.449 1.00 90.69 390 ASP A C 1
ATOM 3128 O O . ASP A 1 390 ? 35.377 8.969 -58.543 1.00 90.69 390 ASP A O 1
ATOM 3132 N N . ASN A 1 391 ? 35.034 9.272 -60.731 1.00 88.06 391 ASN A N 1
ATOM 3133 C CA . ASN A 1 391 ? 35.850 8.122 -61.163 1.00 88.06 391 ASN A CA 1
ATOM 3134 C C . ASN A 1 391 ? 37.323 8.190 -60.729 1.00 88.06 391 ASN A C 1
ATOM 3136 O O . ASN A 1 391 ? 38.039 7.205 -60.862 1.00 88.06 391 ASN A O 1
ATOM 3140 N N . ASN A 1 392 ? 37.782 9.355 -60.272 1.00 90.06 392 ASN A N 1
ATOM 3141 C CA . ASN A 1 392 ? 39.128 9.613 -59.765 1.00 90.06 392 ASN A CA 1
ATOM 3142 C C . ASN A 1 392 ? 39.200 9.668 -58.236 1.00 90.06 392 ASN A C 1
ATOM 3144 O O . ASN A 1 392 ? 40.153 10.214 -57.684 1.00 90.06 392 ASN A O 1
ATOM 3148 N N . GLN A 1 393 ? 38.169 9.162 -57.565 1.00 93.62 393 GLN A N 1
ATOM 3149 C CA . GLN A 1 393 ? 38.081 9.082 -56.113 1.00 93.62 393 GLN A CA 1
ATOM 3150 C C . GLN A 1 393 ? 38.053 7.623 -55.638 1.00 93.62 393 GLN A C 1
ATOM 3152 O O . GLN A 1 393 ? 37.552 7.341 -54.547 1.00 93.62 393 GLN A O 1
ATOM 3157 N N . CYS A 1 394 ? 38.564 6.688 -56.448 1.00 94.19 394 CYS A N 1
ATOM 3158 C CA . CYS A 1 394 ? 38.690 5.287 -56.068 1.00 94.19 394 CYS A CA 1
ATOM 3159 C C . CYS A 1 394 ? 39.875 5.097 -55.105 1.00 94.19 394 CYS A C 1
ATOM 3161 O O . CYS A 1 394 ? 40.933 5.702 -55.279 1.00 94.19 394 CYS A O 1
ATOM 3163 N N . LEU A 1 395 ? 39.703 4.223 -54.116 1.00 92.75 395 LEU A N 1
ATOM 3164 C CA . LEU A 1 395 ? 40.758 3.736 -53.221 1.00 92.75 395 LEU A CA 1
ATOM 3165 C C . LEU A 1 395 ? 41.262 2.354 -53.642 1.00 92.75 395 LEU A C 1
ATOM 3167 O O . LEU A 1 395 ? 42.420 2.033 -53.407 1.00 92.75 395 LEU A O 1
ATOM 3171 N N . ASP A 1 396 ? 40.397 1.558 -54.268 1.00 93.25 396 ASP A N 1
ATOM 3172 C CA . ASP A 1 396 ? 40.740 0.332 -54.979 1.00 93.25 396 ASP A CA 1
ATOM 3173 C C . ASP A 1 396 ? 39.701 0.057 -56.078 1.00 93.25 396 ASP A C 1
ATOM 3175 O O . ASP A 1 396 ? 38.767 0.841 -56.297 1.00 93.25 396 ASP A O 1
ATOM 3179 N N . CYS A 1 397 ? 39.883 -1.049 -56.792 1.00 93.38 397 CYS A N 1
ATOM 3180 C CA . CYS A 1 397 ? 39.075 -1.408 -57.944 1.00 93.38 397 CYS A CA 1
ATOM 3181 C C . CYS A 1 397 ? 38.396 -2.763 -57.756 1.00 93.38 397 CYS A C 1
ATOM 3183 O O . CYS A 1 397 ? 38.871 -3.624 -57.019 1.00 93.38 397 CYS A O 1
ATOM 3185 N N . ILE A 1 398 ? 37.278 -2.949 -58.454 1.00 92.50 398 ILE A N 1
ATOM 3186 C CA . ILE A 1 398 ? 36.629 -4.256 -58.589 1.00 92.50 398 ILE A CA 1
ATOM 3187 C C . ILE A 1 398 ? 37.560 -5.204 -59.360 1.00 92.50 398 ILE A C 1
ATOM 3189 O O . ILE A 1 398 ? 38.309 -4.766 -60.237 1.00 92.50 398 ILE A O 1
ATOM 3193 N N . ASP A 1 399 ? 37.482 -6.503 -59.063 1.00 89.81 399 ASP A N 1
ATOM 3194 C CA . ASP A 1 399 ? 38.252 -7.558 -59.730 1.00 89.81 399 ASP A CA 1
ATOM 3195 C C . ASP A 1 399 ? 38.302 -7.386 -61.262 1.00 89.81 399 ASP A C 1
ATOM 3197 O O . ASP A 1 399 ? 37.276 -7.247 -61.935 1.00 89.81 399 ASP A O 1
ATOM 3201 N N . GLY A 1 400 ? 39.516 -7.430 -61.820 1.00 87.75 400 GLY A N 1
ATOM 3202 C CA . GLY A 1 400 ? 39.776 -7.238 -63.253 1.00 87.75 400 GLY A CA 1
ATOM 3203 C C . GLY A 1 400 ? 40.114 -5.800 -63.668 1.00 87.75 400 GLY A C 1
ATOM 3204 O O . GLY A 1 400 ? 40.352 -5.559 -64.852 1.00 87.75 400 GLY A O 1
ATOM 3205 N N . TYR A 1 401 ? 40.166 -4.865 -62.718 1.00 93.19 401 TYR A N 1
ATOM 3206 C CA . TYR A 1 401 ? 40.636 -3.494 -62.910 1.00 93.19 401 TYR A CA 1
ATOM 3207 C C . TYR A 1 401 ? 41.829 -3.193 -61.997 1.00 93.19 401 TYR A C 1
ATOM 3209 O O . TYR A 1 401 ? 41.987 -3.803 -60.943 1.00 93.19 401 TYR A O 1
ATOM 3217 N N . PHE A 1 402 ? 42.646 -2.223 -62.402 1.00 92.06 402 PHE A N 1
ATOM 3218 C CA . PHE A 1 402 ? 43.862 -1.814 -61.709 1.00 92.06 402 PHE A CA 1
ATOM 3219 C C . PHE A 1 402 ? 43.785 -0.338 -61.319 1.00 92.06 402 PHE A C 1
ATOM 3221 O O . PHE A 1 402 ? 43.350 0.498 -62.120 1.00 92.06 402 PHE A O 1
ATOM 3228 N N . LEU A 1 403 ? 44.214 -0.019 -60.099 1.00 93.12 403 LEU A N 1
ATOM 3229 C CA . LEU A 1 403 ? 44.224 1.340 -59.569 1.00 93.12 403 LEU A CA 1
ATOM 3230 C C . LEU A 1 403 ? 45.463 2.104 -60.051 1.00 93.12 403 LEU A C 1
ATOM 3232 O O . LEU A 1 403 ? 46.593 1.662 -59.847 1.00 93.12 403 LEU A O 1
ATOM 3236 N N . TYR A 1 404 ? 45.256 3.282 -60.632 1.00 92.06 404 TYR A N 1
ATOM 3237 C CA . TYR A 1 404 ? 46.307 4.223 -61.016 1.00 92.06 404 TYR A CA 1
ATOM 3238 C C . TYR A 1 404 ? 45.841 5.656 -60.746 1.00 92.06 404 TYR A C 1
ATOM 3240 O O . TYR A 1 404 ? 44.786 6.054 -61.231 1.00 92.06 404 TYR A O 1
ATOM 3248 N N . GLU A 1 405 ? 46.597 6.427 -59.959 1.00 90.69 405 GLU A N 1
ATOM 3249 C CA . GLU A 1 405 ? 46.255 7.817 -59.588 1.00 90.69 405 GLU A CA 1
ATOM 3250 C C . GLU A 1 405 ? 44.783 8.001 -59.140 1.00 90.69 405 GLU A C 1
ATOM 3252 O O . GLU A 1 405 ? 44.093 8.931 -59.561 1.00 90.69 405 GLU A O 1
ATOM 3257 N N . ASN A 1 406 ? 44.291 7.098 -58.279 1.00 92.69 406 ASN A N 1
ATOM 3258 C CA . ASN A 1 406 ? 42.907 7.051 -57.769 1.00 92.69 406 ASN A CA 1
ATOM 3259 C C . ASN A 1 406 ? 41.816 6.781 -58.829 1.00 92.69 406 ASN A C 1
ATOM 3261 O O . ASN A 1 406 ? 40.631 6.989 -58.564 1.00 92.69 406 ASN A O 1
ATOM 3265 N N . GLN A 1 407 ? 42.189 6.311 -60.022 1.00 94.06 407 GLN A N 1
ATOM 3266 C CA . GLN A 1 407 ? 41.280 5.878 -61.086 1.00 94.06 407 GLN A CA 1
ATOM 3267 C C . GLN A 1 407 ? 41.442 4.386 -61.371 1.00 94.06 407 GLN A C 1
ATOM 3269 O O . GLN A 1 407 ? 42.549 3.853 -61.359 1.00 94.06 407 GLN A O 1
ATOM 3274 N N . CYS A 1 408 ? 40.334 3.716 -61.680 1.00 93.88 408 CYS A N 1
ATOM 3275 C CA . CYS A 1 408 ? 40.337 2.304 -62.051 1.00 93.88 408 CYS A CA 1
ATOM 3276 C C . CYS A 1 408 ? 40.354 2.125 -63.567 1.00 93.88 408 CYS A C 1
ATOM 3278 O O . CYS A 1 408 ? 39.473 2.617 -64.275 1.00 93.88 408 CYS A O 1
ATOM 3280 N N . MET A 1 409 ? 41.337 1.378 -64.067 1.00 91.44 409 MET A N 1
ATOM 3281 C CA . MET A 1 409 ? 41.526 1.117 -65.495 1.00 91.44 409 MET A CA 1
ATOM 3282 C C . MET A 1 409 ? 41.629 -0.381 -65.766 1.00 91.44 409 MET A C 1
ATOM 3284 O O . MET A 1 409 ? 42.104 -1.143 -64.934 1.00 91.44 409 MET A O 1
ATOM 3288 N N . SER A 1 410 ? 41.199 -0.829 -66.945 1.00 91.94 410 SER A N 1
ATOM 3289 C CA . SER A 1 410 ? 41.262 -2.252 -67.314 1.00 91.94 410 SER A CA 1
ATOM 3290 C C . SER A 1 410 ? 42.683 -2.745 -67.628 1.00 91.94 410 SER A C 1
ATOM 3292 O O . SER A 1 410 ? 42.889 -3.945 -67.777 1.00 91.94 410 SER A O 1
ATOM 3294 N N . GLN A 1 411 ? 43.648 -1.833 -67.799 1.00 88.19 411 GLN A N 1
ATOM 3295 C CA . GLN A 1 411 ? 45.070 -2.102 -68.057 1.00 88.19 411 GLN A CA 1
ATOM 3296 C C . GLN A 1 411 ? 45.925 -0.971 -67.463 1.00 88.19 411 GLN A C 1
ATOM 3298 O O . GLN A 1 411 ? 45.475 0.177 -67.437 1.00 88.19 411 GLN A O 1
ATOM 3303 N N . CYS A 1 412 ? 47.148 -1.278 -67.020 1.00 84.81 412 CYS A N 1
ATOM 3304 C CA . CYS A 1 412 ? 48.077 -0.263 -66.519 1.00 84.81 412 CYS A CA 1
ATOM 3305 C C . CYS A 1 412 ? 48.652 0.624 -67.643 1.00 84.81 412 CYS A C 1
ATOM 3307 O O . CYS A 1 412 ? 48.789 0.162 -68.780 1.00 84.81 412 CYS A O 1
ATOM 3309 N N . PRO A 1 413 ? 48.994 1.897 -67.354 1.00 84.31 413 PRO A N 1
ATOM 3310 C CA . PRO A 1 413 ? 49.650 2.787 -68.312 1.00 84.31 413 PRO A CA 1
ATOM 3311 C C . PRO A 1 413 ? 51.034 2.287 -68.740 1.00 84.31 413 PRO A C 1
ATOM 3313 O O . PRO A 1 413 ? 51.652 1.460 -68.076 1.00 84.31 413 PRO A O 1
ATOM 3316 N N . ILE A 1 414 ? 51.562 2.851 -69.829 1.00 76.25 414 ILE A N 1
ATOM 3317 C CA . ILE A 1 414 ? 52.909 2.537 -70.331 1.00 76.25 414 ILE A CA 1
ATOM 3318 C C . ILE A 1 414 ? 53.953 2.780 -69.222 1.00 76.25 414 ILE A C 1
ATOM 3320 O O . ILE A 1 414 ? 53.972 3.859 -68.627 1.00 76.25 414 ILE A O 1
ATOM 3324 N N . ASN A 1 415 ? 54.840 1.802 -68.997 1.00 69.94 415 ASN A N 1
ATOM 3325 C CA . ASN A 1 415 ? 55.850 1.736 -67.920 1.00 69.94 415 ASN A CA 1
ATOM 3326 C C . ASN A 1 415 ? 55.319 1.460 -66.498 1.00 69.94 415 ASN A C 1
ATOM 3328 O O . ASN A 1 415 ? 56.059 1.630 -65.531 1.00 69.94 415 ASN A O 1
ATOM 3332 N N . TYR A 1 416 ? 54.061 1.043 -66.353 1.00 79.38 416 TYR A N 1
ATOM 3333 C CA . TYR A 1 416 ? 53.501 0.592 -65.080 1.00 79.38 416 TYR A CA 1
ATOM 3334 C C . TYR A 1 416 ? 52.990 -0.843 -65.214 1.00 79.38 416 TYR A C 1
ATOM 3336 O O . TYR A 1 416 ? 52.410 -1.207 -66.239 1.00 79.38 416 TYR A O 1
ATOM 3344 N N . ALA A 1 417 ? 53.172 -1.644 -64.170 1.00 80.62 417 ALA A N 1
ATOM 3345 C CA . ALA A 1 417 ? 52.686 -3.016 -64.088 1.00 80.62 417 ALA A CA 1
ATOM 3346 C C . ALA A 1 417 ? 51.901 -3.227 -62.788 1.00 80.62 417 ALA A C 1
ATOM 3348 O O . ALA A 1 417 ? 52.066 -2.485 -61.819 1.00 80.62 417 ALA A O 1
ATOM 3349 N N . ASP A 1 418 ? 51.025 -4.231 -62.779 1.00 82.44 418 ASP A N 1
ATOM 3350 C CA . ASP A 1 418 ? 50.329 -4.646 -61.562 1.00 82.44 418 ASP A CA 1
ATOM 3351 C C . ASP A 1 418 ? 51.331 -5.235 -60.561 1.00 82.44 418 ASP A C 1
ATOM 3353 O O . ASP A 1 418 ? 52.090 -6.151 -60.884 1.00 82.44 418 ASP A O 1
ATOM 3357 N N . ASN A 1 419 ? 51.298 -4.746 -59.324 1.00 81.69 419 ASN A N 1
ATOM 3358 C CA . ASN A 1 419 ? 52.095 -5.266 -58.215 1.00 81.69 419 ASN A CA 1
ATOM 3359 C C . ASN A 1 419 ? 51.544 -6.586 -57.618 1.00 81.69 419 ASN A C 1
ATOM 3361 O O . ASN A 1 419 ? 51.976 -7.003 -56.542 1.00 81.69 419 ASN A O 1
ATOM 3365 N N . ASN A 1 420 ? 50.616 -7.260 -58.311 1.00 81.12 420 ASN A N 1
ATOM 3366 C CA . ASN A 1 420 ? 49.808 -8.408 -57.869 1.00 81.12 420 ASN A CA 1
ATOM 3367 C C . ASN A 1 420 ? 48.818 -8.099 -56.729 1.00 81.12 420 ASN A C 1
ATOM 3369 O O . ASN A 1 420 ? 48.256 -9.025 -56.139 1.00 81.12 420 ASN A O 1
ATOM 3373 N N . PHE A 1 421 ? 48.588 -6.822 -56.421 1.00 83.88 421 PHE A N 1
ATOM 3374 C CA . PHE A 1 421 ? 47.552 -6.361 -55.492 1.00 83.88 421 PHE A CA 1
ATOM 3375 C C . PHE A 1 421 ? 46.495 -5.491 -56.189 1.00 83.88 421 PHE A C 1
ATOM 3377 O O . PHE A 1 421 ? 45.683 -4.863 -55.512 1.00 83.88 421 PHE A O 1
ATOM 3384 N N . GLY A 1 422 ? 46.477 -5.456 -57.528 1.00 84.81 422 GLY A N 1
ATOM 3385 C CA . GLY A 1 422 ? 45.517 -4.668 -58.299 1.00 84.81 422 GLY A CA 1
ATOM 3386 C C . GLY A 1 422 ? 45.879 -3.183 -58.379 1.00 84.81 422 GLY A C 1
ATOM 3387 O O . GLY A 1 422 ? 45.001 -2.353 -58.617 1.00 84.81 422 GLY A O 1
ATOM 3388 N N . VAL A 1 423 ? 47.151 -2.824 -58.176 1.00 89.25 423 VAL A N 1
ATOM 3389 C CA . VAL A 1 423 ? 47.646 -1.437 -58.215 1.00 89.25 423 VAL A CA 1
ATOM 3390 C C . VAL A 1 423 ? 48.760 -1.321 -59.250 1.00 89.25 423 VAL A C 1
ATOM 3392 O O . VAL A 1 423 ? 49.700 -2.113 -59.255 1.00 89.25 423 VAL A O 1
ATOM 3395 N N . CYS A 1 424 ? 48.662 -0.318 -60.123 1.00 86.81 424 CYS A N 1
ATOM 3396 C CA . CYS A 1 424 ? 49.681 -0.022 -61.122 1.00 86.81 424 CYS A CA 1
ATOM 3397 C C . CYS A 1 424 ? 50.860 0.707 -60.470 1.00 86.81 424 CYS A C 1
ATOM 3399 O O . CYS A 1 424 ? 50.782 1.904 -60.186 1.00 86.81 424 CYS A O 1
ATOM 3401 N N . GLU A 1 425 ? 51.968 0.002 -60.274 1.00 83.56 425 GLU A N 1
ATOM 3402 C CA . GLU A 1 425 ? 53.225 0.575 -59.799 1.00 83.56 425 GLU A CA 1
ATOM 3403 C C . GLU A 1 425 ? 54.214 0.746 -60.950 1.00 83.56 425 GLU A C 1
ATOM 3405 O O . GLU A 1 425 ? 54.120 0.076 -61.979 1.00 83.56 425 GLU A O 1
ATOM 3410 N N . LEU A 1 426 ? 55.134 1.703 -60.794 1.00 76.12 426 LEU A N 1
ATOM 3411 C CA . LEU A 1 426 ? 56.155 1.976 -61.797 1.00 76.12 426 LEU A CA 1
ATOM 3412 C C . LEU A 1 426 ? 57.014 0.720 -61.964 1.00 76.12 426 LEU A C 1
ATOM 3414 O O . LEU A 1 426 ? 57.751 0.342 -61.052 1.00 76.12 426 LEU A O 1
ATOM 3418 N N . ASP A 1 427 ? 56.929 0.102 -63.135 1.00 66.38 427 ASP A N 1
ATOM 3419 C CA . ASP A 1 427 ? 57.740 -1.058 -63.462 1.00 66.38 427 ASP A CA 1
ATOM 3420 C C . ASP A 1 427 ? 59.125 -0.533 -63.854 1.00 66.38 427 ASP A C 1
ATOM 3422 O O . ASP A 1 427 ? 59.316 0.066 -64.918 1.00 66.38 427 ASP A O 1
ATOM 3426 N N . LEU A 1 428 ? 60.098 -0.651 -62.945 1.00 58.69 428 LEU A N 1
ATOM 3427 C CA . LEU A 1 428 ? 61.497 -0.309 -63.216 1.00 58.69 428 LEU A CA 1
ATOM 3428 C C . LEU A 1 428 ? 62.090 -1.375 -64.140 1.00 58.69 428 LEU A C 1
ATOM 3430 O O . LEU A 1 428 ? 62.892 -2.212 -63.731 1.00 58.69 428 LEU A O 1
ATOM 3434 N N . CYS A 1 429 ? 61.686 -1.344 -65.402 1.00 60.62 429 CYS A N 1
ATOM 3435 C CA . CYS A 1 429 ? 62.163 -2.284 -66.394 1.00 60.62 429 CYS A CA 1
ATOM 3436 C C . CYS A 1 429 ? 63.656 -2.076 -66.641 1.00 60.62 429 CYS A C 1
ATOM 3438 O O . CYS A 1 429 ? 64.108 -0.973 -66.950 1.00 60.62 429 CYS A O 1
ATOM 3440 N N . GLU A 1 430 ? 64.443 -3.148 -66.515 1.00 63.75 430 GLU A N 1
ATOM 3441 C CA . GLU A 1 430 ? 65.888 -3.080 -66.759 1.00 63.75 430 GLU A CA 1
ATOM 3442 C C . GLU A 1 430 ? 66.215 -2.749 -68.227 1.00 63.75 430 GLU A C 1
ATOM 3444 O O . GLU A 1 430 ? 67.295 -2.210 -68.504 1.00 63.75 430 GLU A O 1
ATOM 3449 N N . ILE A 1 431 ? 65.302 -3.084 -69.155 1.00 68.00 431 ILE A N 1
ATOM 3450 C CA . ILE A 1 431 ? 65.370 -2.812 -70.597 1.00 68.00 431 ILE A CA 1
ATOM 3451 C C . ILE A 1 431 ? 63.948 -2.561 -71.148 1.00 68.00 431 ILE A C 1
ATOM 3453 O O . ILE A 1 431 ? 63.037 -3.363 -70.923 1.00 68.00 431 ILE A O 1
ATOM 3457 N N . THR A 1 432 ? 63.770 -1.493 -71.932 1.00 72.12 432 THR A N 1
ATOM 3458 C CA . THR A 1 432 ? 62.479 -1.127 -72.553 1.00 72.12 432 THR A CA 1
ATOM 3459 C C . THR A 1 432 ? 62.578 -1.124 -74.081 1.00 72.12 432 THR A C 1
ATOM 3461 O O . THR A 1 432 ? 63.481 -0.500 -74.652 1.00 72.12 432 THR A O 1
ATOM 3464 N N . ARG A 1 433 ? 61.643 -1.797 -74.767 1.00 71.94 433 ARG A N 1
ATOM 3465 C CA . ARG A 1 433 ? 61.522 -1.750 -76.236 1.00 71.94 433 ARG A CA 1
ATOM 3466 C C . ARG A 1 433 ? 60.877 -0.441 -76.694 1.00 71.94 433 ARG A C 1
ATOM 3468 O O . ARG A 1 433 ? 60.260 0.289 -75.922 1.00 71.94 433 ARG A O 1
ATOM 3475 N N . LYS A 1 434 ? 61.014 -0.126 -77.983 1.00 67.56 434 LYS A N 1
ATOM 3476 C CA . LYS A 1 434 ? 60.516 1.131 -78.571 1.00 67.56 434 LYS A CA 1
ATOM 3477 C C . LYS A 1 434 ? 58.985 1.290 -78.512 1.00 67.56 434 LYS A C 1
ATOM 3479 O O . LYS A 1 434 ? 58.488 2.404 -78.642 1.00 67.56 434 LYS A O 1
ATOM 3484 N N . ASP A 1 435 ? 58.254 0.196 -78.318 1.00 65.62 435 ASP A N 1
ATOM 3485 C CA . ASP A 1 435 ? 56.800 0.138 -78.117 1.00 65.62 435 ASP A CA 1
ATOM 3486 C C . ASP A 1 435 ? 56.369 0.343 -76.649 1.00 65.62 435 ASP A C 1
ATOM 3488 O O . ASP A 1 435 ? 55.173 0.355 -76.364 1.00 65.62 435 ASP A O 1
ATOM 3492 N N . GLY A 1 436 ? 57.318 0.552 -75.729 1.00 61.69 436 GLY A N 1
ATOM 3493 C CA . GLY A 1 436 ? 57.048 0.775 -74.306 1.00 61.69 436 GLY A CA 1
ATOM 3494 C C . GLY A 1 436 ? 56.825 -0.509 -73.505 1.00 61.69 436 GLY A C 1
ATOM 3495 O O . GLY A 1 436 ? 56.449 -0.427 -72.339 1.00 61.69 436 GLY A O 1
ATOM 3496 N N . VAL A 1 437 ? 57.054 -1.682 -74.109 1.00 66.38 437 VAL A N 1
ATOM 3497 C CA . VAL A 1 437 ? 56.953 -2.983 -73.438 1.00 66.38 437 VAL A CA 1
ATOM 3498 C C . VAL A 1 437 ? 58.311 -3.377 -72.861 1.00 66.38 437 VAL A C 1
ATOM 3500 O O . VAL A 1 437 ? 59.360 -3.220 -73.494 1.00 66.38 437 VAL A O 1
ATOM 3503 N N . CYS A 1 438 ? 58.295 -3.910 -71.647 1.00 69.81 438 CYS A N 1
ATOM 3504 C CA . CYS A 1 438 ? 59.490 -4.385 -70.968 1.00 69.81 438 CYS A CA 1
ATOM 3505 C C . CYS A 1 438 ? 59.973 -5.701 -71.577 1.00 69.81 438 CYS A C 1
ATOM 3507 O O . CYS A 1 438 ? 59.175 -6.576 -71.917 1.00 69.81 438 CYS A O 1
ATOM 3509 N N . ALA A 1 439 ? 61.286 -5.834 -71.752 1.00 67.12 439 ALA A N 1
ATOM 3510 C CA . ALA A 1 439 ? 61.872 -7.004 -72.388 1.00 67.12 439 ALA A CA 1
ATOM 3511 C C . ALA A 1 439 ? 63.117 -7.465 -71.636 1.00 67.12 439 ALA A C 1
ATOM 3513 O O . ALA A 1 439 ? 63.912 -6.655 -71.183 1.00 67.12 439 ALA A O 1
ATOM 3514 N N . GLU A 1 440 ? 63.340 -8.775 -71.559 1.00 70.88 440 GLU A N 1
ATOM 3515 C CA . GLU A 1 440 ? 64.582 -9.322 -70.989 1.00 70.88 440 GLU A CA 1
ATOM 3516 C C . GLU A 1 440 ? 65.802 -9.075 -71.902 1.00 70.88 440 GLU A C 1
ATOM 3518 O O . GLU A 1 440 ? 66.949 -9.169 -71.469 1.00 70.88 440 GLU A O 1
ATOM 3523 N N . LYS A 1 441 ? 65.565 -8.774 -73.187 1.00 76.75 441 LYS A N 1
ATOM 3524 C CA . LYS A 1 441 ? 66.579 -8.460 -74.203 1.00 76.75 441 LYS A CA 1
ATOM 3525 C C . LYS A 1 441 ? 65.970 -7.666 -75.361 1.00 76.75 441 LYS A C 1
ATOM 3527 O O . LYS A 1 441 ? 64.785 -7.814 -75.651 1.00 76.75 441 LYS A O 1
ATOM 3532 N N . CYS A 1 442 ? 66.793 -6.879 -76.048 1.00 80.75 442 CYS A N 1
ATOM 3533 C CA . CYS A 1 442 ? 66.401 -6.230 -77.299 1.00 80.75 442 CYS A CA 1
ATOM 3534 C C . CYS A 1 442 ? 66.293 -7.235 -78.455 1.00 80.75 442 CYS A C 1
ATOM 3536 O O . CYS A 1 442 ? 66.850 -8.338 -78.387 1.00 80.75 442 CYS A O 1
ATOM 3538 N N . ASP A 1 443 ? 65.581 -6.848 -79.515 1.00 84.69 443 ASP A N 1
ATOM 3539 C CA . ASP A 1 443 ? 65.493 -7.641 -80.741 1.00 84.69 443 ASP A CA 1
ATOM 3540 C C . ASP A 1 443 ? 66.868 -7.788 -81.414 1.00 84.69 443 ASP A C 1
ATOM 3542 O O . ASP A 1 443 ? 67.787 -7.010 -81.167 1.00 84.69 443 ASP A O 1
ATOM 3546 N N . GLU A 1 444 ? 67.030 -8.786 -82.292 1.00 80.56 444 GLU A N 1
ATOM 3547 C CA . GLU A 1 444 ? 68.330 -9.121 -82.908 1.00 80.56 444 GLU A CA 1
ATOM 3548 C C . GLU A 1 444 ? 69.001 -7.953 -83.657 1.00 80.56 444 GLU A C 1
ATOM 3550 O O . GLU A 1 444 ? 70.222 -7.952 -83.817 1.00 80.56 444 GLU A O 1
ATOM 3555 N N . ASN A 1 445 ? 68.214 -6.977 -84.114 1.00 83.75 445 ASN A N 1
ATOM 3556 C CA . ASN A 1 445 ? 68.644 -5.784 -84.843 1.00 83.75 445 ASN A CA 1
ATOM 3557 C C . ASN A 1 445 ? 68.733 -4.517 -83.978 1.00 83.75 445 ASN A C 1
ATOM 3559 O O . ASN A 1 445 ? 68.854 -3.414 -84.521 1.00 83.75 445 ASN A O 1
ATOM 3563 N N . GLU A 1 446 ? 68.679 -4.664 -82.658 1.00 86.56 446 GLU A N 1
ATOM 3564 C CA . GLU A 1 446 ? 68.722 -3.576 -81.689 1.00 86.56 446 GLU A CA 1
ATOM 3565 C C . GLU A 1 446 ? 69.791 -3.834 -80.612 1.00 86.56 446 GLU A C 1
ATOM 3567 O O . GLU A 1 446 ? 70.170 -4.971 -80.332 1.00 86.56 446 GLU A O 1
ATOM 3572 N N . TYR A 1 447 ? 70.288 -2.768 -79.984 1.00 85.62 447 TYR A N 1
ATOM 3573 C CA . TYR A 1 447 ? 71.183 -2.829 -78.828 1.00 85.62 447 TYR A CA 1
ATOM 3574 C C . TYR A 1 447 ? 70.616 -2.019 -77.663 1.00 85.62 447 TYR A C 1
ATOM 3576 O O . TYR A 1 447 ? 69.828 -1.094 -77.851 1.00 85.62 447 TYR A O 1
ATOM 3584 N N . ILE A 1 448 ? 71.049 -2.352 -76.447 1.00 83.81 448 ILE A N 1
ATOM 3585 C CA . ILE A 1 448 ? 70.675 -1.610 -75.241 1.00 83.81 448 ILE A CA 1
ATOM 3586 C C . ILE A 1 448 ? 71.559 -0.364 -75.143 1.00 83.81 448 ILE A C 1
ATOM 3588 O O . ILE A 1 448 ? 72.774 -0.468 -74.942 1.00 83.81 448 ILE A O 1
ATOM 3592 N N . GLU A 1 449 ? 70.964 0.823 -75.236 1.00 82.38 449 GLU A N 1
ATOM 3593 C CA . GLU A 1 449 ? 71.676 2.074 -74.986 1.00 82.38 449 GLU A CA 1
ATOM 3594 C C . GLU A 1 449 ? 71.946 2.236 -73.479 1.00 82.38 449 GLU A C 1
ATOM 3596 O O . GLU A 1 449 ? 71.031 2.319 -72.663 1.00 82.38 449 GLU A O 1
ATOM 3601 N N . LYS A 1 450 ? 73.224 2.294 -73.078 1.00 75.31 450 LYS A N 1
ATOM 3602 C CA . LYS A 1 450 ? 73.634 2.243 -71.657 1.00 75.31 450 LYS A CA 1
ATOM 3603 C C . LYS A 1 450 ? 73.073 3.361 -70.771 1.00 75.31 450 LYS A C 1
ATOM 3605 O O . LYS A 1 450 ? 72.936 3.147 -69.570 1.00 75.31 450 LYS A O 1
ATOM 3610 N N . LEU A 1 451 ? 72.802 4.538 -71.338 1.00 72.06 451 LEU A N 1
ATOM 3611 C CA . LEU A 1 451 ? 72.315 5.712 -70.601 1.00 72.06 451 LEU A CA 1
ATOM 3612 C C . LEU A 1 451 ? 70.802 5.682 -70.377 1.00 72.06 451 LEU A C 1
ATOM 3614 O O . LEU A 1 451 ? 70.343 6.071 -69.309 1.00 72.06 451 LEU A O 1
ATOM 3618 N N . THR A 1 452 ? 70.042 5.228 -71.371 1.00 76.25 452 THR A N 1
ATOM 3619 C CA . THR A 1 452 ? 68.572 5.267 -71.368 1.00 76.25 452 THR A CA 1
ATOM 3620 C C . THR A 1 452 ? 67.947 3.911 -71.054 1.00 76.25 452 THR A C 1
ATOM 3622 O O . THR A 1 452 ? 66.761 3.858 -70.757 1.00 76.25 452 THR A O 1
ATOM 3625 N N . ARG A 1 453 ? 68.728 2.819 -71.124 1.00 77.75 453 ARG A N 1
ATOM 3626 C CA . ARG A 1 453 ? 68.261 1.422 -71.034 1.00 77.75 453 ARG A CA 1
ATOM 3627 C C . ARG A 1 453 ? 67.179 1.070 -72.066 1.00 77.75 453 ARG A C 1
ATOM 3629 O O . ARG A 1 453 ? 66.482 0.071 -71.928 1.00 77.75 453 ARG A O 1
ATOM 3636 N N . MET A 1 454 ? 67.081 1.849 -73.142 1.00 80.06 454 MET A N 1
ATOM 3637 C CA . MET A 1 454 ? 66.150 1.604 -74.240 1.00 80.06 454 MET A CA 1
ATOM 3638 C C . MET A 1 454 ? 66.816 0.806 -75.361 1.00 80.06 454 MET A C 1
ATOM 3640 O O . MET A 1 454 ? 68.004 0.988 -75.647 1.00 80.06 454 MET A O 1
ATOM 3644 N N . CYS A 1 455 ? 66.034 -0.036 -76.032 1.00 85.19 455 CYS A N 1
ATOM 3645 C CA . CYS A 1 455 ? 66.463 -0.700 -77.257 1.00 85.19 455 CYS A CA 1
ATOM 3646 C C . CYS A 1 455 ? 66.514 0.297 -78.423 1.00 85.19 455 CYS A C 1
ATOM 3648 O O . CYS A 1 455 ? 65.512 0.930 -78.764 1.00 85.19 455 CYS A O 1
ATOM 3650 N N . GLN A 1 456 ? 67.697 0.451 -79.018 1.00 85.50 456 GLN A N 1
ATOM 3651 C CA . GLN A 1 456 ? 67.956 1.322 -80.164 1.00 85.50 456 GLN A CA 1
ATOM 3652 C C . GLN A 1 456 ? 68.396 0.489 -81.375 1.00 85.50 456 GLN A C 1
ATOM 3654 O O . GLN A 1 456 ? 69.115 -0.497 -81.207 1.00 85.50 456 GLN A O 1
ATOM 3659 N N . PRO A 1 457 ? 68.011 0.867 -82.604 1.00 88.62 457 PRO A N 1
ATOM 3660 C CA . PRO A 1 457 ? 68.348 0.103 -83.799 1.00 88.62 457 PRO A CA 1
ATOM 3661 C C . PRO A 1 457 ? 69.842 0.165 -84.126 1.00 88.62 457 PRO A C 1
ATOM 3663 O O . PRO A 1 457 ? 70.495 1.200 -83.977 1.00 88.62 457 PRO A O 1
ATOM 3666 N N . CYS A 1 458 ? 70.368 -0.939 -84.648 1.00 87.81 458 CYS A N 1
ATOM 3667 C CA . CYS A 1 458 ? 71.726 -1.006 -85.170 1.00 87.81 458 CYS A CA 1
ATOM 3668 C C . CYS A 1 458 ? 71.891 -0.184 -86.454 1.00 87.81 458 CYS A C 1
ATOM 3670 O O . CYS A 1 458 ? 70.986 -0.089 -87.288 1.00 87.81 458 CYS A O 1
ATOM 3672 N N . GLN A 1 459 ? 73.080 0.383 -86.649 1.00 89.75 459 GLN A N 1
ATOM 3673 C CA . GLN A 1 459 ? 73.426 1.117 -87.857 1.00 89.75 459 GLN A CA 1
ATOM 3674 C C . GLN A 1 459 ? 73.839 0.146 -88.971 1.00 89.75 459 GLN A C 1
ATOM 3676 O O . GLN A 1 459 ? 74.654 -0.756 -88.781 1.00 89.75 459 GLN A O 1
ATOM 3681 N N . SER A 1 460 ? 73.302 0.354 -90.175 1.00 84.75 460 SER A N 1
ATOM 3682 C CA . SER A 1 460 ? 73.732 -0.382 -91.371 1.00 84.75 460 SER A CA 1
ATOM 3683 C C . SER A 1 460 ? 75.242 -0.197 -91.598 1.00 84.75 460 SER A C 1
ATOM 3685 O O . SER A 1 460 ? 75.704 0.947 -91.551 1.00 84.75 460 SER A O 1
ATOM 3687 N N . PRO A 1 461 ? 76.022 -1.260 -91.889 1.00 85.25 461 PRO A N 1
ATOM 3688 C CA . PRO A 1 461 ? 75.612 -2.594 -92.366 1.00 85.25 461 PRO A CA 1
ATOM 3689 C C . PRO A 1 461 ? 75.370 -3.683 -91.296 1.00 85.25 461 PRO A C 1
ATOM 3691 O O . PRO A 1 461 ? 75.206 -4.853 -91.664 1.00 85.25 461 PRO A O 1
ATOM 3694 N N . CYS A 1 462 ? 75.345 -3.351 -90.001 1.00 85.50 462 CYS A N 1
ATOM 3695 C CA . CYS A 1 462 ? 75.126 -4.344 -88.948 1.00 85.50 462 CYS A CA 1
ATOM 3696 C C . CYS A 1 462 ? 73.709 -4.951 -89.033 1.00 85.50 462 CYS A C 1
ATOM 3698 O O . CYS A 1 462 ? 72.720 -4.221 -89.122 1.00 85.50 462 CYS A O 1
ATOM 3700 N N . LYS A 1 463 ? 73.612 -6.285 -88.965 1.00 86.88 463 LYS A N 1
ATOM 3701 C CA . LYS A 1 463 ? 72.352 -7.007 -88.706 1.00 86.88 463 LYS A CA 1
ATOM 3702 C C . LYS A 1 463 ? 72.046 -7.078 -87.213 1.00 86.88 463 LYS A C 1
ATOM 3704 O O . LYS A 1 463 ? 70.885 -7.007 -86.847 1.00 86.88 463 LYS A O 1
ATOM 3709 N N . GLY A 1 464 ? 73.080 -7.168 -86.383 1.00 85.88 464 GLY A N 1
ATOM 3710 C CA . GLY A 1 464 ? 73.006 -7.061 -84.930 1.00 85.88 464 GLY A CA 1
ATOM 3711 C C . GLY A 1 464 ? 74.256 -6.372 -84.399 1.00 85.88 464 GLY A C 1
ATOM 3712 O O . GLY A 1 464 ? 75.323 -6.471 -85.016 1.00 85.88 464 GLY A O 1
ATOM 3713 N N . CYS A 1 465 ? 74.132 -5.664 -83.282 1.00 87.00 465 CYS A N 1
ATOM 3714 C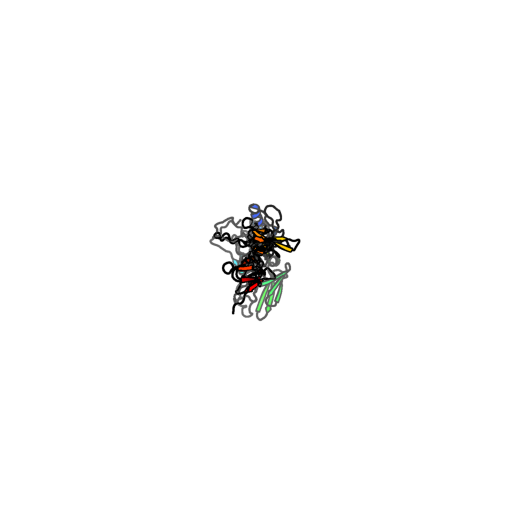 CA . CYS A 1 465 ? 75.177 -4.819 -82.709 1.00 87.00 465 CYS A CA 1
ATOM 3715 C C . CYS A 1 465 ? 75.172 -4.872 -81.174 1.00 87.00 465 CYS A C 1
ATOM 3717 O O . CYS A 1 465 ? 74.231 -5.371 -80.562 1.00 87.00 465 CYS A O 1
ATOM 3719 N N . VAL A 1 466 ? 76.249 -4.392 -80.545 1.00 86.44 466 VAL A N 1
ATOM 3720 C CA . VAL A 1 466 ? 76.402 -4.375 -79.081 1.00 86.44 466 VAL A CA 1
ATOM 3721 C C . VAL A 1 466 ? 77.033 -3.070 -78.607 1.00 86.44 466 VAL A C 1
ATOM 3723 O O . VAL A 1 466 ? 77.977 -2.581 -79.221 1.00 86.44 466 VAL A O 1
ATOM 3726 N N . ASP A 1 467 ? 76.555 -2.538 -77.478 1.00 83.56 467 ASP A N 1
ATOM 3727 C CA . ASP A 1 467 ? 76.965 -1.279 -76.825 1.00 83.56 467 ASP A CA 1
ATOM 3728 C C . ASP A 1 467 ? 76.747 0.020 -77.626 1.00 83.56 467 ASP A C 1
ATOM 3730 O O . ASP A 1 467 ? 76.363 1.030 -77.039 1.00 83.56 467 ASP A O 1
ATOM 3734 N N . TYR A 1 468 ? 77.024 0.007 -78.929 1.00 83.69 468 TYR A N 1
ATOM 3735 C CA . TYR A 1 468 ? 76.987 1.142 -79.847 1.00 83.69 468 TYR A CA 1
ATOM 3736 C C . TYR A 1 468 ? 76.397 0.696 -81.192 1.00 83.69 468 TYR A C 1
ATOM 3738 O O . TYR A 1 468 ? 76.557 -0.472 -81.568 1.00 83.69 468 TYR A O 1
ATOM 3746 N N . PRO A 1 469 ? 75.752 1.603 -81.946 1.00 86.25 469 PRO A N 1
ATOM 3747 C CA . PRO A 1 469 ? 75.013 1.233 -83.150 1.00 86.25 469 PRO A CA 1
ATOM 3748 C C . PRO A 1 469 ? 75.918 0.691 -84.272 1.00 86.25 469 PRO A C 1
ATOM 3750 O O . PRO A 1 469 ? 75.438 -0.029 -85.142 1.00 86.25 469 PRO A O 1
ATOM 3753 N N . ASP A 1 470 ? 77.216 0.997 -84.247 1.00 86.56 470 ASP A N 1
ATOM 3754 C CA . ASP A 1 470 ? 78.227 0.645 -85.249 1.00 86.56 470 ASP A CA 1
ATOM 3755 C C . ASP A 1 470 ? 79.135 -0.540 -84.857 1.00 86.56 470 ASP A C 1
ATOM 3757 O O . ASP A 1 470 ? 79.931 -1.003 -85.675 1.00 86.56 470 ASP A O 1
ATOM 3761 N N . LYS A 1 471 ? 79.005 -1.077 -83.635 1.00 88.44 471 LYS A N 1
ATOM 3762 C CA . LYS A 1 471 ? 79.727 -2.278 -83.178 1.00 88.44 471 LYS A CA 1
ATOM 3763 C C . LYS A 1 471 ? 78.978 -3.547 -83.593 1.00 88.44 471 LYS A C 1
ATOM 3765 O O . LYS A 1 471 ? 78.207 -4.111 -82.816 1.00 88.44 471 LYS A O 1
ATOM 3770 N N . CYS A 1 472 ? 79.200 -4.017 -84.815 1.00 86.56 472 CYS A N 1
ATOM 3771 C CA . CYS A 1 472 ? 78.490 -5.168 -85.366 1.00 86.56 472 CYS A CA 1
ATOM 3772 C C . CYS A 1 472 ? 78.905 -6.497 -84.706 1.00 86.56 472 CYS A C 1
ATOM 3774 O O . CYS A 1 472 ? 80.091 -6.786 -84.555 1.00 86.56 472 CYS A O 1
ATOM 3776 N N . ILE A 1 473 ? 77.925 -7.351 -84.407 1.00 88.12 473 ILE A N 1
ATOM 3777 C CA . ILE A 1 473 ? 78.098 -8.775 -84.059 1.00 88.12 473 ILE A CA 1
ATOM 3778 C C . ILE A 1 473 ? 77.549 -9.712 -85.146 1.00 88.12 473 ILE A C 1
ATOM 3780 O O . ILE A 1 473 ? 77.888 -10.891 -85.178 1.00 88.12 473 ILE A O 1
ATOM 3784 N N . SER A 1 474 ? 76.739 -9.189 -86.071 1.00 86.06 474 SER A N 1
ATOM 3785 C CA . SER A 1 474 ? 76.327 -9.872 -87.302 1.00 86.06 474 SER A CA 1
ATOM 3786 C C . SER A 1 474 ? 76.084 -8.859 -88.431 1.00 86.06 474 SER A C 1
ATOM 3788 O O . SER A 1 474 ? 75.903 -7.670 -88.165 1.00 86.06 474 SER A O 1
ATOM 3790 N N . CYS A 1 475 ? 76.088 -9.308 -89.692 1.00 87.00 475 CYS A N 1
ATOM 3791 C CA . CYS A 1 475 ? 76.013 -8.454 -90.890 1.00 87.00 475 CYS A CA 1
ATOM 3792 C C . CYS A 1 475 ? 74.772 -8.760 -91.742 1.00 87.00 475 CYS A C 1
ATOM 3794 O O . CYS A 1 475 ? 74.315 -9.902 -91.780 1.00 87.00 475 CYS A O 1
ATOM 3796 N N . ASN A 1 476 ? 74.227 -7.751 -92.433 1.00 81.50 476 ASN A N 1
ATOM 3797 C CA . ASN A 1 476 ? 72.994 -7.897 -93.228 1.00 81.50 476 ASN A CA 1
ATOM 3798 C C . ASN A 1 476 ? 73.169 -8.682 -94.544 1.00 81.50 476 ASN A C 1
ATOM 3800 O O . ASN A 1 476 ? 72.183 -9.180 -95.082 1.00 81.50 476 ASN A O 1
ATOM 3804 N N . GLU A 1 477 ? 74.393 -8.816 -95.070 1.00 79.25 477 GLU A N 1
ATOM 3805 C CA . GLU A 1 477 ? 74.654 -9.484 -96.356 1.00 79.25 477 GLU A CA 1
ATOM 3806 C C . GLU A 1 477 ? 75.481 -10.767 -96.203 1.00 79.25 477 GLU A C 1
ATOM 3808 O O . GLU A 1 477 ? 76.471 -10.804 -95.476 1.00 79.25 477 GLU A O 1
ATOM 3813 N N . ASN A 1 478 ? 75.145 -11.791 -96.996 1.00 65.56 478 ASN A N 1
ATOM 3814 C CA . ASN A 1 478 ? 75.769 -13.124 -96.972 1.00 65.56 478 ASN A CA 1
ATOM 3815 C C . ASN A 1 478 ? 77.260 -13.173 -97.400 1.00 65.56 478 ASN A C 1
ATOM 3817 O O . ASN A 1 478 ? 77.836 -14.256 -97.418 1.00 65.56 478 ASN A O 1
ATOM 3821 N N . GLN A 1 479 ? 77.884 -12.054 -97.796 1.00 64.81 479 GLN A N 1
ATOM 3822 C CA . GLN A 1 479 ? 79.308 -11.974 -98.195 1.00 64.81 479 GLN A CA 1
ATOM 3823 C C . GLN A 1 479 ? 80.150 -11.063 -97.280 1.00 64.81 479 GLN A C 1
ATOM 3825 O O . GLN A 1 479 ? 81.289 -10.731 -97.623 1.00 64.81 479 GLN A O 1
ATOM 3830 N N . MET A 1 480 ? 79.600 -10.647 -96.134 1.00 75.19 480 MET A N 1
ATOM 3831 C CA . MET A 1 480 ? 80.309 -9.872 -95.117 1.00 75.19 480 MET A CA 1
ATOM 3832 C C . MET A 1 480 ? 80.563 -10.710 -93.864 1.00 75.19 480 MET A C 1
ATOM 3834 O O . MET A 1 480 ? 79.661 -11.385 -93.375 1.00 75.19 480 MET A O 1
ATOM 3838 N N . GLU A 1 481 ? 81.773 -10.612 -93.321 1.00 79.25 481 GLU A N 1
ATOM 3839 C CA . GLU A 1 481 ? 82.142 -11.196 -92.029 1.00 79.25 481 GLU A CA 1
ATOM 3840 C C . GLU A 1 481 ? 82.474 -10.096 -91.019 1.00 79.25 481 GLU A C 1
ATOM 3842 O O . GLU A 1 481 ? 82.919 -9.003 -91.382 1.00 79.25 481 GLU A O 1
ATOM 3847 N N . VAL A 1 482 ? 82.234 -10.387 -89.739 1.00 82.50 482 VAL A N 1
ATOM 3848 C CA . VAL A 1 482 ? 82.551 -9.470 -88.642 1.00 82.50 482 VAL A CA 1
ATOM 3849 C C . VAL A 1 482 ? 84.023 -9.621 -88.279 1.00 82.50 482 VAL A C 1
ATOM 3851 O O . VAL A 1 482 ? 84.442 -10.667 -87.786 1.00 82.50 482 VAL A O 1
ATOM 3854 N N . LEU A 1 483 ? 84.798 -8.551 -88.454 1.00 81.56 483 LEU A N 1
ATOM 3855 C CA . LEU A 1 483 ? 86.176 -8.455 -87.979 1.00 81.56 483 LEU A CA 1
ATOM 3856 C C . LEU A 1 483 ? 86.309 -7.207 -87.100 1.00 81.56 483 LEU A C 1
ATOM 3858 O O . LEU A 1 483 ? 85.963 -6.112 -87.531 1.00 81.56 483 LEU A O 1
ATOM 3862 N N . ASN A 1 484 ? 86.788 -7.358 -85.861 1.00 83.88 484 ASN A N 1
ATOM 3863 C CA . ASN A 1 484 ? 86.917 -6.258 -84.889 1.00 83.88 484 ASN A CA 1
ATOM 3864 C C . ASN A 1 484 ? 85.649 -5.386 -84.756 1.00 83.88 484 ASN A C 1
ATOM 3866 O O . ASN A 1 484 ? 85.734 -4.161 -84.719 1.00 83.88 484 ASN A O 1
ATOM 3870 N N . TYR A 1 485 ? 84.477 -6.023 -84.665 1.00 85.94 485 TYR A N 1
ATOM 3871 C CA . TYR A 1 485 ? 83.162 -5.370 -84.576 1.00 85.94 485 TYR A CA 1
ATOM 3872 C C . TYR A 1 485 ? 82.744 -4.543 -85.806 1.00 85.94 485 TYR A C 1
ATOM 3874 O O . TYR A 1 485 ? 81.846 -3.714 -85.708 1.00 85.94 485 TYR A O 1
ATOM 3882 N N . GLN A 1 486 ? 83.350 -4.767 -86.975 1.00 83.50 486 GLN A N 1
ATOM 3883 C CA . GLN A 1 486 ? 82.953 -4.134 -88.234 1.00 83.50 486 GLN A CA 1
ATOM 3884 C C . GLN A 1 486 ? 82.638 -5.191 -89.293 1.00 83.50 486 GLN A C 1
ATOM 3886 O O . GLN A 1 486 ? 83.344 -6.191 -89.417 1.00 83.50 486 GLN A O 1
ATOM 3891 N N . CYS A 1 487 ? 81.580 -4.966 -90.071 1.00 84.31 487 CYS A N 1
ATOM 3892 C CA . CYS A 1 487 ? 81.243 -5.814 -91.212 1.00 84.31 487 CYS A CA 1
ATOM 3893 C C . CYS A 1 487 ? 82.129 -5.465 -92.410 1.00 84.31 487 CYS A C 1
ATOM 3895 O O . CYS A 1 487 ? 82.040 -4.361 -92.950 1.00 84.31 487 CYS A O 1
ATOM 3897 N N . LEU A 1 488 ? 82.965 -6.413 -92.834 1.00 81.12 488 LEU A N 1
ATOM 3898 C CA . LEU A 1 488 ? 83.878 -6.254 -93.964 1.00 81.12 488 LEU A CA 1
ATOM 3899 C C . LEU A 1 488 ? 83.561 -7.268 -95.062 1.00 81.12 488 LEU A C 1
ATOM 3901 O O . LEU A 1 488 ? 83.239 -8.425 -94.798 1.00 81.12 488 LEU A O 1
ATOM 3905 N N . ASN A 1 489 ? 83.675 -6.833 -96.317 1.00 76.19 489 ASN A N 1
ATOM 3906 C CA . ASN A 1 489 ? 83.459 -7.698 -97.471 1.00 76.19 489 ASN A CA 1
ATOM 3907 C C . ASN A 1 489 ? 84.684 -8.598 -97.698 1.00 76.19 489 ASN A C 1
ATOM 3909 O O . ASN A 1 489 ? 85.798 -8.115 -97.921 1.00 76.19 489 ASN A O 1
ATOM 3913 N N . ILE A 1 490 ? 84.461 -9.910 -97.692 1.00 66.81 490 ILE A N 1
ATOM 3914 C CA . ILE A 1 490 ? 85.516 -10.935 -97.727 1.00 66.81 490 ILE A CA 1
ATOM 3915 C C . ILE A 1 490 ? 86.258 -10.944 -99.080 1.00 66.81 490 ILE A C 1
ATOM 3917 O O . ILE A 1 490 ? 87.348 -11.497 -99.197 1.00 66.81 490 ILE A O 1
ATOM 3921 N N . LYS A 1 491 ? 85.741 -10.265 -100.115 1.00 59.22 491 LYS A N 1
ATOM 3922 C CA . LYS A 1 491 ? 86.422 -10.158 -101.417 1.00 59.22 491 LYS A CA 1
ATOM 3923 C C . LYS A 1 491 ? 87.665 -9.255 -101.433 1.00 59.22 491 LYS A C 1
ATOM 3925 O O . LYS A 1 491 ? 88.360 -9.265 -102.442 1.00 59.22 491 LYS A O 1
ATOM 3930 N N . ASN A 1 492 ? 87.971 -8.522 -100.355 1.00 53.03 492 ASN A N 1
ATOM 3931 C CA . ASN A 1 492 ? 89.066 -7.536 -100.332 1.00 53.03 492 ASN A CA 1
ATOM 3932 C C . ASN A 1 492 ? 90.132 -7.740 -99.234 1.00 53.03 492 ASN A C 1
ATOM 3934 O O . ASN A 1 492 ? 90.929 -6.833 -98.994 1.00 53.03 492 ASN A O 1
ATOM 3938 N N . ILE A 1 493 ? 90.212 -8.907 -98.583 1.00 52.59 493 ILE A N 1
ATOM 3939 C CA . ILE A 1 493 ? 91.292 -9.183 -97.617 1.00 52.59 493 ILE A CA 1
ATOM 3940 C C . ILE A 1 493 ? 92.496 -9.791 -98.356 1.00 52.59 493 ILE A C 1
ATOM 3942 O O . ILE A 1 493 ? 92.649 -11.007 -98.449 1.00 52.59 493 ILE A O 1
ATOM 3946 N N . HIS A 1 494 ? 93.370 -8.938 -98.898 1.00 47.81 494 HIS A N 1
ATOM 3947 C CA . HIS A 1 494 ? 94.729 -9.342 -99.269 1.00 47.81 494 HIS A CA 1
ATOM 3948 C C . HIS A 1 494 ? 95.583 -9.426 -97.997 1.00 47.81 494 HIS A C 1
ATOM 3950 O O . HIS A 1 494 ? 95.963 -8.409 -97.423 1.00 47.81 494 HIS A O 1
ATOM 3956 N N . ILE A 1 495 ? 95.889 -10.648 -97.558 1.00 46.59 495 ILE A N 1
ATOM 3957 C CA . ILE A 1 495 ? 96.904 -10.912 -96.533 1.00 46.59 495 ILE A CA 1
ATOM 3958 C C . ILE A 1 495 ? 98.278 -10.665 -97.175 1.0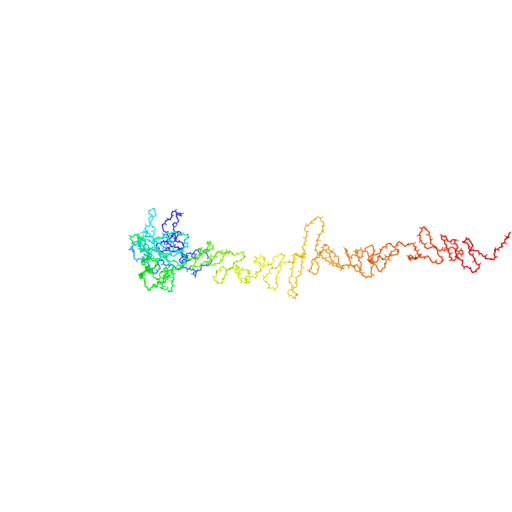0 46.59 495 ILE A C 1
ATOM 3960 O O . ILE A 1 495 ? 98.687 -11.423 -98.055 1.00 46.59 495 ILE A O 1
ATOM 3964 N N . SER A 1 496 ? 98.987 -9.611 -96.764 1.00 42.12 496 SER A N 1
ATOM 3965 C CA . SER A 1 496 ? 100.431 -9.481 -97.003 1.00 42.12 496 SER A CA 1
ATOM 3966 C C . SER A 1 496 ? 101.187 -10.034 -95.794 1.00 42.12 496 SER A C 1
ATOM 3968 O O . SER A 1 496 ? 100.974 -9.552 -94.680 1.00 42.12 496 SER A O 1
ATOM 3970 N N . TYR A 1 497 ? 102.016 -11.050 -96.043 1.00 40.88 497 TYR A N 1
ATOM 3971 C CA . TYR A 1 497 ? 102.964 -11.659 -95.101 1.00 40.88 497 TYR A CA 1
ATOM 3972 C C . TYR A 1 497 ? 104.001 -10.672 -94.564 1.00 40.88 497 TYR A C 1
ATOM 3974 O O . TYR A 1 497 ? 104.439 -9.805 -95.357 1.00 40.88 497 TYR A O 1
#

Sequence (497 aa):
MENYGDYISENIQSHWEVTVLAQEQLTYTDIFETKQVSEISLALLDDTNWYNSVKYNMAEKMIWGQKKGCDFLQKSCYDLKQNYTEFKTQPYGCSYDYLSQAVEQQQQINDQNLFDGCKYMDPTLSCTYEMNNEKSYKIQHQKFGRNSKCLISSISLNEDTQNLGEQLTGCYESECVGNVAYLYVGSQIFQCLRNNQVFDYIENGYAGQIQCPDDLERFCSIDKPCPNQCSQRGYCVSGKCICLQGYNGEDCSQSCSDYAYQDSQDNFQCSNSCPSGHYIDQNQYSSNRFLQESKCVLNCDQGYYLDGSGQNCIQCPVQQNCLTCQYFSGTGEIKCLTCIQNENFEENQYNYILFDGKCYDQCPYGYYKDVDLLECKQCNSPCGHCYGKDNNQCLDCIDGYFLYENQCMSQCPINYADNNFGVCELDLCEITRKDGVCAEKCDENEYIEKLTRMCQPCQSPCKGCVDYPDKCISCNENQMEVLNYQCLNIKNIHISY

Radius of gyration: 54.12 Å; chains: 1; bounding box: 137×52×151 Å

InterPro domains:
  IPR000742 EGF-like domain [PS00022] (241-252)
  IPR001577 Peptidase M8, leishmanolysin [PF01457] (9-180)
  IPR001577 Peptidase M8, leishmanolysin [PTHR10942] (13-245)
  IPR006212 Furin-like repeat [SM00261] (238-306)
  IPR006212 Furin-like repeat [SM00261] (310-369)
  IPR006212 Furin-like repeat [SM00261] (373-418)
  IPR006212 Furin-like repeat [SM00261] (452-494)
  IPR006212 Furin-like repeat [cd00064] (379-425)
  IPR009030 Growth factor receptor cysteine-rich domain superfamily [SSF57184] (291-425)
  IPR009030 Growth factor receptor cysteine-rich domain superfamily [SSF57184] (429-489)
  IPR043601 R-spondin, Fu-CRD domain [PF15913] (333-420)

Foldseek 3Di:
DAQDDDPPPSDGPQADHCLQQVQAPRHPDDLDPHHFPAPVNLVVVVVVPPDPDRDNVLGDDDPGNPPVPPCCVVPVPPPCQQPDPQQPFDQWFARLLQQATFGWDQDDDPNDTRSNRGIGTHGDGGQADDDPDPDPDQAPQAHRHLQKGKWFAPKHQLVCNPPSPPDRIGIFGWDDDQLWIWTDGDPDIDIDPDAQDKDWDDDDRITIITTHHNGSNSNNSRAGAAPPNLVVQAHQGSRFGQGHFQFDDRSRPDGLPQHWAQDPVGGTDRDPFDDQFRDDDPPPDGQGFAAEPSDRHSDADFQWEQALVRHYTHGHPVVQQARHWYADNVVRDIFGPDGHADPPVPPLQGQWADDPRGTDSADAFQWEQDSVVSHTHGEDPQARDANDNDQQGHPAGDPQWADDNSHTDNAADQQWDDPVPRYTDRNPALAAEPVSDHDPAADQQWEQAPPPNYTDGADPQASHAYNDNQQHPHGPDPQWDADRSHTDGPVPDDDDD

pLDDT: mean 80.33, std 14.35, range [38.59, 98.12]

Organism: Pseudocohnilembus persalinus (NCBI:txid266149)